Protein 6O6J (pdb70)

Solvent-accessible surface area: 22105 Å² total; per-residue (Å²): 122,81,5,1,0,0,0,6,60,8,61,21,2,17,13,0,2,27,4,0,2,17,8,1,84,42,128,62,17,23,42,0,5,0,2,5,133,77,72,64,106,71,0,73,106,52,12,67,135,49,175,51,95,52,62,60,8,57,31,62,3,73,42,11,18,9,66,89,79,74,29,1,104,102,7,32,4,21,95,1,68,2,1,0,1,0,7,83,86,34,60,6,94,130,1,4,53,41,2,40,145,0,0,84,26,1,52,46,11,191,120,32,33,131,16,18,0,0,0,1,0,16,10,63,114,45,28,106,88,2,93,134,50,3,45,134,57,12,29,12,6,10,8,24,24,15,2,1,52,0,0,4,21,2,5,42,30,81,24,0,49,44,0,2,67,20,2,0,2,12,112,78,16,1,6,31,22,92,111,27,82,117,7,54,54,47,61,0,64,35,0,0,4,3,0,76,35,0,0,0,0,0,0,39,4,45,94,128,78,21,114,24,50,9,6,10,84,39,82,58,56,5,95,142,21,5,32,1,0,0,0,0,106,27,58,93,57,14,53,30,40,127,91,36,193,17,115,166,29,83,20,26,76,74,110,141,109,130,114,79,75,26,73,2,0,0,1,5,4,4,39,26,0,16,39,7,0,64,11,2,15,49,17,7,3,86,121,1,46,0,34,1,2,3,77,16,40,98,170,78,2,104,135,70,5,102,125,33,73,17,65,57,96,196,34,153,33,12,67,40,31,29,118,109,9,50,18,40,68,91,173,50,0,76,93,3,49,0,96,47,3,69,0,0,1,4,7,4,19,63,85,30,26,69,32,24,145,102,1,5,68,86,3,45,40,2,9,113,28,0,83,38,5,37,62,178,97,129,176,96,32,9,12,0,4,1,27,25,3,165,34,38,72,140,26,65,194,41,128,48,32,123,56,21,12,5,20,18,16,0,0,12,2,0,0,8,0,2,62,39,75,51,4,26,92,4,5,112,48,0,12,18,29,122,32,3,14,1,30,34,50,82,0,27,8,0,1,155,114,13,47,99,4,4,3,5,9,0,0,16,30,0,14,97,44,107,1,0,0,0,0,34,58,51,39,148,42,169,107,2,55,17,8,2,120,81,6,88,43,143,89,126,6,29,74,148,2,29,0,0,0,0,6,101,139

Structure (mmCIF, N/CA/C/O backbone):
data_6O6J
#
_entry.id   6O6J
#
_cell.length_a   125.234
_cell.length_b   125.234
_cell.length_c   81.512
_cell.angle_alpha   90.000
_cell.angle_beta   90.000
_cell.angle_gamma   90.000
#
_symmetry.space_group_name_H-M   'I 4'
#
loop_
_entity.id
_entity.type
_entity.pdbx_description
1 polymer 'Ion channel CASTOR'
2 non-polymer 'CALCIUM ION'
3 non-polymer 'MAGNESIUM ION'
4 non-polymer 'SODIUM ION'
5 water water
#
loop_
_atom_site.group_PDB
_atom_site.id
_atom_site.type_symbol
_atom_site.label_atom_id
_atom_site.label_alt_id
_atom_site.label_comp_id
_atom_site.label_asym_id
_atom_site.label_entity_id
_atom_site.label_seq_id
_atom_site.pdbx_PDB_ins_code
_atom_site.Cartn_x
_atom_site.Cartn_y
_atom_site.Cartn_z
_atom_site.occupancy
_atom_site.B_iso_or_equiv
_atom_site.auth_seq_id
_atom_site.auth_comp_id
_atom_site.auth_asym_id
_atom_site.auth_atom_id
_atom_site.pdbx_PDB_model_num
ATOM 1 N N . GLN A 1 11 ? -35.27561 3.56847 -5.32604 1.000 39.04443 320 GLN A N 1
ATOM 2 C CA . GLN A 1 11 ? -34.18070 4.52769 -5.29005 1.000 36.98816 320 GLN A CA 1
ATOM 3 C C . GLN A 1 11 ? -34.34283 5.61058 -6.35565 1.000 28.18397 320 GLN A C 1
ATOM 4 O O . GLN A 1 11 ? -34.08618 6.77836 -6.06636 1.000 30.38337 320 GLN A O 1
ATOM 10 N N . ASN A 1 12 ? -34.80435 5.22539 -7.55660 1.000 27.20491 321 ASN A N 1
ATOM 11 C CA . ASN A 1 12 ? -35.26672 6.17183 -8.57730 1.000 26.54606 321 ASN A CA 1
ATOM 12 C C . ASN A 1 12 ? -34.17068 7.14457 -9.00142 1.000 18.72234 321 ASN A C 1
ATOM 13 O O . ASN A 1 12 ? -34.45495 8.25925 -9.44132 1.000 22.88768 321 ASN A O 1
ATOM 18 N N . HIS A 1 13 ? -32.91931 6.71224 -8.89356 1.000 18.94906 322 HIS A N 1
ATOM 19 C CA . HIS A 1 13 ? -31.74286 7.46536 -9.31549 1.000 17.54976 322 HIS A CA 1
ATOM 20 C C . HIS A 1 13 ? -31.51629 7.31657 -10.81731 1.000 16.48475 322 HIS A C 1
ATOM 21 O O . HIS A 1 13 ? -32.11848 6.46727 -11.48447 1.000 17.18367 322 HIS A O 1
ATOM 28 N N . THR A 1 14 ? -30.62615 8.15831 -11.34525 1.000 13.14663 323 THR A N 1
ATOM 29 C CA . THR A 1 14 ? -30.13099 7.99554 -12.70885 1.000 13.07387 323 THR A CA 1
ATOM 30 C C . THR A 1 14 ? -28.86795 7.15098 -12.65718 1.000 16.72059 323 THR A C 1
ATOM 31 O O . THR A 1 14 ? -27.95291 7.47534 -11.90677 1.000 16.32538 323 THR A O 1
ATOM 35 N N . LEU A 1 15 ? -28.77645 6.11560 -13.49109 1.000 12.40360 324 LEU A N 1
ATOM 36 C CA . LEU A 1 15 ? -27.56639 5.29487 -13.55812 1.000 11.42746 324 LEU A CA 1
ATOM 37 C C . LEU A 1 15 ? -26.88905 5.51453 -14.90493 1.000 12.93704 324 LEU A C 1
ATOM 38 O O . LEU A 1 15 ? -27.54104 5.38488 -15.93197 1.000 15.17967 324 LEU A O 1
ATOM 43 N N . ILE A 1 16 ? -25.61487 5.89608 -14.90068 1.000 11.67457 325 ILE A N 1
ATOM 44 C CA . ILE A 1 16 ? -24.84507 6.09724 -16.13162 1.000 10.72174 325 ILE A CA 1
ATOM 45 C C . ILE A 1 16 ? -23.83145 4.96652 -16.19949 1.000 13.57733 325 ILE A C 1
ATOM 46 O O . ILE A 1 16 ? -23.06457 4.75522 -15.25627 1.000 13.89175 325 ILE A O 1
ATOM 51 N N . LEU A 1 17 ? -23.84989 4.21476 -17.29739 1.000 14.05392 326 LEU A N 1
ATOM 52 C CA . LEU A 1 17 ? -22.89618 3.12770 -17.51208 1.000 13.27522 326 LEU A CA 1
ATOM 53 C C . LEU A 1 17 ? -21.86209 3.59160 -18.52253 1.000 15.16324 326 LEU A C 1
ATOM 54 O O . LEU A 1 17 ? -22.18078 3.78227 -19.70108 1.000 16.94511 326 LEU A O 1
ATOM 59 N N . GLY A 1 18 ? -20.62764 3.75009 -18.07887 1.000 14.20195 327 GLY A N 1
ATOM 60 C CA . GLY A 1 18 ? -19.55617 4.15686 -18.96895 1.000 17.18443 327 GLY A CA 1
ATOM 61 C C . GLY A 1 18 ? -18.86357 5.41315 -18.48835 1.000 19.57705 327 GLY A C 1
ATOM 62 O O . GLY A 1 18 ? -19.16359 5.96369 -17.43304 1.000 22.49284 327 GLY A O 1
ATOM 63 N N . TRP A 1 19 ? -17.88542 5.83143 -19.27510 1.000 18.40187 328 TRP A N 1
ATOM 64 C CA . TRP A 1 19 ? -17.12226 7.03686 -19.01944 1.000 17.48428 328 TRP A CA 1
ATOM 65 C C . TRP A 1 19 ? -16.69935 7.53287 -20.39188 1.000 20.22956 328 TRP A C 1
ATOM 66 O O . TRP A 1 19 ? -16.28214 6.73014 -21.23312 1.000 25.15477 328 TRP A O 1
ATOM 77 N N . SER A 1 20 ? -16.82894 8.82318 -20.63860 1.000 15.54897 329 SER A N 1
ATOM 78 C CA . SER A 1 20 ? -16.43234 9.36700 -21.92984 1.000 15.48671 329 SER A CA 1
ATOM 79 C C . SER A 1 20 ? -16.23954 10.86474 -21.78579 1.000 12.94820 329 SER A C 1
ATOM 80 O O . SER A 1 20 ? -16.49276 11.44070 -20.72259 1.000 15.92171 329 SER A O 1
ATOM 83 N N . ASP A 1 21 ? -15.79032 11.48504 -22.88546 1.000 16.45650 330 ASP A N 1
ATOM 84 C CA . ASP A 1 21 ? -15.62527 12.94075 -22.95625 1.000 15.69825 330 ASP A CA 1
ATOM 85 C C . ASP A 1 21 ? -16.93451 13.67876 -22.71290 1.000 17.28549 330 ASP A C 1
ATOM 86 O O . ASP A 1 21 ? -16.90295 14.87577 -22.42260 1.000 19.30517 330 ASP A O 1
ATOM 91 N N . LYS A 1 22 ? -18.07578 13.01387 -22.90927 1.000 13.97523 331 LYS A N 1
ATOM 92 C CA . LYS A 1 22 ? -19.39069 13.63207 -22.72366 1.000 14.25906 331 LYS A CA 1
ATOM 93 C C . LYS A 1 22 ? -19.89965 13.54190 -21.29084 1.000 16.37768 331 LYS A C 1
ATOM 94 O O . LYS A 1 22 ? -20.92443 14.16556 -20.98892 1.000 14.66087 331 LYS A O 1
ATOM 100 N N . LEU A 1 23 ? -19.22026 12.79487 -20.40494 1.000 13.00056 332 LEU A N 1
ATOM 101 C CA . LEU A 1 23 ? -19.78959 12.53714 -19.08086 1.000 13.11350 332 LEU A CA 1
ATOM 102 C C . LEU A 1 23 ? -20.03155 13.83191 -18.30035 1.000 15.43377 332 LEU A C 1
ATOM 103 O O . LEU A 1 23 ? -21.11512 14.01458 -17.73178 1.000 13.23557 332 LEU A O 1
ATOM 108 N N . GLY A 1 24 ? -19.04287 14.73270 -18.24569 1.000 14.50018 333 GLY A N 1
ATOM 109 C CA . GLY A 1 24 ? -19.23807 15.95149 -17.45580 1.000 14.02627 333 GLY A CA 1
ATOM 110 C C . GLY A 1 24 ? -20.43413 16.76457 -17.93377 1.000 13.27920 333 GLY A C 1
ATOM 111 O O . GLY A 1 24 ? -21.23091 17.26391 -17.12404 1.000 13.33508 333 GLY A O 1
ATOM 112 N N . SER A 1 25 ? -20.56096 16.94196 -19.25112 1.000 14.28276 334 SER A N 1
ATOM 113 C CA . SER A 1 25 ? -21.68965 17.74073 -19.73881 1.000 13.15501 334 SER A CA 1
ATOM 114 C C . SER A 1 25 ? -23.02500 17.04711 -19.48503 1.000 12.35694 334 SER A C 1
ATOM 115 O O . SER A 1 25 ? -24.03946 17.72642 -19.22871 1.000 12.83408 334 SER A O 1
ATOM 118 N N . LEU A 1 26 ? -23.04763 15.70642 -19.52639 1.000 11.27096 335 LEU A N 1
ATOM 119 C CA . LEU A 1 26 ? -24.27089 14.98211 -19.17960 1.000 11.40980 335 LEU A CA 1
ATOM 120 C C . LEU A 1 26 ? -24.61111 15.16613 -17.69575 1.000 11.13836 335 LEU A C 1
ATOM 121 O O . LEU A 1 26 ? -25.78232 15.37371 -17.33835 1.000 11.76710 335 LEU A O 1
ATOM 126 N N . LEU A 1 27 ? -23.59833 15.05577 -16.81665 1.000 11.42862 336 LEU A N 1
ATOM 127 C CA . LEU A 1 27 ? -23.83731 15.29232 -15.39567 1.000 13.30193 336 LEU A CA 1
ATOM 128 C C . LEU A 1 27 ? -24.38501 16.68456 -15.15329 1.000 12.88028 336 LEU A C 1
ATOM 129 O O . LEU A 1 27 ? -25.31735 16.84907 -14.36610 1.000 13.11514 336 LEU A O 1
ATOM 134 N N . ASN A 1 28 ? -23.81985 17.68269 -15.82994 1.000 12.23262 337 ASN A N 1
ATOM 135 C CA . ASN A 1 28 ? -24.29296 19.05750 -15.69089 1.000 12.26124 337 ASN A CA 1
ATOM 136 C C . ASN A 1 28 ? -25.77281 19.15474 -16.06329 1.000 12.55166 337 ASN A C 1
ATOM 137 O O . ASN A 1 28 ? -26.57513 19.75055 -15.33825 1.000 12.25433 337 ASN A O 1
ATOM 142 N N . GLN A 1 29 ? -26.14830 18.56085 -17.20199 1.000 11.94197 338 GLN A N 1
ATOM 143 C CA . GLN A 1 29 ? -27.55084 18.60889 -17.63152 1.000 11.55951 338 GLN A CA 1
ATOM 144 C C . GLN A 1 29 ? -28.47869 17.98148 -16.61465 1.000 13.17896 338 GLN A C 1
ATOM 145 O O . GLN A 1 29 ? -29.55607 18.52449 -16.33012 1.000 12.50244 338 GLN A O 1
ATOM 151 N N . LEU A 1 30 ? -28.07809 16.83645 -16.06230 1.000 10.74106 339 LEU A N 1
ATOM 152 C CA . LEU A 1 30 ? -28.93182 16.14799 -15.10295 1.000 11.86602 339 LEU A CA 1
ATOM 153 C C . LEU A 1 30 ? -29.01701 16.93001 -13.79556 1.000 11.86799 339 LEU A C 1
ATOM 154 O O . LEU A 1 30 ? -30.09252 16.96611 -13.17592 1.000 14.31655 339 LEU A O 1
ATOM 159 N N . ALA A 1 31 ? -27.92431 17.58696 -13.39782 1.000 11.46012 340 ALA A N 1
ATOM 160 C CA . ALA A 1 31 ? -27.96441 18.45553 -12.21380 1.000 13.09585 340 ALA A CA 1
ATOM 161 C C . ALA A 1 31 ? -28.94839 19.60037 -12.41771 1.000 14.13427 340 ALA A C 1
ATOM 162 O O . ALA A 1 31 ? -29.74527 19.91973 -11.51323 1.000 13.96054 340 ALA A O 1
ATOM 164 N N . ILE A 1 32 ? -28.95748 20.18332 -13.62692 1.000 11.91340 341 ILE A N 1
ATOM 165 C CA . ILE A 1 32 ? -29.90887 21.26790 -13.91198 1.000 13.56218 341 ILE A CA 1
ATOM 166 C C . ILE A 1 32 ? -31.34640 20.74988 -13.88200 1.000 13.84744 341 ILE A C 1
ATOM 167 O O . ILE A 1 32 ? -32.24176 21.38779 -13.30690 1.000 13.07114 341 ILE A O 1
ATOM 172 N N . ALA A 1 33 ? -31.59401 19.58728 -14.49637 1.000 11.27672 342 ALA A N 1
ATOM 173 C CA . ALA A 1 33 ? -32.92968 18.99666 -14.49128 1.000 11.35788 342 ALA A CA 1
ATOM 174 C C . ALA A 1 33 ? -33.40530 18.67613 -13.07803 1.000 12.87705 342 ALA A C 1
ATOM 175 O O . ALA A 1 33 ? -34.59606 18.83176 -12.77328 1.000 12.87506 342 ALA A O 1
ATOM 177 N N . ASN A 1 34 ? -32.49687 18.22360 -12.19925 1.000 12.13115 343 ASN A N 1
ATOM 178 C CA . ASN A 1 34 ? -32.86822 17.84479 -10.83946 1.000 12.65384 343 ASN A CA 1
ATOM 179 C C . ASN A 1 34 ? -32.99694 19.03692 -9.90157 1.000 13.15724 343 ASN A C 1
ATOM 180 O O . ASN A 1 34 ? -33.44492 18.83619 -8.77330 1.000 14.48709 343 ASN A O 1
ATOM 185 N N . GLU A 1 35 ? -32.54504 20.22463 -10.30451 1.000 12.96053 344 GLU A N 1
ATOM 186 C CA . GLU A 1 35 ? -32.47488 21.33121 -9.34475 1.000 13.03139 344 GLU A CA 1
ATOM 187 C C . GLU A 1 35 ? -33.83146 21.64407 -8.71657 1.000 14.78577 344 GLU A C 1
ATOM 188 O O . GLU A 1 35 ? -33.91125 21.94081 -7.51312 1.000 18.28282 344 GLU A O 1
ATOM 194 N N . SER A 1 36 ? -34.90665 21.59024 -9.51203 1.000 15.67810 345 SER A N 1
ATOM 195 C CA . SER A 1 36 ? -36.24545 21.91173 -9.01268 1.000 19.48588 345 SER A CA 1
ATOM 196 C C . SER A 1 36 ? -36.71788 20.96567 -7.91210 1.000 21.47608 345 SER A C 1
ATOM 197 O O . SER A 1 36 ? -37.62705 21.32847 -7.14147 1.000 20.19062 345 SER A O 1
ATOM 200 N N . LEU A 1 37 ? -36.14797 19.76008 -7.82687 1.000 17.50939 346 LEU A N 1
ATOM 201 C CA . LEU A 1 37 ? -36.42740 18.82141 -6.75088 1.000 19.70900 346 LEU A CA 1
ATOM 202 C C . LEU A 1 37 ? -35.57072 19.05302 -5.52154 1.000 16.73127 346 LEU A C 1
ATOM 203 O O . LEU A 1 37 ? -35.75537 18.34566 -4.52731 1.000 25.92662 346 LEU A O 1
ATOM 208 N N . GLY A 1 38 ? -34.61115 19.96252 -5.58125 1.000 16.85145 347 GLY A N 1
ATOM 209 C CA . GLY A 1 38 ? -33.59906 20.07420 -4.54078 1.000 20.23864 347 GLY A CA 1
ATOM 210 C C . GLY A 1 38 ? -32.41286 19.15492 -4.72034 1.000 22.09875 347 GLY A C 1
ATOM 211 O O . GLY A 1 38 ? -31.62111 18.98571 -3.77922 1.000 22.84752 347 GLY A O 1
ATOM 212 N N . GLY A 1 39 ? -32.25325 18.57214 -5.89564 1.000 16.41583 348 GLY A N 1
ATOM 213 C CA . GLY A 1 39 ? -31.20412 17.61253 -6.14829 1.000 16.62700 348 GLY A CA 1
ATOM 214 C C . GLY A 1 39 ? -31.76304 16.20485 -6.30098 1.000 21.17484 348 GLY A C 1
ATOM 215 O O . GLY A 1 39 ? -32.89137 15.90090 -5.90083 1.000 26.13120 348 GLY A O 1
ATOM 216 N N . GLY A 1 40 ? -30.94235 15.33544 -6.87692 1.000 22.10356 349 GLY A N 1
ATOM 217 C CA . GLY A 1 40 ? -31.25287 13.91941 -6.94082 1.000 17.57793 349 GLY A CA 1
ATOM 218 C C . GLY A 1 40 ? -29.96413 13.12587 -6.82483 1.000 18.59330 349 GLY A C 1
ATOM 219 O O . GLY A 1 40 ? -28.97328 13.63118 -6.29275 1.000 20.05673 349 GLY A O 1
ATOM 220 N N . THR A 1 41 ? -29.96442 11.87770 -7.28373 1.000 15.00300 350 THR A N 1
ATOM 221 C CA . THR A 1 41 ? -28.80987 10.99703 -7.18206 1.000 14.40870 350 THR A CA 1
ATOM 222 C C . THR A 1 41 ? -28.46094 10.45850 -8.56236 1.000 12.03098 350 THR A C 1
ATOM 223 O O . THR A 1 41 ? -29.34646 10.06419 -9.33691 1.000 14.72634 350 THR A O 1
ATOM 227 N N . ILE A 1 42 ? -27.17256 10.46424 -8.85566 1.000 14.69946 351 ILE A N 1
ATOM 228 C CA . ILE A 1 42 ? -26.64949 9.87082 -10.08223 1.000 13.29759 351 ILE A CA 1
ATOM 229 C C . ILE A 1 42 ? -25.57568 8.87175 -9.68149 1.000 16.33790 351 ILE A C 1
ATOM 230 O O . ILE A 1 42 ? -24.65299 9.22462 -8.94692 1.000 19.33501 351 ILE A O 1
ATOM 235 N N . ALA A 1 43 ? -25.67068 7.64595 -10.18725 1.000 14.74490 352 ALA A N 1
ATOM 236 C CA . ALA A 1 43 ? -24.61205 6.65625 -10.01342 1.000 13.59004 352 ALA A CA 1
ATOM 237 C C . ALA A 1 43 ? -23.90620 6.49296 -11.34446 1.000 12.85459 352 ALA A C 1
ATOM 238 O O . ALA A 1 43 ? -24.56478 6.47788 -12.37381 1.000 14.67127 352 ALA A O 1
ATOM 240 N N . VAL A 1 44 ? -22.57564 6.46470 -11.32019 1.000 14.71006 353 VAL A N 1
ATOM 241 C CA . VAL A 1 44 ? -21.75962 6.25586 -12.51433 1.000 11.98787 353 VAL A CA 1
ATOM 242 C C . VAL A 1 44 ? -20.96786 4.98126 -12.27431 1.000 15.12344 353 VAL A C 1
ATOM 243 O O . VAL A 1 44 ? -20.25620 4.86657 -11.27232 1.000 16.86751 353 VAL A O 1
ATOM 247 N N . MET A 1 45 ? -21.09448 4.02576 -13.16555 1.000 12.79630 354 MET A N 1
ATOM 248 C CA . MET A 1 45 ? -20.28835 2.81116 -13.06099 1.000 14.34394 354 MET A CA 1
ATOM 249 C C . MET A 1 45 ? -19.47952 2.65770 -14.32935 1.000 14.30694 354 MET A C 1
ATOM 250 O O . MET A 1 45 ? -20.03418 2.67280 -15.43503 1.000 16.25405 354 MET A O 1
ATOM 255 N N . ALA A 1 46 ? -18.16595 2.50512 -14.17986 1.000 16.28527 355 ALA A N 1
ATOM 256 C CA . ALA A 1 46 ? -17.28574 2.37154 -15.33134 1.000 16.73653 355 ALA A CA 1
ATOM 257 C C . ALA A 1 46 ? -16.17973 1.38968 -14.97880 1.000 22.28826 355 ALA A C 1
ATOM 258 O O . ALA A 1 46 ? -15.96310 1.07745 -13.80628 1.000 18.88329 355 ALA A O 1
ATOM 260 N N . GLU A 1 47 ? -15.46751 0.90519 -16.00499 1.000 19.43137 356 GLU A N 1
ATOM 261 C CA . GLU A 1 47 ? -14.33197 -0.00139 -15.77481 1.000 23.98295 356 GLU A CA 1
ATOM 262 C C . GLU A 1 47 ? -13.06195 0.81837 -15.54511 1.000 24.48234 356 GLU A C 1
ATOM 263 O O . GLU A 1 47 ? -12.14350 0.87752 -16.36742 1.000 28.13789 356 GLU A O 1
ATOM 269 N N . ARG A 1 48 ? -13.05276 1.49215 -14.39856 1.000 20.58844 357 ARG A N 1
ATOM 270 C CA . ARG A 1 48 ? -12.00184 2.40415 -13.97957 1.000 18.72719 357 ARG A CA 1
ATOM 271 C C . ARG A 1 48 ? -11.86065 2.24355 -12.48049 1.000 22.54545 357 ARG A C 1
ATOM 272 O O . ARG A 1 48 ? -12.77664 1.76943 -11.81236 1.000 21.85781 357 ARG A O 1
ATOM 280 N N . ASP A 1 49 ? -10.71634 2.66985 -11.94795 1.000 24.91049 358 ASP A N 1
ATOM 281 C CA . ASP A 1 49 ? -10.53743 2.67345 -10.50370 1.000 23.38732 358 ASP A CA 1
ATOM 282 C C . ASP A 1 49 ? -11.50501 3.66467 -9.86141 1.000 20.87422 358 ASP A C 1
ATOM 283 O O . ASP A 1 49 ? -11.60118 4.81756 -10.29519 1.000 23.36577 358 ASP A O 1
ATOM 288 N N . LYS A 1 50 ? -12.23446 3.19765 -8.84127 1.000 23.80817 359 LYS A N 1
ATOM 289 C CA . LYS A 1 50 ? -13.26036 4.02234 -8.20253 1.000 22.30566 359 LYS A CA 1
ATOM 290 C C . LYS A 1 50 ? -12.67537 5.32181 -7.65415 1.000 26.66436 359 LYS A C 1
ATOM 291 O O . LYS A 1 50 ? -13.27739 6.39537 -7.80196 1.000 23.43160 359 LYS A O 1
ATOM 297 N N . GLU A 1 51 ? -11.50339 5.24940 -7.01298 1.000 24.55626 360 GLU A N 1
ATOM 298 C CA . GLU A 1 51 ? -10.91061 6.46549 -6.46225 1.000 23.56340 360 GLU A CA 1
ATOM 299 C C . GLU A 1 51 ? -10.51913 7.45705 -7.55820 1.000 22.34974 360 GLU A C 1
ATOM 300 O O . GLU A 1 51 ? -10.65775 8.67173 -7.37014 1.000 24.25873 360 GLU A O 1
ATOM 306 N N . ASP A 1 52 ? -10.05402 6.97193 -8.71019 1.000 21.74759 361 ASP A N 1
ATOM 307 C CA . ASP A 1 52 ? -9.78219 7.87515 -9.82881 1.000 25.85802 361 ASP A CA 1
ATOM 308 C C . ASP A 1 52 ? -11.06279 8.53108 -10.35453 1.000 22.28177 361 ASP A C 1
ATOM 309 O O . ASP A 1 52 ? -11.06094 9.72410 -10.68505 1.000 21.36346 361 ASP A O 1
ATOM 314 N N . MET A 1 53 ? -12.14497 7.75597 -10.49019 1.000 20.30923 362 MET A N 1
ATOM 315 C CA . MET A 1 53 ? -13.42912 8.34424 -10.88694 1.000 17.49324 362 MET A CA 1
ATOM 316 C C . MET A 1 53 ? -13.83537 9.44749 -9.91906 1.000 18.85550 362 MET A C 1
ATOM 317 O O . MET A 1 53 ? -14.26873 10.53238 -10.33256 1.000 20.24425 362 MET A O 1
ATOM 322 N N . GLU A 1 54 ? -13.74582 9.16368 -8.61553 1.000 18.22165 363 GLU A N 1
ATOM 323 C CA . GLU A 1 54 ? -14.15442 10.15284 -7.62445 1.000 18.86278 363 GLU A CA 1
ATOM 324 C C . GLU A 1 54 ? -13.31127 11.41555 -7.71331 1.000 18.47500 363 GLU A C 1
ATOM 325 O O . GLU A 1 54 ? -13.83553 12.52865 -7.56360 1.000 20.79554 363 GLU A O 1
ATOM 331 N N . LEU A 1 55 ? -11.99913 11.25681 -7.90679 1.000 20.08710 364 LEU A N 1
ATOM 332 C CA . LEU A 1 55 ? -11.11296 12.40391 -8.08295 1.000 20.44694 364 LEU A CA 1
ATOM 333 C C . LEU A 1 55 ? -11.55466 13.25774 -9.27321 1.000 19.86163 364 LEU A C 1
ATOM 334 O O . LEU A 1 55 ? -11.67486 14.49337 -9.17465 1.000 20.47123 364 LEU A O 1
ATOM 339 N N . ASP A 1 56 ? -11.83002 12.60278 -10.41022 1.000 17.32363 365 ASP A N 1
ATOM 340 C CA . ASP A 1 56 ? -12.21718 13.35038 -11.59178 1.000 14.29456 365 ASP A CA 1
ATOM 341 C C . ASP A 1 56 ? -13.52805 14.09594 -11.38071 1.000 17.77778 365 ASP A C 1
ATOM 342 O O . ASP A 1 56 ? -13.66626 15.25861 -11.80742 1.000 17.96566 365 ASP A O 1
ATOM 347 N N . ILE A 1 57 ? -14.51597 13.42344 -10.77546 1.000 15.97186 366 ILE A N 1
ATOM 348 C CA . ILE A 1 57 ? -15.81745 14.05187 -10.54007 1.000 18.30911 366 ILE A CA 1
ATOM 349 C C . ILE A 1 57 ? -15.64874 15.24756 -9.62404 1.000 18.31664 366 ILE A C 1
ATOM 350 O O . ILE A 1 57 ? -16.25276 16.30612 -9.83239 1.000 19.33641 366 ILE A O 1
ATOM 355 N N . GLY A 1 58 ? -14.82832 15.08498 -8.58546 1.000 20.89249 367 GLY A N 1
ATOM 356 C CA . GLY A 1 58 ? -14.60462 16.16475 -7.64307 1.000 25.22986 367 GLY A CA 1
ATOM 357 C C . GLY A 1 58 ? -13.91405 17.36661 -8.23072 1.000 26.64516 367 GLY A C 1
ATOM 358 O O . GLY A 1 58 ? -13.91450 18.42415 -7.59121 1.000 31.97373 367 GLY A O 1
ATOM 359 N N . LYS A 1 59 ? -13.30334 17.23143 -9.40501 1.000 19.05347 368 LYS A N 1
ATOM 360 C CA . LYS A 1 59 ? -12.69532 18.38149 -10.06344 1.000 20.69588 368 LYS A CA 1
ATOM 361 C C . LYS A 1 59 ? -13.57195 19.02668 -11.13235 1.000 24.83564 368 LYS A C 1
ATOM 362 O O . LYS A 1 59 ? -13.14638 20.00890 -11.75078 1.000 23.59874 368 LYS A O 1
ATOM 368 N N . MET A 1 60 ? -14.77136 18.51085 -11.38016 1.000 18.83052 369 MET A N 1
ATOM 369 C CA . MET A 1 60 ? -15.60082 19.11035 -12.41363 1.000 19.58518 369 MET A CA 1
ATOM 370 C C . MET A 1 60 ? -16.10211 20.47874 -11.96170 1.000 21.52946 369 MET A C 1
ATOM 371 O O . MET A 1 60 ? -16.38015 20.69504 -10.77944 1.000 23.76215 369 MET A O 1
ATOM 376 N N . GLU A 1 61 ? -16.20780 21.40947 -12.91270 1.000 21.49212 370 GLU A N 1
ATOM 377 C CA . GLU A 1 61 ? -16.30036 22.83066 -12.59337 1.000 21.82594 370 GLU A CA 1
ATOM 378 C C . GLU A 1 61 ? -17.71225 23.39317 -12.62718 1.000 34.93328 370 GLU A C 1
ATOM 379 O O . GLU A 1 61 ? -17.88496 24.60511 -12.46530 1.000 42.17288 370 GLU A O 1
ATOM 385 N N . PHE A 1 62 ? -18.72692 22.56385 -12.78073 1.000 25.82863 371 PHE A N 1
ATOM 386 C CA . PHE A 1 62 ? -20.07186 23.10725 -12.75982 1.000 24.16305 371 PHE A CA 1
ATOM 387 C C . PHE A 1 62 ? -20.72115 22.85155 -11.40923 1.000 23.29785 371 PHE A C 1
ATOM 388 O O . PHE A 1 62 ? -20.27137 22.03685 -10.60217 1.000 21.56515 371 PHE A O 1
ATOM 396 N N . ASP A 1 63 ? -21.81312 23.57112 -11.17884 1.000 22.00729 372 ASP A N 1
ATOM 397 C CA . ASP A 1 63 ? -22.55231 23.48560 -9.93149 1.000 19.48382 372 ASP A CA 1
ATOM 398 C C . ASP A 1 63 ? -23.41334 22.22382 -9.93518 1.000 18.46049 372 ASP A C 1
ATOM 399 O O . ASP A 1 63 ? -24.26905 22.06569 -10.80958 1.000 18.84357 372 ASP A O 1
ATOM 404 N N . PHE A 1 64 ? -23.21101 21.33752 -8.95372 1.000 17.82566 373 PHE A N 1
ATOM 405 C CA . PHE A 1 64 ? -24.01820 20.12303 -8.86384 1.000 16.56392 373 PHE A CA 1
ATOM 406 C C . PHE A 1 64 ? -25.44078 20.38452 -8.36957 1.000 14.24274 373 PHE A C 1
ATOM 407 O O . PHE A 1 64 ? -26.28891 19.49303 -8.46443 1.000 15.95352 373 PHE A O 1
ATOM 415 N N . LYS A 1 65 ? -25.72617 21.58209 -7.84660 1.000 17.28874 374 LYS A N 1
ATOM 416 C CA . LYS A 1 65 ? -27.10169 22.00838 -7.53926 1.000 17.58892 374 LYS A CA 1
ATOM 417 C C . LYS A 1 65 ? -27.85025 21.00290 -6.66582 1.000 15.63602 374 LYS A C 1
ATOM 418 O O . LYS A 1 65 ? -29.05966 20.77432 -6.81228 1.000 17.57561 374 LYS A O 1
ATOM 424 N N . GLY A 1 66 ? -27.13266 20.41223 -5.70793 1.000 15.67563 375 GLY A N 1
ATOM 425 C CA . GLY A 1 66 ? -27.75469 19.50273 -4.78487 1.000 16.36023 375 GLY A CA 1
ATOM 426 C C . GLY A 1 66 ? -27.78160 18.05247 -5.22120 1.000 17.67257 375 GLY A C 1
ATOM 427 O O . GLY A 1 66 ? -28.16899 17.19049 -4.42854 1.000 18.86189 375 GLY A O 1
ATOM 428 N N . THR A 1 67 ? -27.40193 17.75061 -6.45427 1.000 16.87137 376 THR A N 1
ATOM 429 C CA . THR A 1 67 ? -27.34390 16.36276 -6.89463 1.000 14.66247 376 THR A CA 1
ATOM 430 C C . THR A 1 67 ? -26.06027 15.70000 -6.40033 1.000 17.15043 376 THR A C 1
ATOM 431 O O . THR A 1 67 ? -24.97504 16.29251 -6.43364 1.000 19.40992 376 THR A O 1
ATOM 435 N N . SER A 1 68 ? -26.20575 14.46979 -5.91739 1.000 16.97089 377 SER A N 1
ATOM 436 C CA . SER A 1 68 ? -25.09446 13.67667 -5.43049 1.000 19.95285 377 SER A CA 1
ATOM 437 C C . SER A 1 68 ? -24.66275 12.71346 -6.52475 1.000 17.92351 377 SER A C 1
ATOM 438 O O . SER A 1 68 ? -25.51669 12.10663 -7.17902 1.000 18.25879 377 SER A O 1
ATOM 441 N N . VAL A 1 69 ? -23.35072 12.58582 -6.73380 1.000 18.21039 378 VAL A N 1
ATOM 442 C CA . VAL A 1 69 ? -22.80457 11.64810 -7.72183 1.000 17.90158 378 VAL A CA 1
ATOM 443 C C . VAL A 1 69 ? -22.00960 10.57376 -6.98329 1.000 24.79977 378 VAL A C 1
ATOM 444 O O . VAL A 1 69 ? -21.07446 10.88799 -6.23806 1.000 30.30600 378 VAL A O 1
ATOM 448 N N . ILE A 1 70 ? -22.37831 9.31380 -7.19602 1.000 18.42631 379 ILE A N 1
ATOM 449 C CA . ILE A 1 70 ? -21.74094 8.14595 -6.58284 1.000 19.62085 379 ILE A CA 1
ATOM 450 C C . ILE A 1 70 ? -21.01240 7.38141 -7.68053 1.000 20.30609 379 ILE A C 1
ATOM 451 O O . ILE A 1 70 ? -21.58055 7.17346 -8.75425 1.000 22.68326 379 ILE A O 1
ATOM 456 N N . CYS A 1 71 ? -19.77998 6.94992 -7.41955 1.000 17.31480 380 CYS A N 1
ATOM 457 C CA . CYS A 1 71 ? -18.99406 6.21191 -8.40715 1.000 16.31185 380 CYS A CA 1
ATOM 458 C C . CYS A 1 71 ? -18.78292 4.77803 -7.95738 1.000 18.20744 380 CYS A C 1
ATOM 459 O O . CYS A 1 71 ? -18.52108 4.52396 -6.77589 1.000 20.39435 380 CYS A O 1
ATOM 462 N N . ARG A 1 72 ? -18.89863 3.84926 -8.89829 1.000 15.96765 381 ARG A N 1
ATOM 463 C CA . ARG A 1 72 ? -18.54853 2.44949 -8.64307 1.000 18.28017 381 ARG A CA 1
ATOM 464 C C . ARG A 1 72 ? -17.73563 1.91048 -9.81199 1.000 19.94077 381 ARG A C 1
ATOM 465 O O . ARG A 1 72 ? -17.88692 2.34261 -10.96089 1.000 17.06594 381 ARG A O 1
ATOM 473 N N . SER A 1 73 ? -16.85238 0.96652 -9.51453 1.000 16.82103 382 SER A N 1
ATOM 474 C CA . SER A 1 73 ? -16.05715 0.30760 -10.53643 1.000 16.33243 382 SER A CA 1
ATOM 475 C C . SER A 1 73 ? -16.73205 -0.99983 -10.93736 1.000 20.49575 382 SER A C 1
ATOM 476 O O . SER A 1 73 ? -17.06827 -1.81390 -10.07365 1.000 25.11718 382 SER A O 1
ATOM 479 N N . GLY A 1 74 ? -16.93117 -1.20993 -12.23553 1.000 17.02173 383 GLY A N 1
ATOM 480 C CA . GLY A 1 74 ? -17.52645 -2.47604 -12.64445 1.000 17.36373 383 GLY A CA 1
ATOM 481 C C . GLY A 1 74 ? -17.94792 -2.46195 -14.09792 1.000 21.57289 383 GLY A C 1
ATOM 482 O O . GLY A 1 74 ? -17.91681 -1.43101 -14.77806 1.000 19.44332 383 GLY A O 1
ATOM 483 N N . SER A 1 75 ? -18.33461 -3.65266 -14.57279 1.000 24.65450 384 SER A N 1
ATOM 484 C CA . SER A 1 75 ? -18.75059 -3.92405 -15.94244 1.000 21.37908 384 SER A CA 1
ATOM 485 C C . SER A 1 75 ? -20.26074 -4.03120 -16.03924 1.000 18.42073 384 SER A C 1
ATOM 486 O O . SER A 1 75 ? -20.90015 -4.71026 -15.22177 1.000 20.00410 384 SER A O 1
ATOM 489 N N . PRO A 1 76 ? -20.86470 -3.42184 -17.05630 1.000 19.15335 385 PRO A N 1
ATOM 490 C CA . PRO A 1 76 ? -22.31153 -3.56030 -17.22272 1.000 19.19373 385 PRO A CA 1
ATOM 491 C C . PRO A 1 76 ? -22.73298 -4.97087 -17.64868 1.000 19.40624 385 PRO A C 1
ATOM 492 O O . PRO A 1 76 ? -23.92786 -5.27011 -17.63665 1.000 23.35396 385 PRO A O 1
ATOM 496 N N . LEU A 1 77 ? -21.79341 -5.85114 -17.98761 1.000 18.28656 386 LEU A N 1
ATOM 497 C CA . LEU A 1 77 ? -22.13357 -7.22118 -18.36915 1.000 19.11079 386 LEU A CA 1
ATOM 498 C C . LEU A 1 77 ? -22.13718 -8.16680 -17.18732 1.000 21.80913 386 LEU A C 1
ATOM 499 O O . LEU A 1 77 ? -22.50195 -9.34687 -17.33994 1.000 25.10318 386 LEU A O 1
ATOM 504 N N . ILE A 1 78 ? -21.72544 -7.68615 -16.02341 1.000 17.77103 387 ILE A N 1
ATOM 505 C CA . ILE A 1 78 ? -21.58751 -8.50727 -14.83314 1.000 18.71929 387 ILE A CA 1
ATOM 506 C C . ILE A 1 78 ? -22.72904 -8.15090 -13.89131 1.000 21.61293 387 ILE A C 1
ATOM 507 O O . ILE A 1 78 ? -22.79768 -7.02776 -13.38586 1.000 20.70178 387 ILE A O 1
ATOM 512 N N . LEU A 1 79 ? -23.59705 -9.12919 -13.61553 1.000 21.47025 388 LEU A N 1
ATOM 513 C CA . LEU A 1 79 ? -24.75653 -8.89720 -12.76169 1.000 24.19051 388 LEU A CA 1
ATOM 514 C C . LEU A 1 79 ? -24.35801 -8.43009 -11.36108 1.000 21.97729 388 LEU A C 1
ATOM 515 O O . LEU A 1 79 ? -25.00277 -7.54005 -10.79780 1.000 20.84252 388 LEU A O 1
ATOM 520 N N . ALA A 1 80 ? -23.30760 -9.00831 -10.76806 1.000 22.37661 389 ALA A N 1
ATOM 521 C CA . ALA A 1 80 ? -22.91830 -8.53862 -9.43362 1.000 21.92977 389 ALA A CA 1
ATOM 522 C C . ALA A 1 80 ? -22.53289 -7.05675 -9.44317 1.000 23.45482 389 ALA A C 1
ATOM 523 O O . ALA A 1 80 ? -22.80779 -6.31320 -8.47277 1.000 23.72206 389 ALA A O 1
ATOM 525 N N . ASP A 1 81 ? -21.93231 -6.60017 -10.55070 1.000 22.86071 390 ASP A N 1
ATOM 526 C CA . ASP A 1 81 ? -21.58202 -5.18428 -10.67205 1.000 18.94615 390 ASP A CA 1
ATOM 527 C C . ASP A 1 81 ? -22.83225 -4.32197 -10.83730 1.000 19.15283 390 ASP A C 1
ATOM 528 O O . ASP A 1 81 ? -22.94465 -3.25844 -10.21845 1.000 18.81070 390 ASP A O 1
ATOM 533 N N . LEU A 1 82 ? -23.78816 -4.76752 -11.65747 1.000 17.78635 391 LEU A N 1
ATOM 534 C CA . LEU A 1 82 ? -25.04428 -4.02695 -11.80925 1.000 17.37686 391 LEU A CA 1
ATOM 535 C C . LEU A 1 82 ? -25.79524 -3.91898 -10.49331 1.000 24.94423 391 LEU A C 1
ATOM 536 O O . LEU A 1 82 ? -26.42760 -2.89058 -10.21267 1.000 20.56329 391 LEU A O 1
ATOM 541 N N . LYS A 1 83 ? -25.75731 -4.97620 -9.67468 1.000 20.28273 392 LYS A N 1
ATOM 542 C CA . LYS A 1 83 ? -26.42212 -4.91413 -8.37655 1.000 22.80304 392 LYS A CA 1
ATOM 543 C C . LYS A 1 83 ? -25.76778 -3.89597 -7.45684 1.000 16.15183 392 LYS A C 1
ATOM 544 O O . LYS A 1 83 ? -26.46162 -3.27275 -6.63819 1.000 22.88216 392 LYS A O 1
ATOM 550 N N . LYS A 1 84 ? -24.45388 -3.69827 -7.59122 1.000 19.64327 393 LYS A N 1
ATOM 551 C CA . LYS A 1 84 ? -23.75985 -2.67418 -6.80608 1.000 22.26761 393 LYS A CA 1
ATOM 552 C C . LYS A 1 84 ? -24.33094 -1.26327 -7.01923 1.000 22.48767 393 LYS A C 1
ATOM 553 O O . LYS A 1 84 ? -24.24914 -0.41211 -6.11436 1.000 26.12773 393 LYS A O 1
ATOM 559 N N . VAL A 1 85 ? -24.88218 -0.97428 -8.20067 1.000 19.60450 394 VAL A N 1
ATOM 560 C CA . VAL A 1 85 ? -25.46093 0.34607 -8.47885 1.000 17.81985 394 VAL A CA 1
ATOM 561 C C . VAL A 1 85 ? -26.98713 0.28845 -8.54869 1.000 18.73379 394 VAL A C 1
ATOM 562 O O . VAL A 1 85 ? -27.60534 1.18159 -9.14006 1.000 19.48465 394 VAL A O 1
ATOM 566 N N . SER A 1 86 ? -27.61162 -0.74702 -7.96223 1.000 19.77169 395 SER A N 1
ATOM 567 C CA . SER A 1 86 ? -29.07484 -0.84795 -7.83706 1.000 18.58154 395 SER A CA 1
ATOM 568 C C . SER A 1 86 ? -29.77637 -0.67551 -9.18146 1.000 17.99247 395 SER A C 1
ATOM 569 O O . SER A 1 86 ? -30.73525 0.09129 -9.32793 1.000 18.62841 395 SER A O 1
ATOM 572 N N . VAL A 1 87 ? -29.30056 -1.44751 -10.15705 1.000 17.15475 396 VAL A N 1
ATOM 573 C CA . VAL A 1 87 ? -29.77303 -1.31765 -11.53210 1.000 16.90953 396 VAL A CA 1
ATOM 574 C C . VAL A 1 87 ? -31.29024 -1.45355 -11.62344 1.000 19.28706 396 VAL A C 1
ATOM 575 O O . VAL A 1 87 ? -31.93107 -0.76897 -12.42071 1.000 16.58225 396 VAL A O 1
ATOM 579 N N A SER A 1 88 ? -31.88980 -2.33917 -10.82915 0.573 19.86266 397 SER A N 1
ATOM 580 N N B SER A 1 88 ? -31.88761 -2.33233 -10.82179 0.427 19.90482 397 SER A N 1
ATOM 581 C CA A SER A 1 88 ? -33.32138 -2.59093 -10.97873 0.573 18.10654 397 SER A CA 1
ATOM 582 C CA B SER A 1 88 ? -33.31673 -2.59507 -10.96111 0.427 18.22293 397 SER A CA 1
ATOM 583 C C A SER A 1 88 ? -34.19951 -1.50822 -10.36585 0.573 21.59707 397 SER A C 1
ATOM 584 C C B SER A 1 88 ? -34.19884 -1.51472 -10.35367 0.427 21.58999 397 SER A C 1
ATOM 585 O O A SER A 1 88 ? -35.41825 -1.52674 -10.58898 0.573 23.84156 397 SER A O 1
ATOM 586 O O B SER A 1 88 ? -35.41743 -1.53968 -10.57199 0.427 23.80914 397 SER A O 1
ATOM 591 N N . LYS A 1 89 ? -33.62470 -0.57066 -9.61494 1.000 17.68151 398 LYS A N 1
ATOM 592 C CA . LYS A 1 89 ? -34.38361 0.52503 -9.02895 1.000 20.05469 398 LYS A CA 1
ATOM 593 C C . LYS A 1 89 ? -34.12881 1.87836 -9.68423 1.000 23.37606 398 LYS A C 1
ATOM 594 O O . LYS A 1 89 ? -34.80463 2.85009 -9.33577 1.000 20.27840 398 LYS A O 1
ATOM 600 N N . ALA A 1 90 ? -33.19147 1.97354 -10.62226 1.000 18.45974 399 ALA A N 1
ATOM 601 C CA . ALA A 1 90 ? -32.92824 3.24714 -11.28863 1.000 16.75161 399 ALA A CA 1
ATOM 602 C C . ALA A 1 90 ? -34.13943 3.72046 -12.08631 1.000 18.97486 399 ALA A C 1
ATOM 603 O O . ALA A 1 90 ? -34.84755 2.91637 -12.69664 1.000 17.41251 399 ALA A O 1
ATOM 605 N N . ARG A 1 91 ? -34.38440 5.04412 -12.11883 1.000 16.61431 400 ARG A N 1
ATOM 606 C CA . ARG A 1 91 ? -35.48525 5.50574 -12.97166 1.000 18.63164 400 ARG A CA 1
ATOM 607 C C . ARG A 1 91 ? -35.09979 5.54229 -14.44743 1.000 19.10684 400 ARG A C 1
ATOM 608 O O . ARG A 1 91 ? -35.98164 5.47081 -15.31782 1.000 18.96374 400 ARG A O 1
ATOM 616 N N . THR A 1 92 ? -33.80935 5.66527 -14.74064 1.000 15.43929 401 THR A N 1
ATOM 617 C CA . THR A 1 92 ? -33.29324 5.64847 -16.11061 1.000 15.30940 401 THR A CA 1
ATOM 618 C C . THR A 1 92 ? -31.90191 5.05729 -16.05879 1.000 15.02889 401 THR A C 1
ATOM 619 O O . THR A 1 92 ? -31.16451 5.28255 -15.09342 1.000 14.29642 401 THR A O 1
ATOM 623 N N . ILE A 1 93 ? -31.53584 4.33458 -17.11170 1.000 13.11320 402 ILE A N 1
ATOM 624 C CA . ILE A 1 93 ? -30.17290 3.82522 -17.27313 1.000 12.53772 402 ILE A CA 1
ATOM 625 C C . ILE A 1 93 ? -29.65447 4.40035 -18.57293 1.000 13.29423 402 ILE A C 1
ATOM 626 O O . ILE A 1 93 ? -30.28218 4.20561 -19.61534 1.000 16.27432 402 ILE A O 1
ATOM 631 N N . ILE A 1 94 ? -28.52473 5.09910 -18.52659 1.000 11.38895 403 ILE A N 1
ATOM 632 C CA . ILE A 1 94 ? -27.93893 5.70577 -19.72056 1.000 10.85584 403 ILE A CA 1
ATOM 633 C C . ILE A 1 94 ? -26.67865 4.93116 -20.05896 1.000 14.48323 403 ILE A C 1
ATOM 634 O O . ILE A 1 94 ? -25.73263 4.90601 -19.25764 1.000 14.62844 403 ILE A O 1
ATOM 639 N N . VAL A 1 95 ? -26.63497 4.36340 -21.26658 1.000 11.96089 404 VAL A N 1
ATOM 640 C CA . VAL A 1 95 ? -25.48146 3.61304 -21.76069 1.000 12.61699 404 VAL A CA 1
ATOM 641 C C . VAL A 1 95 ? -24.65621 4.57268 -22.61643 1.000 13.55415 404 VAL A C 1
ATOM 642 O O . VAL A 1 95 ? -24.99072 4.83807 -23.77880 1.000 14.89231 404 VAL A O 1
ATOM 646 N N . LEU A 1 96 ? -23.57124 5.08447 -22.04448 1.000 12.31719 405 LEU A N 1
ATOM 647 C CA . LEU A 1 96 ? -22.76650 6.13343 -22.67610 1.000 14.57122 405 LEU A CA 1
ATOM 648 C C . LEU A 1 96 ? -21.83105 5.49283 -23.68223 1.000 20.00718 405 LEU A C 1
ATOM 649 O O . LEU A 1 96 ? -21.25743 4.43764 -23.41328 1.000 19.39961 405 LEU A O 1
ATOM 654 N N . ALA A 1 97 ? -21.69948 6.10491 -24.85339 1.000 13.93452 406 ALA A N 1
ATOM 655 C CA . ALA A 1 97 ? -20.77926 5.55855 -25.84761 1.000 14.42115 406 ALA A CA 1
ATOM 656 C C . ALA A 1 97 ? -19.33306 5.69327 -25.39259 1.000 20.06407 406 ALA A C 1
ATOM 657 O O . ALA A 1 97 ? -18.97656 6.58807 -24.63043 1.000 19.01663 406 ALA A O 1
ATOM 659 N N . GLU A 1 98 ? -18.48985 4.79912 -25.88745 1.000 17.44965 407 GLU A N 1
ATOM 660 C CA . GLU A 1 98 ? -17.06808 4.87163 -25.60726 1.000 18.55569 407 GLU A CA 1
ATOM 661 C C . GLU A 1 98 ? -16.41017 5.81660 -26.60279 1.000 23.58016 407 GLU A C 1
ATOM 662 O O . GLU A 1 98 ? -16.76093 5.82437 -27.78773 1.000 30.08483 407 GLU A O 1
ATOM 668 N N . ASP A 1 99 ? -15.44451 6.60100 -26.12707 1.000 19.64072 408 ASP A N 1
ATOM 669 C CA . ASP A 1 99 ? -14.66745 7.43500 -27.03687 1.000 21.36122 408 ASP A CA 1
ATOM 670 C C . ASP A 1 99 ? -13.94823 6.54559 -28.04803 1.000 22.75206 408 ASP A C 1
ATOM 671 O O . ASP A 1 99 ? -13.50629 5.44649 -27.72329 1.000 29.60863 408 ASP A O 1
ATOM 676 N N . GLY A 1 100 ? -13.80655 7.04408 -29.26897 1.000 27.25372 409 GLY A N 1
ATOM 677 C CA . GLY A 1 100 ? -13.02515 6.32994 -30.26175 1.000 25.00921 409 GLY A CA 1
ATOM 678 C C . GLY A 1 100 ? -13.87953 5.65437 -31.31221 1.000 24.14536 409 GLY A C 1
ATOM 679 O O . GLY A 1 100 ? -14.87083 6.22055 -31.78781 1.000 29.47220 409 GLY A O 1
ATOM 680 N N . ASN A 1 101 ? -13.51692 4.42836 -31.64804 1.000 23.22713 410 ASN A N 1
ATOM 681 C CA . ASN A 1 101 ? -14.09607 3.77358 -32.81245 1.000 21.61780 410 ASN A CA 1
ATOM 682 C C . ASN A 1 101 ? -15.59536 3.53357 -32.63778 1.000 19.89600 410 ASN A C 1
ATOM 683 O O . ASN A 1 101 ? -16.03334 2.95955 -31.63469 1.000 18.25835 410 ASN A O 1
ATOM 688 N N . ALA A 1 102 ? -16.39172 3.94465 -33.64111 1.000 16.61596 411 ALA A N 1
ATOM 689 C CA . ALA A 1 102 ? -17.84651 3.85127 -33.50910 1.000 15.32852 411 ALA A CA 1
ATOM 690 C C . ALA A 1 102 ? -18.34226 2.40911 -33.49440 1.000 17.05903 411 ALA A C 1
ATOM 691 O O . ALA A 1 102 ? -19.27151 2.07315 -32.74986 1.000 17.91354 411 ALA A O 1
ATOM 693 N N . ASP A 1 103 ? -17.79860 1.53862 -34.35096 1.000 18.98477 412 ASP A N 1
ATOM 694 C CA . ASP A 1 103 ? -18.29277 0.16201 -34.34958 1.000 17.62054 412 ASP A CA 1
ATOM 695 C C . ASP A 1 103 ? -17.99553 -0.55381 -33.03038 1.000 15.96164 412 ASP A C 1
ATOM 696 O O . ASP A 1 103 ? -18.82255 -1.32864 -32.54189 1.000 20.10073 412 ASP A O 1
ATOM 701 N N . GLN A 1 104 ? -16.82453 -0.29783 -32.44134 1.000 18.92574 413 GLN A N 1
ATOM 702 C CA . GLN A 1 104 ? -16.48771 -0.91901 -31.16132 1.000 20.38504 413 GLN A CA 1
ATOM 703 C C . GLN A 1 104 ? -17.39131 -0.40515 -30.05089 1.000 15.71656 413 GLN A C 1
ATOM 704 O O . GLN A 1 104 ? -17.88534 -1.19425 -29.22640 1.000 17.28397 413 GLN A O 1
ATOM 710 N N . SER A 1 105 ? -17.65885 0.90668 -30.05466 1.000 14.57054 414 SER A N 1
ATOM 711 C CA . SER A 1 105 ? -18.59279 1.43980 -29.06879 1.000 13.38046 414 SER A CA 1
ATOM 712 C C . SER A 1 105 ? -19.97185 0.82066 -29.21936 1.000 14.10304 414 SER A C 1
ATOM 713 O O . SER A 1 105 ? -20.62367 0.46506 -28.22122 1.000 14.96165 414 SER A O 1
ATOM 716 N N . ASP A 1 106 ? -20.45356 0.68950 -30.46549 1.000 14.99157 415 ASP A N 1
ATOM 717 C CA . ASP A 1 106 ? -21.78330 0.13384 -30.66345 1.000 13.04755 415 ASP A CA 1
ATOM 718 C C . ASP A 1 106 ? -21.84636 -1.36337 -30.32169 1.000 13.16937 415 ASP A C 1
ATOM 719 O O . ASP A 1 106 ? -22.90054 -1.86544 -29.90302 1.000 15.46951 415 ASP A O 1
ATOM 724 N N . ALA A 1 107 ? -20.72500 -2.07226 -30.46899 1.000 14.71941 416 ALA A N 1
ATOM 725 C CA . ALA A 1 107 ? -20.70893 -3.47759 -30.08345 1.000 16.32548 416 ALA A CA 1
ATOM 726 C C . ALA A 1 107 ? -20.85190 -3.61296 -28.56723 1.000 15.15503 416 ALA A C 1
ATOM 727 O O . ALA A 1 107 ? -21.62303 -4.45801 -28.06329 1.000 17.48439 416 ALA A O 1
ATOM 729 N N . ARG A 1 108 ? -20.16464 -2.72326 -27.83292 1.000 16.71969 417 ARG A N 1
ATOM 730 C CA . ARG A 1 108 ? -20.34390 -2.66532 -26.38583 1.000 16.95989 417 ARG A CA 1
ATOM 731 C C . ARG A 1 108 ? -21.78074 -2.31353 -26.02577 1.000 20.40026 417 ARG A C 1
ATOM 732 O O . ARG A 1 108 ? -22.35614 -2.89545 -25.09753 1.000 17.84611 417 ARG A O 1
ATOM 740 N N . ALA A 1 109 ? -22.37495 -1.36530 -26.74845 1.000 15.68696 418 ALA A N 1
ATOM 741 C CA . ALA A 1 109 ? -23.74946 -0.96297 -26.46436 1.000 15.61407 418 ALA A CA 1
ATOM 742 C C . ALA A 1 109 ? -24.71523 -2.13738 -26.59806 1.000 16.68767 418 ALA A C 1
ATOM 743 O O . ALA A 1 109 ? -25.59884 -2.32082 -25.75805 1.000 16.33313 418 ALA A O 1
ATOM 745 N N . LEU A 1 110 ? -24.57596 -2.92686 -27.67516 1.000 14.76018 419 LEU A N 1
ATOM 746 C CA . LEU A 1 110 ? -25.43920 -4.08071 -27.87029 1.000 16.83494 419 LEU A CA 1
ATOM 747 C C . LEU A 1 110 ? -25.29108 -5.07966 -26.72929 1.000 14.38104 419 LEU A C 1
ATOM 748 O O . LEU A 1 110 ? -26.28901 -5.54272 -26.17360 1.000 14.89387 419 LEU A O 1
ATOM 753 N N . ARG A 1 111 ? -24.04472 -5.40392 -26.35733 1.000 15.91375 420 ARG A N 1
ATOM 754 C CA . ARG A 1 111 ? -23.83385 -6.34155 -25.25630 1.000 14.94473 420 ARG A CA 1
ATOM 755 C C . ARG A 1 111 ? -24.41350 -5.80737 -23.95354 1.000 17.11855 420 ARG A C 1
ATOM 756 O O . ARG A 1 111 ? -25.00822 -6.56235 -23.16441 1.000 15.42808 420 ARG A O 1
ATOM 764 N N . THR A 1 112 ? -24.29297 -4.49437 -23.73731 1.000 13.91701 421 THR A N 1
ATOM 765 C CA . THR A 1 112 ? -24.82961 -3.90701 -22.51208 1.000 13.43529 421 THR A CA 1
ATOM 766 C C . THR A 1 112 ? -26.34718 -3.96471 -22.47960 1.000 16.15158 421 THR A C 1
ATOM 767 O O . THR A 1 112 ? -26.93049 -4.26342 -21.43424 1.000 16.23832 421 THR A O 1
ATOM 771 N N . VAL A 1 113 ? -27.00931 -3.68220 -23.61169 1.000 13.86094 422 VAL A N 1
ATOM 772 C CA . VAL A 1 113 ? -28.46610 -3.75622 -23.64329 1.000 13.01066 422 VAL A CA 1
ATOM 773 C C . VAL A 1 113 ? -28.91503 -5.18606 -23.37961 1.000 17.64743 422 VAL A C 1
ATOM 774 O O . VAL A 1 113 ? -29.83173 -5.42477 -22.58543 1.000 17.38123 422 VAL A O 1
ATOM 778 N N . LEU A 1 114 ? -28.23493 -6.16482 -23.99571 1.000 17.21074 423 LEU A N 1
ATOM 779 C CA . LEU A 1 114 ? -28.58804 -7.56366 -23.72208 1.000 16.08106 423 LEU A CA 1
ATOM 780 C C . LEU A 1 114 ? -28.42707 -7.90025 -22.24372 1.000 16.33253 423 LEU A C 1
ATOM 781 O O . LEU A 1 114 ? -29.27880 -8.58463 -21.64850 1.000 20.54394 423 LEU A O 1
ATOM 786 N N . SER A 1 115 ? -27.34367 -7.43435 -21.63374 1.000 15.52243 424 SER A N 1
ATOM 787 C CA . SER A 1 115 ? -27.13493 -7.66612 -20.20625 1.000 14.17002 424 SER A CA 1
ATOM 788 C C . SER A 1 115 ? -28.27981 -7.09462 -19.37592 1.000 19.84515 424 SER A C 1
ATOM 789 O O . SER A 1 115 ? -28.85181 -7.78452 -18.51754 1.000 20.58433 424 SER A O 1
ATOM 792 N N . LEU A 1 116 ? -28.63823 -5.83334 -19.63464 1.000 16.68371 425 LEU A N 1
ATOM 793 C CA . LEU A 1 116 ? -29.71952 -5.17528 -18.89414 1.000 14.36694 425 LEU A CA 1
ATOM 794 C C . LEU A 1 116 ? -31.05734 -5.88754 -19.08003 1.000 18.24266 425 LEU A C 1
ATOM 795 O O . LEU A 1 116 ? -31.85830 -5.98577 -18.13287 1.000 19.83610 425 LEU A O 1
ATOM 800 N N . THR A 1 117 ? -31.33772 -6.36591 -20.29720 1.000 20.78504 426 THR A N 1
ATOM 801 C CA . THR A 1 117 ? -32.57551 -7.10658 -20.52142 1.000 22.27318 426 THR A CA 1
ATOM 802 C C . THR A 1 117 ? -32.56178 -8.44010 -19.79130 1.000 25.35365 426 THR A C 1
ATOM 803 O O . THR A 1 117 ? -33.63432 -9.00260 -19.53272 1.000 30.62374 426 THR A O 1
ATOM 807 N N . GLY A 1 118 ? -31.37876 -8.96494 -19.46656 1.000 27.50020 427 GLY A N 1
ATOM 808 C CA . GLY A 1 118 ? -31.31192 -10.18848 -18.68406 1.000 37.59479 427 GLY A CA 1
ATOM 809 C C . GLY A 1 118 ? -31.49389 -10.04969 -17.17768 1.000 39.08470 427 GLY A C 1
ATOM 810 O O . GLY A 1 118 ? -31.50630 -11.07428 -16.48763 1.000 40.93205 427 GLY A O 1
ATOM 811 N N . VAL A 1 119 ? -31.62929 -8.83458 -16.64163 1.000 25.16453 428 VAL A N 1
ATOM 812 C CA . VAL A 1 119 ? -31.75335 -8.65220 -15.19526 1.000 23.21222 428 VAL A CA 1
ATOM 813 C C . VAL A 1 119 ? -33.10379 -9.20089 -14.73528 1.000 25.51784 428 VAL A C 1
ATOM 814 O O . VAL A 1 119 ? -34.16308 -8.68986 -15.10499 1.000 25.59379 428 VAL A O 1
ATOM 818 N N . LYS A 1 120 ? -33.07563 -10.25760 -13.91581 1.000 43.14395 429 LYS A N 1
ATOM 819 C CA . LYS A 1 120 ? -34.29858 -11.02214 -13.67391 1.000 44.68955 429 LYS A CA 1
ATOM 820 C C . LYS A 1 120 ? -35.27843 -10.31143 -12.74660 1.000 26.54671 429 LYS A C 1
ATOM 821 O O . LYS A 1 120 ? -36.48516 -10.56735 -12.83273 1.000 41.67391 429 LYS A O 1
ATOM 827 N N . GLU A 1 121 ? -34.80559 -9.40444 -11.89785 1.000 31.55778 430 GLU A N 1
ATOM 828 C CA . GLU A 1 121 ? -35.73673 -8.57610 -11.14287 1.000 29.15925 430 GLU A CA 1
ATOM 829 C C . GLU A 1 121 ? -36.43451 -7.53332 -12.00900 1.000 36.88281 430 GLU A C 1
ATOM 830 O O . GLU A 1 121 ? -37.31905 -6.83148 -11.50690 1.000 42.53273 430 GLU A O 1
ATOM 836 N N . GLY A 1 122 ? -36.07572 -7.42141 -13.29026 1.000 31.06244 431 GLY A N 1
ATOM 837 C CA . GLY A 1 122 ? -36.65447 -6.40994 -14.14861 1.000 26.85632 431 GLY A CA 1
ATOM 838 C C . GLY A 1 122 ? -36.06151 -5.03861 -13.87953 1.000 25.44484 431 GLY A C 1
ATOM 839 O O . GLY A 1 122 ? -35.22196 -4.83774 -13.00428 1.000 27.61900 431 GLY A O 1
ATOM 840 N N . LEU A 1 123 ? -36.52442 -4.07181 -14.66144 1.000 22.01958 432 LEU A N 1
ATOM 841 C CA . LEU A 1 123 ? -36.07555 -2.68519 -14.56564 1.000 20.25100 432 LEU A CA 1
ATOM 842 C C . LEU A 1 123 ? -37.27212 -1.78711 -14.29514 1.000 19.16969 432 LEU A C 1
ATOM 843 O O . LEU A 1 123 ? -38.34627 -1.96546 -14.88519 1.000 24.25694 432 LEU A O 1
ATOM 848 N N . ARG A 1 124 ? -37.06404 -0.82147 -13.40876 1.000 23.49101 433 ARG A N 1
ATOM 849 C CA . ARG A 1 124 ? -38.07724 0.17517 -13.07339 1.000 21.98714 433 ARG A CA 1
ATOM 850 C C . ARG A 1 124 ? -38.20408 1.23204 -14.15858 1.000 28.44788 433 ARG A C 1
ATOM 851 O O . ARG A 1 124 ? -39.28054 1.80217 -14.35309 1.000 28.22177 433 ARG A O 1
ATOM 859 N N . GLY A 1 125 ? -37.12120 1.50115 -14.87299 1.000 19.51648 434 GLY A N 1
ATOM 860 C CA . GLY A 1 125 ? -37.10036 2.61428 -15.80407 1.000 25.35949 434 GLY A CA 1
ATOM 861 C C . GLY A 1 125 ? -36.79201 2.18311 -17.22349 1.000 28.30264 434 GLY A C 1
ATOM 862 O O . GLY A 1 125 ? -36.95591 1.01183 -17.57459 1.000 30.63268 434 GLY A O 1
ATOM 863 N N . HIS A 1 126 ? -36.37885 3.12027 -18.05902 1.000 16.17254 435 HIS A N 1
ATOM 864 C CA . HIS A 1 126 ? -36.04000 2.82477 -19.44196 1.000 15.29284 435 HIS A CA 1
ATOM 865 C C . HIS A 1 126 ? -34.53776 2.97086 -19.59274 1.000 12.47024 435 HIS A C 1
ATOM 866 O O . HIS A 1 126 ? -33.84918 3.47329 -18.70608 1.000 16.38686 435 HIS A O 1
ATOM 873 N N . ILE A 1 127 ? -34.03963 2.46975 -20.71531 1.000 12.98873 436 ILE A N 1
ATOM 874 C CA . ILE A 1 127 ? -32.62609 2.47737 -21.06188 1.000 13.90489 436 ILE A CA 1
ATOM 875 C C . ILE A 1 127 ? -32.44894 3.46835 -22.21298 1.000 14.78726 436 ILE A C 1
ATOM 876 O O . ILE A 1 127 ? -33.08186 3.32356 -23.25753 1.000 17.13337 436 ILE A O 1
ATOM 881 N N . VAL A 1 128 ? -31.59011 4.46780 -22.04185 1.000 11.72154 437 VAL A N 1
ATOM 882 C CA . VAL A 1 128 ? -31.21397 5.36980 -23.13104 1.000 13.02981 437 VAL A CA 1
ATOM 883 C C . VAL A 1 128 ? -29.85391 4.92628 -23.63242 1.000 14.38857 437 VAL A C 1
ATOM 884 O O . VAL A 1 128 ? -28.89739 4.91207 -22.85905 1.000 14.21003 437 VAL A O 1
ATOM 888 N N . VAL A 1 129 ? -29.74860 4.57455 -24.91930 1.000 11.86163 438 VAL A N 1
ATOM 889 C CA . VAL A 1 129 ? -28.49280 4.06160 -25.49098 1.000 12.10863 438 VAL A CA 1
ATOM 890 C C . VAL A 1 129 ? -27.92065 5.10682 -26.43356 1.000 10.57879 438 VAL A C 1
ATOM 891 O O . VAL A 1 129 ? -28.55872 5.46097 -27.43388 1.000 13.28666 438 VAL A O 1
ATOM 895 N N . GLU A 1 130 ? -26.69970 5.56272 -26.15979 1.000 12.32851 439 GLU A N 1
ATOM 896 C CA . GLU A 1 130 ? -26.01456 6.43222 -27.11968 1.000 10.46239 439 GLU A CA 1
ATOM 897 C C . GLU A 1 130 ? -25.38202 5.57340 -28.22132 1.000 14.17008 439 GLU A C 1
ATOM 898 O O . GLU A 1 130 ? -24.40647 4.84846 -27.98490 1.000 16.34315 439 GLU A O 1
ATOM 904 N N . MET A 1 131 ? -25.93656 5.64409 -29.41286 1.000 12.87122 440 MET A N 1
ATOM 905 C CA . MET A 1 131 ? -25.44203 4.87747 -30.55026 1.000 13.36426 440 MET A CA 1
ATOM 906 C C . MET A 1 131 ? -24.49729 5.75303 -31.36531 1.000 15.39741 440 MET A C 1
ATOM 907 O O . MET A 1 131 ? -24.71000 6.95868 -31.50569 1.000 15.80849 440 MET A O 1
ATOM 912 N N . SER A 1 132 ? -23.42258 5.15743 -31.89067 1.000 13.58609 441 SER A N 1
ATOM 913 C CA . SER A 1 132 ? -22.45406 5.94759 -32.63390 1.000 13.68693 441 SER A CA 1
ATOM 914 C C . SER A 1 132 ? -22.60842 5.85482 -34.14102 1.000 16.20815 441 SER A C 1
ATOM 915 O O . SER A 1 132 ? -22.05274 6.70478 -34.84979 1.000 17.36975 441 SER A O 1
ATOM 918 N N . ASP A 1 133 ? -23.33719 4.85606 -34.64734 1.000 16.10534 442 ASP A N 1
ATOM 919 C CA . ASP A 1 133 ? -23.46932 4.63263 -36.08409 1.000 14.42386 442 ASP A CA 1
ATOM 920 C C . ASP A 1 133 ? -24.88506 4.16443 -36.37257 1.000 13.65396 442 ASP A C 1
ATOM 921 O O . ASP A 1 133 ? -25.37419 3.20697 -35.76840 1.000 14.91826 442 ASP A O 1
ATOM 926 N N . LEU A 1 134 ? -25.54689 4.85393 -37.30219 1.000 14.69786 443 LEU A N 1
ATOM 927 C CA . LEU A 1 134 ? -26.92792 4.54519 -37.63081 1.000 13.58107 443 LEU A CA 1
ATOM 928 C C . LEU A 1 134 ? -27.10480 3.09124 -38.08621 1.000 14.42884 4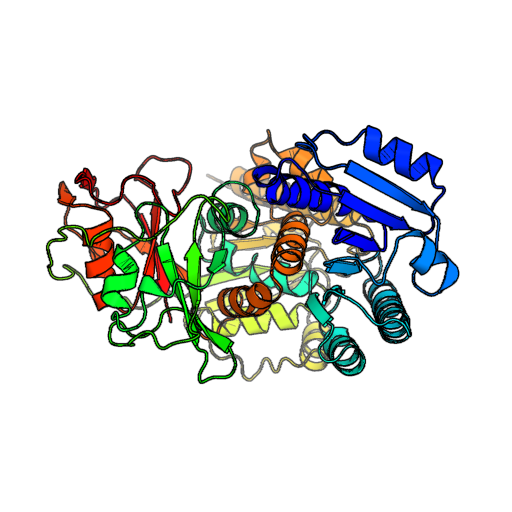43 LEU A C 1
ATOM 929 O O . LEU A 1 134 ? -28.15129 2.48038 -37.83401 1.000 19.35852 443 LEU A O 1
ATOM 934 N N . ASP A 1 135 ? -26.10090 2.54467 -38.75254 1.000 15.91883 444 ASP A N 1
ATOM 935 C CA . ASP A 1 135 ? -26.23374 1.18198 -39.28401 1.000 17.68118 444 ASP A CA 1
ATOM 936 C C . ASP A 1 135 ? -26.31888 0.12147 -38.18645 1.000 22.03840 444 ASP A C 1
ATOM 937 O O . ASP A 1 135 ? -26.64573 -1.03755 -38.47944 1.000 21.88888 444 ASP A O 1
ATOM 942 N N . ASN A 1 136 ? -26.04513 0.48179 -36.94086 1.000 15.86598 445 ASN A N 1
ATOM 943 C CA . ASN A 1 136 ? -26.10369 -0.45687 -35.82532 1.000 14.56540 445 ASN A CA 1
ATOM 944 C C . ASN A 1 136 ? -27.36307 -0.26467 -34.98092 1.000 18.96440 445 ASN A C 1
ATOM 945 O O . ASN A 1 136 ? -27.61195 -1.04741 -34.05201 1.000 18.88185 445 ASN A O 1
ATOM 950 N N . GLU A 1 137 ? -28.18716 0.74354 -35.29898 1.000 16.56357 446 GLU A N 1
ATOM 951 C CA . GLU A 1 137 ? -29.32165 1.05973 -34.42202 1.000 14.82718 446 GLU A CA 1
ATOM 952 C C . GLU A 1 137 ? -30.41031 -0.02070 -34.44867 1.000 19.23821 446 GLU A C 1
ATOM 953 O O . GLU A 1 137 ? -30.95427 -0.37780 -33.40064 1.000 18.06795 446 GLU A O 1
ATOM 959 N N . VAL A 1 138 ? -30.74139 -0.56244 -35.63031 1.000 18.64713 447 VAL A N 1
ATOM 960 C CA . VAL A 1 138 ? -31.88083 -1.47553 -35.73961 1.000 18.06188 447 VAL A CA 1
ATOM 961 C C . VAL A 1 138 ? -31.71098 -2.69842 -34.83293 1.000 16.02366 447 VAL A C 1
ATOM 962 O O . VAL A 1 138 ? -32.64747 -3.09812 -34.12805 1.000 21.24673 447 VAL A O 1
ATOM 966 N N . LEU A 1 139 ? -30.50652 -3.27400 -34.78903 1.000 17.61157 448 LEU A N 1
ATOM 967 C CA . LEU A 1 139 ? -30.29917 -4.46987 -33.97228 1.000 19.23557 448 LEU A CA 1
ATOM 968 C C . LEU A 1 139 ? -30.45919 -4.15521 -32.49491 1.000 18.78197 448 LEU A C 1
ATOM 969 O O . LEU A 1 139 ? -31.08686 -4.92545 -31.74653 1.000 17.32544 448 LEU A O 1
ATOM 974 N N . VAL A 1 140 ? -29.96454 -2.98894 -32.06950 1.000 17.90584 449 VAL A N 1
ATOM 975 C CA . VAL A 1 140 ? -30.11588 -2.62418 -30.66639 1.000 17.17548 449 VAL A CA 1
ATOM 976 C C . VAL A 1 140 ? -31.58450 -2.44266 -30.32883 1.000 16.81575 449 VAL A C 1
ATOM 977 O O . VAL A 1 140 ? -32.04393 -2.88077 -29.26632 1.000 17.63528 449 VAL A O 1
ATOM 981 N N . LYS A 1 141 ? -32.34387 -1.81186 -31.23411 1.000 19.28171 450 LYS A N 1
ATOM 982 C CA . LYS A 1 141 ? -33.77093 -1.64879 -30.99526 1.000 17.57487 450 LYS A CA 1
ATOM 983 C C . LYS A 1 141 ? -34.49004 -2.98840 -30.98957 1.000 22.00660 450 LYS A C 1
ATOM 984 O O . LYS A 1 141 ? -35.45167 -3.16561 -30.22864 1.000 24.40460 450 LYS A O 1
ATOM 990 N N . LEU A 1 142 ? -34.02734 -3.94441 -31.80324 1.000 19.89379 451 LEU A N 1
ATOM 991 C CA . LEU A 1 142 ? -34.71831 -5.22939 -31.87542 1.000 22.14979 451 LEU A CA 1
ATOM 992 C C . LEU A 1 142 ? -34.60095 -5.98468 -30.55791 1.000 23.11271 451 LEU A C 1
ATOM 993 O O . LEU A 1 142 ? -35.60289 -6.44670 -29.99267 1.000 24.94607 451 LEU A O 1
ATOM 998 N N . VAL A 1 143 ? -33.38707 -6.07184 -30.02124 1.000 20.21727 452 VAL A N 1
ATOM 999 C CA . VAL A 1 143 ? -33.19044 -6.84539 -28.80213 1.000 18.62131 452 VAL A CA 1
ATOM 1000 C C . VAL A 1 143 ? -33.60910 -6.07641 -27.56350 1.000 22.51712 452 VAL A C 1
ATOM 1001 O O . VAL A 1 143 ? -33.94480 -6.70194 -26.55561 1.000 24.97058 452 VAL A O 1
ATOM 1005 N N . GLY A 1 144 ? -33.63352 -4.74072 -27.61018 1.000 20.14101 453 GLY A N 1
ATOM 1006 C CA . GLY A 1 144 ? -34.04989 -3.99317 -26.43191 1.000 20.96376 453 GLY A CA 1
ATOM 1007 C C . GLY A 1 144 ? -35.55272 -3.85807 -26.26439 1.000 26.42192 453 GLY A C 1
ATOM 1008 O O . GLY A 1 144 ? -36.02641 -3.56330 -25.15492 1.000 23.74845 453 GLY A O 1
ATOM 1009 N N . GLY A 1 145 ? -36.30811 -4.02663 -27.34506 1.000 25.20850 454 GLY A N 1
ATOM 1010 C CA . GLY A 1 145 ? -37.75622 -4.02477 -27.23365 1.000 26.35620 454 GLY A CA 1
ATOM 1011 C C . GLY A 1 145 ? -38.28860 -2.73332 -26.65201 1.000 26.51219 454 GLY A C 1
ATOM 1012 O O . GLY A 1 145 ? -37.80880 -1.63254 -26.95536 1.000 26.11411 454 GLY A O 1
ATOM 1013 N N . ASP A 1 146 ? -39.27693 -2.87843 -25.77019 1.000 23.18468 455 ASP A N 1
ATOM 1014 C CA . ASP A 1 146 ? -39.94884 -1.75613 -25.13962 1.000 24.80807 455 ASP A CA 1
ATOM 1015 C C . ASP A 1 146 ? -39.07677 -1.03192 -24.13432 1.000 19.36989 455 ASP A C 1
ATOM 1016 O O . ASP A 1 146 ? -39.48116 0.04310 -23.69384 1.000 21.75082 455 ASP A O 1
ATOM 1021 N N . LEU A 1 147 ? -37.92600 -1.60667 -23.74220 1.000 18.16000 456 LEU A N 1
ATOM 1022 C CA . LEU A 1 147 ? -37.12742 -0.98810 -22.68360 1.000 18.79805 456 LEU A CA 1
ATOM 1023 C C . LEU A 1 147 ? -36.23616 0.14302 -23.19873 1.000 18.02217 456 LEU A C 1
ATOM 1024 O O . LEU A 1 147 ? -35.79536 0.98852 -22.39873 1.000 19.44466 456 LEU A O 1
ATOM 1029 N N . VAL A 1 148 ? -35.92655 0.16272 -24.48963 1.000 15.84149 457 VAL A N 1
ATOM 1030 C CA . VAL A 1 148 ? -34.81438 0.96054 -24.99938 1.000 15.44610 457 VAL A CA 1
ATOM 1031 C C . VAL A 1 148 ? -35.28344 2.16658 -25.80714 1.000 16.50212 457 VAL A C 1
ATOM 1032 O O . VAL A 1 148 ? -36.24627 2.09291 -26.58237 1.000 17.41410 457 VAL A O 1
ATOM 1036 N N . GLU A 1 149 ? -34.58454 3.29524 -25.60703 1.000 13.54362 458 GLU A N 1
ATOM 1037 C CA . GLU A 1 149 ? -34.58963 4.43931 -26.50728 1.000 13.93464 458 GLU A CA 1
ATOM 1038 C C . GLU A 1 149 ? -33.18367 4.61929 -27.04459 1.000 16.25534 458 GLU A C 1
ATOM 1039 O O . GLU A 1 149 ? -32.22400 4.65938 -26.26143 1.000 18.71312 458 GLU A O 1
ATOM 1045 N N . THR A 1 150 ? -33.04647 4.72620 -28.36103 1.000 14.74768 459 THR A N 1
ATOM 1046 C CA . THR A 1 150 ? -31.74061 5.00577 -28.93169 1.000 12.38266 459 THR A CA 1
ATOM 1047 C C . THR A 1 150 ? -31.62651 6.46814 -29.33546 1.000 15.66981 459 THR A C 1
ATOM 1048 O O . THR A 1 150 ? -32.58062 7.07689 -29.84257 1.000 17.85201 459 THR A O 1
ATOM 1052 N N . VAL A 1 151 ? -30.45180 7.01986 -29.10927 1.000 13.03770 460 VAL A N 1
ATOM 1053 C CA . VAL A 1 151 ? -30.08869 8.33904 -29.61081 1.000 13.95689 460 VAL A CA 1
ATOM 1054 C C . VAL A 1 151 ? -28.83178 8.11323 -30.42704 1.000 12.40721 460 VAL A C 1
ATOM 1055 O O . VAL A 1 151 ? -27.80056 7.72255 -29.86736 1.000 14.55072 460 VAL A O 1
ATOM 1059 N N . VAL A 1 152 ? -28.91314 8.30969 -31.74544 1.000 15.79648 461 VAL A N 1
ATOM 1060 C CA . VAL A 1 152 ? -27.76239 8.06843 -32.60972 1.000 12.75481 461 VAL A CA 1
ATOM 1061 C C . VAL A 1 152 ? -26.99396 9.37682 -32.68923 1.000 14.48760 461 VAL A C 1
ATOM 1062 O O . VAL A 1 152 ? -27.30801 10.23657 -33.51620 1.000 15.92738 461 VAL A O 1
ATOM 1066 N N . ALA A 1 153 ? -25.96068 9.48923 -31.85459 1.000 13.18732 462 ALA A N 1
ATOM 1067 C CA . ALA A 1 153 ? -25.24229 10.75185 -31.67189 1.000 14.64688 462 ALA A CA 1
ATOM 1068 C C . ALA A 1 153 ? -24.74874 11.33163 -32.99475 1.000 14.78133 462 ALA A C 1
ATOM 1069 O O . ALA A 1 153 ? -24.97197 12.51262 -33.30289 1.000 15.38620 462 ALA A O 1
ATOM 1071 N N . HIS A 1 154 ? -24.07946 10.50811 -33.79396 1.000 14.55862 463 HIS A N 1
ATOM 1072 C CA . HIS A 1 154 ? -23.47591 10.97157 -35.03451 1.000 14.29642 463 HIS A CA 1
ATOM 1073 C C . HIS A 1 154 ? -24.52805 11.51873 -36.00452 1.000 14.79865 463 HIS A C 1
ATOM 1074 O O . HIS A 1 154 ? -24.32304 12.54946 -36.67270 1.000 15.10334 463 HIS A O 1
ATOM 1081 N N . ASP A 1 155 ? -25.67021 10.83697 -36.07851 1.000 13.15520 464 ASP A N 1
ATOM 1082 C CA . ASP A 1 155 ? -26.71474 11.22033 -37.00969 1.000 13.71812 464 ASP A CA 1
ATOM 1083 C C . ASP A 1 155 ? -27.41800 12.49466 -36.55804 1.000 14.59053 464 ASP A C 1
ATOM 1084 O O . ASP A 1 155 ? -27.70181 13.37908 -37.38735 1.000 15.03422 464 ASP A O 1
ATOM 1089 N N . VAL A 1 156 ? -27.68395 12.61550 -35.24776 1.000 14.92221 465 VAL A N 1
ATOM 1090 C CA . VAL A 1 156 ? -28.31649 13.82353 -34.70401 1.000 15.19921 465 VAL A CA 1
ATOM 1091 C C . VAL A 1 156 ? -27.44470 15.04462 -34.96021 1.000 14.18050 465 VAL A C 1
ATOM 1092 O O . VAL A 1 156 ? -27.93194 16.10279 -35.39167 1.000 15.48398 465 VAL A O 1
ATOM 1096 N N . ILE A 1 157 ? -26.14141 14.91637 -34.71104 1.000 13.36254 466 ILE A N 1
ATOM 1097 C CA . ILE A 1 157 ? -25.25648 16.05332 -34.93790 1.000 12.81398 466 ILE A CA 1
ATOM 1098 C C . ILE A 1 157 ? -25.26146 16.45183 -36.41009 1.000 12.19735 466 ILE A C 1
ATOM 1099 O O . ILE A 1 157 ? -25.27369 17.64415 -36.72500 1.000 13.07738 466 ILE A O 1
ATOM 1104 N N . GLY A 1 158 ? -25.23313 15.47160 -37.33390 1.000 12.54944 467 GLY A N 1
ATOM 1105 C CA . GLY A 1 158 ? -25.32050 15.82616 -38.75606 1.000 13.79644 467 GLY A CA 1
ATOM 1106 C C . GLY A 1 158 ? -26.58966 16.59649 -39.09205 1.000 13.76211 467 GLY A C 1
ATOM 1107 O O . GLY A 1 158 ? -26.56284 17.58482 -39.85717 1.000 15.71911 467 GLY A O 1
ATOM 1108 N N . ARG A 1 159 ? -27.71948 16.14029 -38.55186 1.000 12.44850 468 ARG A N 1
ATOM 1109 C CA . ARG A 1 159 ? -28.98990 16.81895 -38.81789 1.000 12.73609 468 ARG A CA 1
ATOM 1110 C C . ARG A 1 159 ? -28.99825 18.22994 -38.23849 1.000 13.32101 468 ARG A C 1
ATOM 1111 O O . ARG A 1 159 ? -29.49721 19.17155 -38.87003 1.000 15.21933 468 ARG A O 1
ATOM 1119 N N . LEU A 1 160 ? -28.47848 18.39901 -37.02624 1.000 12.91248 469 LEU A N 1
ATOM 1120 C CA . LEU A 1 160 ? -28.45367 19.73239 -36.44060 1.000 13.28213 469 LEU A CA 1
ATOM 1121 C C . LEU A 1 160 ? -27.51463 20.64518 -37.21106 1.000 15.71738 469 LEU A C 1
ATOM 1122 O O . LEU A 1 160 ? -27.80383 21.82985 -37.38879 1.000 15.47691 469 LEU A O 1
ATOM 1127 N N . MET A 1 161 ? -26.37279 20.13125 -37.67372 1.000 13.77041 470 MET A N 1
ATOM 1128 C CA A MET A 1 161 ? -25.47597 20.98968 -38.44367 0.673 12.58552 470 MET A CA 1
ATOM 1129 C CA B MET A 1 161 ? -25.47257 20.98095 -38.44854 0.327 12.70263 470 MET A CA 1
ATOM 1130 C C . MET A 1 161 ? -26.15582 21.47925 -39.71539 1.000 14.62292 470 MET A C 1
ATOM 1131 O O . MET A 1 161 ? -25.97589 22.63861 -40.11426 1.000 16.04545 470 MET A O 1
ATOM 1140 N N . ILE A 1 162 ? -26.92468 20.60851 -40.37433 1.000 13.31883 471 ILE A N 1
ATOM 1141 C CA . ILE A 1 162 ? -27.60433 21.05974 -41.58874 1.000 14.74200 471 ILE A CA 1
ATOM 1142 C C . ILE A 1 162 ? -28.65096 22.12434 -41.25634 1.000 17.33879 471 ILE A C 1
ATOM 1143 O O . ILE A 1 162 ? -28.72961 23.16662 -41.92562 1.000 17.35269 471 ILE A O 1
ATOM 1148 N N . GLN A 1 163 ? -29.45933 21.88630 -40.21780 1.000 14.01343 472 GLN A N 1
ATOM 1149 C CA . GLN A 1 163 ? -30.47041 22.89652 -39.86274 1.000 12.73482 472 GLN A CA 1
ATOM 1150 C C . GLN A 1 163 ? -29.84046 24.23548 -39.52514 1.000 14.75489 472 GLN A C 1
ATOM 1151 O O . GLN A 1 163 ? -30.38127 25.29214 -39.89484 1.000 17.32566 472 GLN A O 1
ATOM 1157 N N . CYS A 1 164 ? -28.71877 24.22282 -38.80774 1.000 14.75483 473 CYS A N 1
ATOM 1158 C CA . CYS A 1 164 ? -28.10449 25.47488 -38.37821 1.000 18.33990 473 CYS A CA 1
ATOM 1159 C C . CYS A 1 164 ? -27.36569 26.15100 -39.52638 1.000 18.25375 473 CYS A C 1
ATOM 1160 O O . CYS A 1 164 ? -27.31602 27.38313 -39.57562 1.000 23.12111 473 CYS A O 1
ATOM 1163 N N . ALA A 1 165 ? -26.83578 25.37435 -40.47286 1.000 16.70139 474 ALA A N 1
ATOM 1164 C CA . ALA A 1 165 ? -26.24222 25.95969 -41.67743 1.000 23.23748 474 ALA A CA 1
ATOM 1165 C C . ALA A 1 165 ? -27.28826 26.64616 -42.54697 1.000 27.21782 474 ALA A C 1
ATOM 1166 O O . ALA A 1 165 ? -27.00235 27.65461 -43.20012 1.000 34.37181 474 ALA A O 1
ATOM 1168 N N . ARG A 1 166 ? -28.49138 26.10556 -42.59184 1.000 19.19280 475 ARG A N 1
ATOM 1169 C CA . ARG A 1 166 ? -29.52624 26.69908 -43.42062 1.000 17.75788 475 ARG A CA 1
ATOM 1170 C C . ARG A 1 166 ? -30.17562 27.91609 -42.77500 1.000 32.19113 475 ARG A C 1
ATOM 1171 O O . ARG A 1 166 ? -30.63419 28.82018 -43.48041 1.000 24.25792 475 ARG A O 1
ATOM 1179 N N . GLN A 1 167 ? -30.23159 27.96749 -41.45425 1.000 22.58556 476 GLN A N 1
ATOM 1180 C CA . GLN A 1 167 ? -30.85492 29.09147 -40.75458 1.000 21.63385 476 GLN A CA 1
ATOM 1181 C C . GLN A 1 167 ? -29.92798 29.50211 -39.62869 1.000 29.06792 476 GLN A C 1
ATOM 1182 O O . GLN A 1 167 ? -29.98166 28.93879 -38.51865 1.000 27.83070 476 GLN A O 1
ATOM 1188 N N . PRO A 1 168 ? -29.04968 30.46161 -39.89209 1.000 33.41662 477 PRO A N 1
ATOM 1189 C CA . PRO A 1 168 ? -28.22066 31.03021 -38.83091 1.000 52.68153 477 PRO A CA 1
ATOM 1190 C C . PRO A 1 168 ? -29.09651 31.67473 -37.77242 1.000 37.65303 477 PRO A C 1
ATOM 1191 O O . PRO A 1 168 ? -30.03945 32.41861 -38.07001 1.000 37.29160 477 PRO A O 1
ATOM 1195 N N . GLY A 1 169 ? -28.78529 31.37575 -36.53860 1.000 40.87229 478 GLY A N 1
ATOM 1196 C CA . GLY A 1 169 ? -29.64500 31.71958 -35.44013 1.000 40.08913 478 GLY A CA 1
ATOM 1197 C C . GLY A 1 169 ? -30.36977 30.53217 -34.86798 1.000 29.60786 478 GLY A C 1
ATOM 1198 O O . GLY A 1 169 ? -30.71473 30.55841 -33.68548 1.000 29.00857 478 GLY A O 1
ATOM 1199 N N . LEU A 1 170 ? -30.58932 29.47523 -35.65648 1.000 23.00248 479 LEU A N 1
ATOM 1200 C CA . LEU A 1 170 ? -31.10654 28.26126 -35.03853 1.000 20.78603 479 LEU A CA 1
ATOM 1201 C C . LEU A 1 170 ? -30.08805 27.59775 -34.12086 1.000 18.73704 479 LEU A C 1
ATOM 1202 O O . LEU A 1 170 ? -30.48248 26.79287 -33.27761 1.000 19.45616 479 LEU A O 1
ATOM 1207 N N . ALA A 1 171 ? -28.78648 27.87194 -34.26714 1.000 17.76240 480 ALA A N 1
ATOM 1208 C CA . ALA A 1 171 ? -27.82697 27.19443 -33.39623 1.000 17.56077 480 ALA A CA 1
ATOM 1209 C C . ALA A 1 171 ? -28.09546 27.54282 -31.93443 1.000 17.67147 480 ALA A C 1
ATOM 1210 O O . ALA A 1 171 ? -28.18191 26.65410 -31.07142 1.000 16.86969 480 ALA A O 1
ATOM 1212 N N . GLN A 1 172 ? -28.25528 28.83941 -31.64976 1.000 18.62675 481 GLN A N 1
ATOM 1213 C CA . GLN A 1 172 ? -28.53257 29.27546 -30.28225 1.000 20.86246 481 GLN A CA 1
ATOM 1214 C C . GLN A 1 172 ? -29.87883 28.75184 -29.80799 1.000 18.72482 481 GLN A C 1
ATOM 1215 O O . GLN A 1 172 ? -30.02606 28.33931 -28.64859 1.000 18.41517 481 GLN A O 1
ATOM 1221 N N . ILE A 1 173 ? -30.87391 28.73975 -30.69876 1.000 16.08569 482 ILE A N 1
ATOM 1222 C CA . ILE A 1 173 ? -32.19887 28.26863 -30.31684 1.000 14.79788 482 ILE A CA 1
ATOM 1223 C C . ILE A 1 173 ? -32.15573 26.79115 -29.96198 1.000 14.67180 482 ILE A C 1
ATOM 1224 O O . ILE A 1 173 ? -32.74627 26.35914 -28.96267 1.000 15.89032 482 ILE A O 1
ATOM 1229 N N . TRP A 1 174 ? -31.44752 25.98625 -30.76984 1.000 14.67903 483 TRP A N 1
ATOM 1230 C CA . TRP A 1 174 ? -31.40707 24.55326 -30.49890 1.000 15.87622 483 TRP A CA 1
ATOM 1231 C C . TRP A 1 174 ? -30.64420 24.26418 -29.22392 1.000 15.34953 483 TRP A C 1
ATOM 1232 O O . TRP A 1 174 ? -31.03658 23.38853 -28.45105 1.000 17.01406 483 TRP A O 1
ATOM 1243 N N . GLU A 1 175 ? -29.52542 24.96310 -28.99964 1.000 14.55489 484 GLU A N 1
ATOM 1244 C CA . GLU A 1 175 ? -28.81649 24.80531 -27.73418 1.000 16.52840 484 GLU A CA 1
ATOM 1245 C C . GLU A 1 175 ? -29.71585 25.13844 -26.54705 1.000 16.49577 484 GLU A C 1
ATOM 1246 O O . GLU A 1 175 ? -29.69431 24.44077 -25.52082 1.000 17.46396 484 GLU A O 1
ATOM 1252 N N . ASP A 1 176 ? -30.50297 26.21179 -26.66107 1.000 16.45726 485 ASP A N 1
ATOM 1253 C CA . ASP A 1 176 ? -31.39366 26.59531 -25.56890 1.000 14.41505 485 ASP A CA 1
ATOM 1254 C C . ASP A 1 176 ? -32.45015 25.52255 -25.31028 1.000 16.12426 485 ASP A C 1
ATOM 1255 O O . ASP A 1 176 ? -32.71619 25.16138 -24.16013 1.000 15.68955 485 ASP A O 1
ATOM 1260 N N . ILE A 1 177 ? -33.06173 24.99713 -26.37177 1.000 13.04658 486 ILE A N 1
ATOM 1261 C CA . ILE A 1 177 ? -34.20629 24.09401 -26.19773 1.000 11.66231 486 ILE A CA 1
ATOM 1262 C C . ILE A 1 177 ? -33.78249 22.66033 -25.87108 1.000 15.19343 486 ILE A C 1
ATOM 1263 O O . ILE A 1 177 ? -34.47613 21.94746 -25.13300 1.000 16.51430 486 ILE A O 1
ATOM 1268 N N . LEU A 1 178 ? -32.66396 22.19605 -26.41384 1.000 12.70459 487 LEU A N 1
ATOM 1269 C CA . LEU A 1 178 ? -32.25069 20.81864 -26.18572 1.000 13.32346 487 LEU A CA 1
ATOM 1270 C C . LEU A 1 178 ? -31.63221 20.60259 -24.80906 1.000 18.27548 487 LEU A C 1
ATOM 1271 O O . LEU A 1 178 ? -31.62024 19.46734 -24.32143 1.000 19.85684 487 LEU A O 1
ATOM 1276 N N . GLY A 1 179 ? -31.09627 21.65037 -24.18440 1.000 15.50143 488 GLY A N 1
ATOM 1277 C CA . GLY A 1 179 ? -30.51140 21.54983 -22.85965 1.000 14.93273 488 GLY A CA 1
ATOM 1278 C C . GLY A 1 179 ? -31.48896 22.07034 -21.81027 1.000 14.15961 488 GLY A C 1
ATOM 1279 O O . GLY A 1 179 ? -32.53065 22.63894 -22.14126 1.000 13.98369 488 GLY A O 1
ATOM 1280 N N . PHE A 1 180 ? -31.14703 21.82739 -20.53880 1.000 11.82239 489 PHE A N 1
ATOM 1281 C CA . PHE A 1 180 ? -32.07449 22.19208 -19.46533 1.000 9.55464 489 PHE A CA 1
ATOM 1282 C C . PHE A 1 180 ? -31.92581 23.61939 -18.98622 1.000 11.24205 489 PHE A C 1
ATOM 1283 O O . PHE A 1 180 ? -32.82327 24.08924 -18.26510 1.000 11.15400 489 PHE A O 1
ATOM 1291 N N . GLU A 1 181 ? -30.88010 24.33325 -19.37048 1.000 11.41773 490 GLU A N 1
ATOM 1292 C CA . GLU A 1 181 ? -30.90760 25.77577 -19.14722 1.000 13.97451 490 GLU A CA 1
ATOM 1293 C C . GLU A 1 181 ? -32.01492 26.38684 -19.98906 1.000 13.79946 490 GLU A C 1
ATOM 1294 O O . GLU A 1 181 ? -32.40275 25.83233 -21.02023 1.000 15.75481 490 GLU A O 1
ATOM 1300 N N . ASN A 1 182 ? -32.54804 27.51302 -19.51774 1.000 15.01711 491 ASN A N 1
ATOM 1301 C CA . ASN A 1 182 ? -33.62955 28.22963 -20.23784 1.000 13.77343 491 ASN A CA 1
ATOM 1302 C C . ASN A 1 182 ? -34.85213 27.30398 -20.30985 1.000 13.87472 491 ASN A C 1
ATOM 1303 O O . ASN A 1 182 ? -35.18346 26.65363 -19.31225 1.000 13.22561 491 ASN A O 1
ATOM 1308 N N A CYS A 1 183 ? -35.55051 27.25017 -21.44776 0.682 13.46466 492 CYS A N 1
ATOM 1309 N N B CYS A 1 183 ? -35.57397 27.25117 -21.42346 0.318 13.70944 492 CYS A N 1
ATOM 1310 C CA A CYS A 1 183 ? -36.80424 26.50673 -21.57634 0.682 13.25365 492 CYS A CA 1
ATOM 1311 C CA B CYS A 1 183 ? -36.79737 26.46045 -21.48047 0.318 13.18656 492 CYS A CA 1
ATOM 1312 C C A CYS A 1 183 ? -36.61806 25.26961 -22.44483 0.682 11.95795 492 CYS A C 1
ATOM 1313 C C B CYS A 1 183 ? -36.62453 25.27318 -22.41740 0.318 12.06006 492 CYS A C 1
ATOM 1314 O O A CYS A 1 183 ? -35.67498 25.17388 -23.23938 0.682 12.95113 492 CYS A O 1
ATOM 1315 O O B CYS A 1 183 ? -35.70066 25.22087 -23.23563 0.318 12.98032 492 CYS A O 1
ATOM 1320 N N . GLU A 1 184 ? -37.53448 24.31184 -22.28203 1.000 11.93678 493 GLU A N 1
ATOM 1321 C CA . GLU A 1 184 ? -37.41666 23.02980 -22.98784 1.000 11.66905 493 GLU A CA 1
ATOM 1322 C C . GLU A 1 184 ? -38.78671 22.34462 -22.99168 1.000 10.59965 493 GLU A C 1
ATOM 1323 O O . GLU A 1 184 ? -39.75017 22.84185 -22.39871 1.000 11.81196 493 GLU A O 1
ATOM 1329 N N . PHE A 1 185 ? -38.86856 21.19112 -23.66590 1.000 10.75255 494 PHE A N 1
ATOM 1330 C CA . PHE A 1 185 ? -40.13912 20.47011 -23.80661 1.000 12.72752 494 PHE A CA 1
ATOM 1331 C C . PHE A 1 185 ? -40.49365 19.67206 -22.55408 1.000 11.52769 494 PHE A C 1
ATOM 1332 O O . PHE A 1 185 ? -39.65879 18.94814 -21.97800 1.000 13.22231 494 PHE A O 1
ATOM 1340 N N . TYR A 1 186 ? -41.76485 19.78249 -22.14682 1.000 10.66302 495 TYR A N 1
ATOM 1341 C CA . TYR A 1 186 ? -42.34268 18.98832 -21.07114 1.000 10.85383 495 TYR A CA 1
ATOM 1342 C C . TYR A 1 186 ? -43.70388 18.44628 -21.48675 1.000 15.24388 495 TYR A C 1
ATOM 1343 O O . TYR A 1 186 ? -44.45746 19.11348 -22.19957 1.000 14.19390 495 TYR A O 1
ATOM 1352 N N . ILE A 1 187 ? -44.03217 17.25002 -20.99121 1.000 14.81637 496 ILE A N 1
ATOM 1353 C CA . ILE A 1 187 ? -45.31849 16.60522 -21.24456 1.000 13.46688 496 ILE A CA 1
ATOM 1354 C C . ILE A 1 187 ? -46.00998 16.36820 -19.90678 1.000 16.52672 496 ILE A C 1
ATOM 1355 O O . ILE A 1 187 ? -45.42490 15.75005 -19.00267 1.000 17.39007 496 ILE A O 1
ATOM 1360 N N . LYS A 1 188 ? -47.25724 16.83473 -19.78701 1.000 13.84365 497 LYS A N 1
ATOM 1361 C CA . LYS A 1 188 ? -47.94964 16.64343 -18.51045 1.000 14.05652 497 LYS A CA 1
ATOM 1362 C C . LYS A 1 188 ? -49.44466 16.58719 -18.75209 1.000 17.49777 497 LYS A C 1
ATOM 1363 O O . LYS A 1 188 ? -49.95261 17.21296 -19.68201 1.000 15.29424 497 LYS A O 1
ATOM 1369 N N . ARG A 1 189 ? -50.14968 15.84285 -17.89124 1.000 18.90912 498 ARG A N 1
ATOM 1370 C CA . ARG A 1 189 ? -51.60463 15.71844 -18.00483 1.000 18.40204 498 ARG A CA 1
ATOM 1371 C C . ARG A 1 189 ? -52.29935 16.79912 -17.17897 1.000 18.33897 498 ARG A C 1
ATOM 1372 O O . ARG A 1 189 ? -51.96047 16.99927 -16.01044 1.000 22.21684 498 ARG A O 1
ATOM 1380 N N . TRP A 1 190 ? -53.29500 17.46364 -17.78689 1.000 18.81666 499 TRP A N 1
ATOM 1381 C CA . TRP A 1 190 ? -54.04869 18.55898 -17.16847 1.000 17.90654 499 TRP A CA 1
ATOM 1382 C C . TRP A 1 190 ? -55.53933 18.25241 -17.27724 1.000 19.11314 499 TRP A C 1
ATOM 1383 O O . TRP A 1 190 ? -56.21236 18.73762 -18.19309 1.000 18.87114 499 TRP A O 1
ATOM 1394 N N . PRO A 1 191 ? -56.08266 17.45910 -16.35020 1.000 23.44884 500 PRO A N 1
ATOM 1395 C CA . PRO A 1 191 ? -57.50272 17.05635 -16.45506 1.000 27.26293 500 PRO A CA 1
ATOM 1396 C C . PRO A 1 191 ? -58.46432 18.22230 -16.55999 1.000 26.13083 500 PRO A C 1
ATOM 1397 O O . PRO A 1 191 ? -59.51388 18.09272 -17.20603 1.000 26.87776 500 PRO A O 1
ATOM 1401 N N . GLN A 1 192 ? -58.13243 19.37272 -15.97402 1.000 26.19473 501 GLN A N 1
ATOM 1402 C CA . GLN A 1 192 ? -59.01044 20.52263 -16.06969 1.000 23.71143 501 GLN A CA 1
ATOM 1403 C C . GLN A 1 192 ? -59.10755 21.07551 -17.48949 1.000 32.10131 501 GLN A C 1
ATOM 1404 O O . GLN A 1 192 ? -59.96210 21.93116 -17.74652 1.000 26.32878 501 GLN A O 1
ATOM 1410 N N . LEU A 1 193 ? -58.28167 20.60818 -18.43216 1.000 20.56391 502 LEU A N 1
ATOM 1411 C CA . LEU A 1 193 ? -58.41653 21.06746 -19.80996 1.000 18.91131 502 LEU A CA 1
ATOM 1412 C C . LEU A 1 193 ? -59.21299 20.11313 -20.68672 1.000 24.45640 502 LEU A C 1
ATOM 1413 O O . LEU A 1 193 ? -59.40383 20.41002 -21.87432 1.000 22.38730 502 LEU A O 1
ATOM 1418 N N . ASP A 1 194 ? -59.65514 18.97745 -20.14870 1.000 22.07839 503 ASP A N 1
ATOM 1419 C CA . ASP A 1 194 ? -60.48406 18.06088 -20.93063 1.000 26.06553 503 ASP A CA 1
ATOM 1420 C C . ASP A 1 194 ? -61.69085 18.80534 -21.49080 1.000 27.53794 503 ASP A C 1
ATOM 1421 O O . ASP A 1 194 ? -62.32842 19.60270 -20.79358 1.000 27.21497 503 ASP A O 1
ATOM 1426 N N . GLY A 1 195 ? -61.97555 18.57767 -22.76830 1.000 28.00601 504 GLY A N 1
ATOM 1427 C CA . GLY A 1 195 ? -63.07832 19.23525 -23.44030 1.000 26.87525 504 GLY A CA 1
ATOM 1428 C C . GLY A 1 195 ? -62.74782 20.56500 -24.08019 1.000 26.90946 504 GLY A C 1
ATOM 1429 O O . GLY A 1 195 ? -63.58712 21.11613 -24.80826 1.000 27.01964 504 GLY A O 1
ATOM 1430 N N . MET A 1 196 ? -61.56103 21.11538 -23.83347 1.000 22.70923 505 MET A N 1
ATOM 1431 C CA . MET A 1 196 ? -61.18193 22.36955 -24.45771 1.000 18.98341 505 MET A CA 1
ATOM 1432 C C . MET A 1 196 ? -60.60597 22.13462 -25.85379 1.000 18.41722 505 MET A C 1
ATOM 1433 O O . MET A 1 196 ? -59.97621 21.10462 -26.11766 1.000 23.61291 505 MET A O 1
ATOM 1438 N N . LEU A 1 197 ? -60.83268 23.10310 -26.74056 1.000 18.07541 506 LEU A N 1
ATOM 1439 C CA . LEU A 1 197 ? -60.20823 23.10672 -28.05859 1.000 21.30763 506 LEU A CA 1
ATOM 1440 C C . LEU A 1 197 ? -58.71811 23.44044 -27.95094 1.000 21.59141 506 LEU A C 1
ATOM 1441 O O . LEU A 1 197 ? -58.30923 24.25665 -27.12593 1.000 19.05978 506 LEU A O 1
ATOM 1446 N N . PHE A 1 198 ? -57.90984 22.84824 -28.83733 1.000 19.76690 507 PHE A N 1
ATOM 1447 C CA . PHE A 1 198 ? -56.47748 23.15533 -28.79730 1.000 19.31403 507 PHE A CA 1
ATOM 1448 C C . PHE A 1 198 ? -56.19554 24.63788 -28.97766 1.000 20.09984 507 PHE A C 1
ATOM 1449 O O . PHE A 1 198 ? -55.27496 25.16630 -28.33945 1.000 19.05787 507 PHE A O 1
ATOM 1457 N N . GLU A 1 199 ? -56.97829 25.34655 -29.80944 1.000 18.04699 508 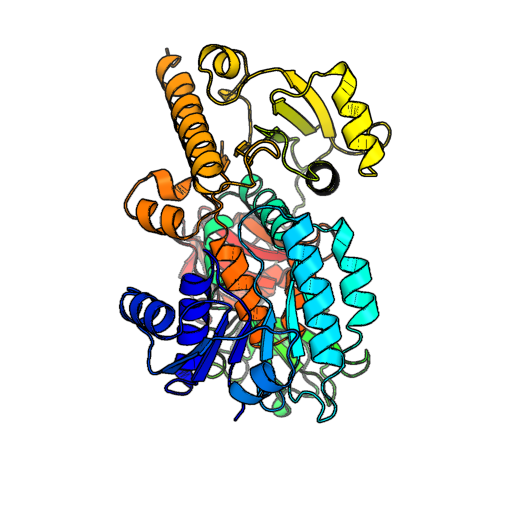GLU A N 1
ATOM 1458 C CA . GLU A 1 199 ? -56.73347 26.77019 -29.99754 1.000 19.84617 508 GLU A CA 1
ATOM 1459 C C . GLU A 1 199 ? -56.85262 27.54689 -28.68299 1.000 17.07254 508 GLU A C 1
ATOM 1460 O O . GLU A 1 199 ? -56.19026 28.57805 -28.50699 1.000 21.86019 508 GLU A O 1
ATOM 1466 N N . ASP A 1 200 ? -57.67581 27.06303 -27.74251 1.000 20.11409 509 ASP A N 1
ATOM 1467 C CA . ASP A 1 200 ? -57.76541 27.71432 -26.44397 1.000 20.41815 509 ASP A CA 1
ATOM 1468 C C . ASP A 1 200 ? -56.70394 27.22509 -25.47080 1.000 18.73231 509 ASP A C 1
ATOM 1469 O O . ASP A 1 200 ? -56.23671 28.00917 -24.62889 1.000 19.81535 509 ASP A O 1
ATOM 1474 N N . VAL A 1 201 ? -56.33898 25.94296 -25.54788 1.000 17.06898 510 VAL A N 1
ATOM 1475 C CA . VAL A 1 201 ? -55.20561 25.41961 -24.76812 1.000 14.02534 510 VAL A CA 1
ATOM 1476 C C . VAL A 1 201 ? -53.94874 26.24228 -25.04448 1.000 15.89695 510 VAL A C 1
ATOM 1477 O O . VAL A 1 201 ? -53.17821 26.57101 -24.12328 1.000 15.26204 510 VAL A O 1
ATOM 1481 N N . LEU A 1 202 ? -53.74815 26.61054 -26.31147 1.000 17.48044 511 LEU A N 1
ATOM 1482 C CA . LEU A 1 202 ? -52.57662 27.35999 -26.75485 1.000 15.59274 511 LEU A CA 1
ATOM 1483 C C . LEU A 1 202 ? -52.34428 28.63454 -25.95282 1.000 18.60966 511 LEU A C 1
ATOM 1484 O O . LEU A 1 202 ? -51.19970 29.01873 -25.71768 1.000 15.11759 511 LEU A O 1
ATOM 1489 N N . ILE A 1 203 ? -53.41457 29.32448 -25.56196 1.000 15.40717 512 ILE A N 1
ATOM 1490 C CA . ILE A 1 203 ? -53.30536 30.58919 -24.85218 1.000 17.34468 512 ILE A CA 1
ATOM 1491 C C . ILE A 1 203 ? -53.65659 30.43964 -23.37233 1.000 14.86779 512 ILE A C 1
ATOM 1492 O O . ILE A 1 203 ? -53.89897 31.44014 -22.70670 1.000 19.33691 512 ILE A O 1
ATOM 1497 N N . SER A 1 204 ? -53.65952 29.20997 -22.84392 1.000 14.41441 513 SER A N 1
ATOM 1498 C CA . SER A 1 204 ? -54.06911 28.95802 -21.45991 1.000 15.59529 513 SER A CA 1
ATOM 1499 C C . SER A 1 204 ? -52.93174 28.99482 -20.43588 1.000 16.66748 513 SER A C 1
ATOM 1500 O O . SER A 1 204 ? -53.21034 28.87651 -19.24111 1.000 17.76069 513 SER A O 1
ATOM 1503 N N . PHE A 1 205 ? -51.66112 29.08916 -20.83917 1.000 13.01899 514 PHE A N 1
ATOM 1504 C CA . PHE A 1 205 ? -50.54890 28.94883 -19.88884 1.000 13.82020 514 PHE A CA 1
ATOM 1505 C C . PHE A 1 205 ? -49.69338 30.21053 -19.85509 1.000 16.06482 514 PHE A C 1
ATOM 1506 O O . PHE A 1 205 ? -48.87612 30.43775 -20.77040 1.000 16.31194 514 PHE A O 1
ATOM 1514 N N . PRO A 1 206 ? -49.80864 31.04154 -18.82383 1.000 12.96751 515 PRO A N 1
ATOM 1515 C CA . PRO A 1 206 ? -48.99283 32.26567 -18.78397 1.000 13.05918 515 PRO A CA 1
ATOM 1516 C C . PRO A 1 206 ? -47.51370 31.97176 -18.96959 1.000 16.41991 515 PRO A C 1
ATOM 1517 O O . PRO A 1 206 ? -46.80761 32.76562 -19.59179 1.000 15.89382 515 PRO A O 1
ATOM 1521 N N . ALA A 1 207 ? -47.03642 30.83020 -18.46137 1.000 14.08990 516 ALA A N 1
ATOM 1522 C CA . ALA A 1 207 ? -45.61015 30.53016 -18.45680 1.000 12.39026 516 ALA A CA 1
ATOM 1523 C C . ALA A 1 207 ? -45.22982 29.38375 -19.39943 1.000 13.74710 516 ALA A C 1
ATOM 1524 O O . ALA A 1 207 ? -44.17430 28.77288 -19.21394 1.000 12.58027 516 ALA A O 1
ATOM 1526 N N . ALA A 1 208 ? -46.04481 29.06538 -20.40733 1.000 12.81987 517 ALA A N 1
ATOM 1527 C CA . ALA A 1 208 ? -45.63690 27.97482 -21.31029 1.000 10.95134 517 ALA A CA 1
ATOM 1528 C C . ALA A 1 208 ? -46.28623 28.16198 -22.66956 1.000 13.92540 517 ALA A C 1
ATOM 1529 O O . ALA A 1 208 ? -47.27040 28.88866 -22.80339 1.000 14.64734 517 ALA A O 1
ATOM 1531 N N . ILE A 1 209 ? -45.69841 27.51582 -23.68537 1.000 12.20954 518 ILE A N 1
ATOM 1532 C CA . ILE A 1 209 ? -46.29756 27.48916 -25.01774 1.000 11.96736 518 ILE A CA 1
ATOM 1533 C C . ILE A 1 209 ? -46.64214 26.05402 -25.39346 1.000 12.11229 518 ILE A C 1
ATOM 1534 O O . ILE A 1 209 ? -45.74252 25.24246 -25.63550 1.000 13.21742 518 ILE A O 1
ATOM 1539 N N . PRO A 1 210 ? -47.92645 25.70009 -25.46088 1.000 13.24271 519 PRO A N 1
ATOM 1540 C CA . PRO A 1 210 ? -48.30857 24.36851 -25.93452 1.000 13.81954 519 PRO A CA 1
ATOM 1541 C C . PRO A 1 210 ? -47.90335 24.16409 -27.38765 1.000 14.14510 519 PRO A C 1
ATOM 1542 O O . PRO A 1 210 ? -48.11770 25.02252 -28.24893 1.000 15.43506 519 PRO A O 1
ATOM 1546 N N . CYS A 1 211 ? -47.29217 23.01391 -27.63869 1.000 13.14050 520 CYS A N 1
ATOM 1547 C CA . CYS A 1 211 ? -46.77806 22.67673 -28.95249 1.000 13.76999 520 CYS A CA 1
ATOM 1548 C C . CYS A 1 211 ? -47.39723 21.41627 -29.50094 1.000 18.32505 520 CYS A C 1
ATOM 1549 O O . CYS A 1 211 ? -47.23488 21.15087 -30.69750 1.000 18.28169 520 CYS A O 1
ATOM 1552 N N . GLY A 1 212 ? -48.05908 20.61917 -28.66691 1.000 14.73950 521 GLY A N 1
ATOM 1553 C CA . GLY A 1 212 ? -48.62924 19.38661 -29.19222 1.000 16.76292 521 GLY A CA 1
ATOM 1554 C C . GLY A 1 212 ? -49.47963 18.71487 -28.13980 1.000 16.99605 521 GLY A C 1
ATOM 1555 O O . GLY A 1 212 ? -49.62330 19.20500 -27.01923 1.000 15.58110 521 GLY A O 1
ATOM 1556 N N . ILE A 1 213 ? -50.03214 17.55948 -28.51336 1.000 16.84622 522 ILE A N 1
ATOM 1557 C CA . ILE A 1 213 ? -50.91194 16.79948 -27.62920 1.000 15.68757 522 ILE A CA 1
ATOM 1558 C C . ILE A 1 213 ? -50.50857 15.33952 -27.70065 1.000 18.82499 522 ILE A C 1
ATOM 1559 O O . ILE A 1 213 ? -50.31643 14.80195 -28.79497 1.000 18.80904 522 ILE A O 1
ATOM 1564 N N . LYS A 1 214 ? -50.37145 14.70361 -26.54833 1.000 16.41345 523 LYS A N 1
ATOM 1565 C CA . LYS A 1 214 ? -50.19796 13.26341 -26.45305 1.000 19.34769 523 LYS A CA 1
ATOM 1566 C C . LYS A 1 214 ? -51.59912 12.68218 -26.47183 1.000 21.11151 523 LYS A C 1
ATOM 1567 O O . LYS A 1 214 ? -52.37083 12.91777 -25.53837 1.000 19.62445 523 LYS A O 1
ATOM 1573 N N . VAL A 1 215 ? -51.94514 11.96529 -27.54172 1.000 21.68030 524 VAL A N 1
ATOM 1574 C CA . VAL A 1 215 ? -53.34177 11.62229 -27.82414 1.000 24.28271 524 VAL A CA 1
ATOM 1575 C C . VAL A 1 215 ? -53.59926 10.22014 -27.28883 1.000 25.54034 524 VAL A C 1
ATOM 1576 O O . VAL A 1 215 ? -53.00337 9.24396 -27.75290 1.000 24.51154 524 VAL A O 1
ATOM 1580 N N . ALA A 1 216 ? -54.45822 10.11215 -26.27638 1.000 24.48625 525 ALA A N 1
ATOM 1581 C CA . ALA A 1 216 ? -54.63465 8.82371 -25.61045 1.000 25.83424 525 ALA A CA 1
ATOM 1582 C C . ALA A 1 216 ? -55.26607 7.79767 -26.54586 1.000 29.82774 525 ALA A C 1
ATOM 1583 O O . ALA A 1 216 ? -54.91896 6.61105 -26.48991 1.000 29.92543 525 ALA A O 1
ATOM 1585 N N . SER A 1 217 ? -56.13628 8.24346 -27.45005 1.000 30.54905 526 SER A N 1
ATOM 1586 C CA . SER A 1 217 ? -56.80954 7.33753 -28.37916 1.000 35.30571 526 SER A CA 1
ATOM 1587 C C . SER A 1 217 ? -55.89769 6.83360 -29.49295 1.000 38.36862 526 SER A C 1
ATOM 1588 O O . SER A 1 217 ? -56.28800 5.91438 -30.22376 1.000 35.18703 526 SER A O 1
ATOM 1591 N N . TYR A 1 218 ? -54.70389 7.40387 -29.65105 1.000 30.56641 527 TYR A N 1
ATOM 1592 C CA . TYR A 1 218 ? -53.69997 6.86338 -30.55610 1.000 26.87630 527 TYR A CA 1
ATOM 1593 C C . TYR A 1 218 ? -52.63299 6.07062 -29.81858 1.000 26.99303 527 TYR A C 1
ATOM 1594 O O . TYR A 1 218 ? -51.51573 5.92602 -30.32679 1.000 42.04435 527 TYR A O 1
ATOM 1603 N N . GLY A 1 219 ? -52.92918 5.58900 -28.62165 1.000 28.94681 528 GLY A N 1
ATOM 1604 C CA . GLY A 1 219 ? -51.93246 4.88094 -27.84417 1.000 31.60547 528 GLY A CA 1
ATOM 1605 C C . GLY A 1 219 ? -50.87649 5.76625 -27.22622 1.000 30.78938 528 GLY A C 1
ATOM 1606 O O . GLY A 1 219 ? -49.81114 5.27566 -26.85865 1.000 31.57422 528 GLY A O 1
ATOM 1607 N N . GLY A 1 220 ? -51.13565 7.06167 -27.09968 1.000 27.10874 529 GLY A N 1
ATOM 1608 C CA . GLY A 1 220 ? -50.14584 7.95652 -26.53349 1.000 29.48262 529 GLY A CA 1
ATOM 1609 C C . GLY A 1 220 ? -49.17484 8.54211 -27.53134 1.000 27.33592 529 GLY A C 1
ATOM 1610 O O . GLY A 1 220 ? -48.11345 9.03698 -27.12391 1.000 29.18131 529 GLY A O 1
ATOM 1611 N N . LYS A 1 221 ? -49.50259 8.52064 -28.81724 1.000 23.46548 530 LYS A N 1
ATOM 1612 C CA . LYS A 1 221 ? -48.66962 9.18334 -29.81323 1.000 20.45190 530 LYS A CA 1
ATOM 1613 C C . LYS A 1 221 ? -48.75439 10.69273 -29.65185 1.000 25.19311 530 LYS A C 1
ATOM 1614 O O . LYS A 1 221 ? -49.83229 11.25551 -29.45213 1.000 20.75761 530 LYS A O 1
ATOM 1620 N N . ILE A 1 222 ? -47.61205 11.36041 -29.74532 1.000 21.18142 531 ILE A N 1
ATOM 1621 C CA . ILE A 1 222 ? -47.58607 12.81092 -29.63642 1.000 18.47247 531 ILE A CA 1
ATOM 1622 C C . ILE A 1 222 ? -47.77371 13.42769 -31.01324 1.000 19.92562 531 ILE A C 1
ATOM 1623 O O . ILE A 1 222 ? -47.01721 13.14388 -31.95421 1.000 23.31130 531 ILE A O 1
ATOM 1628 N N . ILE A 1 223 ? -48.78631 14.27596 -31.13097 1.000 17.05620 532 ILE A N 1
ATOM 1629 C CA . ILE A 1 223 ? -49.06514 15.02442 -32.33951 1.000 18.13151 532 ILE A CA 1
ATOM 1630 C C . ILE A 1 223 ? -48.51752 16.42754 -32.12430 1.000 17.96671 532 ILE A C 1
ATOM 1631 O O . ILE A 1 223 ? -49.03250 17.18103 -31.29115 1.000 19.28819 532 ILE A O 1
ATOM 1636 N N . LEU A 1 224 ? -47.45381 16.76480 -32.84205 1.000 15.88293 533 LEU A N 1
ATOM 1637 C CA . LEU A 1 224 ? -46.94706 18.12883 -32.85429 1.000 16.48391 533 LEU A CA 1
ATOM 1638 C C . LEU A 1 224 ? -47.83257 18.99197 -33.73538 1.000 21.90292 533 LEU A C 1
ATOM 1639 O O . LEU A 1 224 ? -48.28809 18.55961 -34.80010 1.000 21.26391 533 LEU A O 1
ATOM 1644 N N . ASN A 1 225 ? -48.08247 20.21170 -33.28570 1.000 18.91188 534 ASN A N 1
ATOM 1645 C CA . ASN A 1 225 ? -48.80180 21.19885 -34.07713 1.000 18.54867 534 ASN A CA 1
ATOM 1646 C C . ASN A 1 225 ? -50.16397 20.65767 -34.52643 1.000 20.29555 534 ASN A C 1
ATOM 1647 O O . ASN A 1 225 ? -50.44250 20.55769 -35.73163 1.000 20.56573 534 ASN A O 1
ATOM 1652 N N . PRO A 1 226 ? -51.02754 20.27525 -33.59615 1.000 20.21583 535 PRO A N 1
ATOM 1653 C CA . PRO A 1 226 ? -52.32333 19.70269 -33.98408 1.000 20.54947 535 PRO A CA 1
ATOM 1654 C C . PRO A 1 226 ? -53.26296 20.76906 -34.52529 1.000 20.94644 535 PRO A C 1
ATOM 1655 O O . PRO A 1 226 ? -52.98985 21.97106 -34.50868 1.000 20.63559 535 PRO A O 1
ATOM 1659 N N . ASP A 1 227 ? -54.40576 20.29558 -35.01512 1.000 22.36792 536 ASP A N 1
ATOM 1660 C CA . ASP A 1 227 ? -55.45678 21.18794 -35.48749 1.000 26.65022 536 ASP A CA 1
ATOM 1661 C C . ASP A 1 227 ? -56.04602 22.00134 -34.34143 1.000 20.45851 536 ASP A C 1
ATOM 1662 O O . ASP A 1 227 ? -56.28666 21.47414 -33.24862 1.000 22.70123 536 ASP A O 1
ATOM 1667 N N . ASP A 1 228 ? -56.26287 23.29384 -34.60339 1.000 21.39734 537 ASP A N 1
ATOM 1668 C CA . ASP A 1 228 ? -56.90351 24.17663 -33.62536 1.000 23.63845 537 ASP A CA 1
ATOM 1669 C C . ASP A 1 228 ? -58.23563 23.62378 -33.13084 1.000 27.11748 537 ASP A C 1
ATOM 1670 O O . ASP A 1 228 ? -58.62279 23.87524 -31.98309 1.000 22.31786 537 ASP A O 1
ATOM 1675 N N . SER A 1 229 ? -58.95178 22.87740 -33.97775 1.000 26.73208 538 SER A N 1
ATOM 1676 C CA . SER A 1 229 ? -60.25264 22.31862 -33.62252 1.000 26.39266 538 SER A CA 1
ATOM 1677 C C . SER A 1 229 ? -60.17852 21.01746 -32.83378 1.000 26.21259 538 SER A C 1
ATOM 1678 O O . SER A 1 229 ? -61.23626 20.48166 -32.46789 1.000 26.17285 538 SER A O 1
ATOM 1681 N N . TYR A 1 230 ? -58.98212 20.49373 -32.53626 1.000 24.86446 539 TYR A N 1
ATOM 1682 C CA . TYR A 1 230 ? -58.89599 19.24952 -31.77949 1.000 21.97186 539 TYR A CA 1
ATOM 1683 C C . TYR A 1 230 ? -59.40587 19.46166 -30.35938 1.000 23.75176 539 TYR A C 1
ATOM 1684 O O . TYR A 1 230 ? -58.99434 20.40278 -29.67828 1.000 23.54322 539 TYR A O 1
ATOM 1693 N N . VAL A 1 231 ? -60.30165 18.58825 -29.91252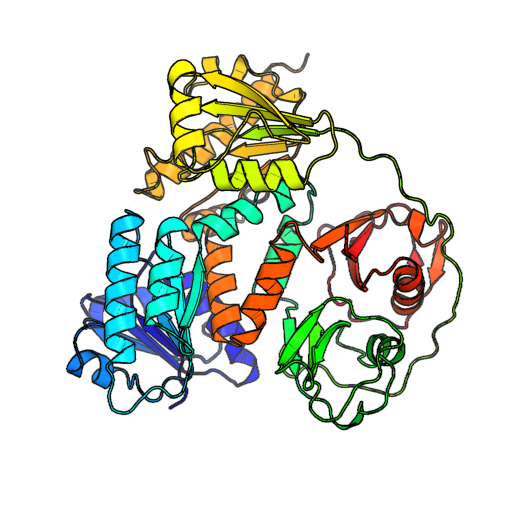 1.000 23.19755 540 VAL A N 1
ATOM 1694 C CA . VAL A 1 231 ? -60.88755 18.66500 -28.57602 1.000 25.63097 540 VAL A CA 1
ATOM 1695 C C . VAL A 1 231 ? -60.15900 17.68883 -27.65687 1.000 21.15452 540 VAL A C 1
ATOM 1696 O O . VAL A 1 231 ? -60.15346 16.47575 -27.90374 1.000 24.13452 540 VAL A O 1
ATOM 1700 N N . LEU A 1 232 ? -59.54696 18.20715 -26.58008 1.000 21.58355 541 LEU A N 1
ATOM 1701 C CA . LEU A 1 232 ? -58.82208 17.34405 -25.65261 1.000 22.60884 541 LEU A CA 1
ATOM 1702 C C . LEU A 1 232 ? -59.76397 16.33683 -25.00208 1.000 26.06247 541 LEU A C 1
ATOM 1703 O O . LEU A 1 232 ? -60.85075 16.69095 -24.52339 1.000 27.16434 541 LEU A O 1
ATOM 1708 N N . GLN A 1 233 ? -59.33877 15.07967 -24.99459 1.000 23.06563 542 GLN A N 1
ATOM 1709 C CA . GLN A 1 233 ? -60.09621 13.96708 -24.44158 1.000 32.17289 542 GLN A CA 1
ATOM 1710 C C . GLN A 1 233 ? -59.44650 13.48355 -23.15525 1.000 37.03445 542 GLN A C 1
ATOM 1711 O O . GLN A 1 233 ? -58.26022 13.70274 -22.91498 1.000 24.70948 542 GLN A O 1
ATOM 1717 N N . GLU A 1 234 ? -60.23384 12.78903 -22.33987 1.000 30.14136 543 GLU A N 1
ATOM 1718 C CA . GLU A 1 234 ? -59.71694 12.17160 -21.12444 1.000 32.07919 543 GLU A CA 1
ATOM 1719 C C . GLU A 1 234 ? -58.51468 11.27763 -21.41066 1.000 33.06423 543 GLU A C 1
ATOM 1720 O O . GLU A 1 234 ? -58.56839 10.37657 -22.25596 1.000 31.12179 543 GLU A O 1
ATOM 1726 N N . GLY A 1 235 ? -57.42414 11.52596 -20.68147 1.000 27.48403 544 GLY A N 1
ATOM 1727 C CA . GLY A 1 235 ? -56.18129 10.82100 -20.86637 1.000 25.66044 544 GLY A CA 1
ATOM 1728 C C . GLY A 1 235 ? -55.16727 11.55618 -21.72415 1.000 21.19475 544 GLY A C 1
ATOM 1729 O O . GLY A 1 235 ? -53.97850 11.19768 -21.69671 1.000 25.34122 544 GLY A O 1
ATOM 1730 N N . ASP A 1 236 ? -55.60579 12.54146 -22.50422 1.000 20.62257 545 ASP A N 1
ATOM 1731 C CA . ASP A 1 236 ? -54.66840 13.31966 -23.30539 1.000 21.63300 545 ASP A CA 1
ATOM 1732 C C . ASP A 1 236 ? -53.74442 14.12133 -22.39043 1.000 19.07248 545 ASP A C 1
ATOM 1733 O O . ASP A 1 236 ? -54.11064 14.50684 -21.27273 1.000 20.48352 545 ASP A O 1
ATOM 1738 N N . GLU A 1 237 ? -52.53550 14.38134 -22.89036 1.000 16.99451 546 GLU A N 1
ATOM 1739 C CA . GLU A 1 237 ? -51.56901 15.20091 -22.16601 1.000 14.32226 546 GLU A CA 1
ATOM 1740 C C . GLU A 1 237 ? -51.11203 16.32263 -23.08486 1.000 16.77112 546 GLU A C 1
ATOM 1741 O O . GLU A 1 237 ? -51.23656 16.23476 -24.30311 1.000 18.50740 546 GLU A O 1
ATOM 1747 N N . VAL A 1 238 ? -50.57886 17.39546 -22.50460 1.000 14.24309 547 VAL A N 1
ATOM 1748 C CA . VAL A 1 238 ? -50.14869 18.54918 -23.28237 1.000 15.14533 547 VAL A CA 1
ATOM 1749 C C . VAL A 1 238 ? -48.62498 18.56176 -23.34570 1.000 13.40183 547 VAL A C 1
ATOM 1750 O O . VAL A 1 238 ? -47.95325 18.43080 -22.31604 1.000 13.71778 547 VAL A O 1
ATOM 1754 N N . LEU A 1 239 ? -48.09077 18.75975 -24.55430 1.000 12.85835 548 LEU A N 1
ATOM 1755 C CA . LEU A 1 239 ? -46.67483 19.06113 -24.75117 1.000 11.92764 548 LEU A CA 1
ATOM 1756 C C . LEU A 1 239 ? -46.51546 20.56735 -24.79149 1.000 12.41176 548 LEU A C 1
ATOM 1757 O O . LEU A 1 239 ? -47.13740 21.22484 -25.63609 1.000 14.21468 548 LEU A O 1
ATOM 1762 N N . VAL A 1 240 ? -45.64741 21.10385 -23.92430 1.000 11.48241 549 VAL A N 1
ATOM 1763 C CA . VAL A 1 240 ? -45.34785 22.53892 -23.88884 1.000 9.67854 549 VAL A CA 1
ATOM 1764 C C . VAL A 1 240 ? -43.84502 22.76327 -23.98772 1.000 11.49577 549 VAL A C 1
ATOM 1765 O O . VAL A 1 240 ? -43.04591 21.86171 -23.74656 1.000 11.98051 549 VAL A O 1
ATOM 1769 N N . ILE A 1 241 ? -43.46656 24.00080 -24.30931 1.000 11.39415 550 ILE A N 1
ATOM 1770 C CA . ILE A 1 241 ? -42.14205 24.53300 -23.95174 1.000 10.42922 550 ILE A CA 1
ATOM 1771 C C . ILE A 1 241 ? -42.29777 25.38010 -22.68733 1.000 13.62024 550 ILE A C 1
ATOM 1772 O O . ILE A 1 241 ? -43.14690 26.27622 -22.64085 1.000 12.73330 550 ILE A O 1
ATOM 1777 N N . ALA A 1 242 ? -41.51364 25.06751 -21.64599 1.000 12.26304 551 ALA A N 1
ATOM 1778 C CA . ALA A 1 242 ? -41.56958 25.81271 -20.38521 1.000 10.25391 551 ALA A CA 1
ATOM 1779 C C . ALA A 1 242 ? -40.19660 25.84156 -19.72575 1.000 11.79187 551 ALA A C 1
ATOM 1780 O O . ALA A 1 242 ? -39.27449 25.10456 -20.11687 1.000 12.53575 551 ALA A O 1
ATOM 1782 N N . GLU A 1 243 ? -40.06626 26.70285 -18.70375 1.000 10.60318 552 GLU A N 1
ATOM 1783 C CA . GLU A 1 243 ? -38.77047 26.87970 -18.04745 1.000 10.76342 552 GLU A CA 1
ATOM 1784 C C . GLU A 1 243 ? -38.32771 25.66060 -17.23817 1.000 11.84521 552 GLU A C 1
ATOM 1785 O O . GLU A 1 243 ? -37.11747 25.34865 -17.18441 1.000 11.61051 552 GLU A O 1
ATOM 1791 N N . ASP A 1 244 ? -39.26643 24.95576 -16.61341 1.000 11.97043 553 ASP A N 1
ATOM 1792 C CA . ASP A 1 244 ? -38.96360 23.79222 -15.80089 1.000 10.33695 553 ASP A CA 1
ATOM 1793 C C . ASP A 1 244 ? -40.24968 22.99284 -15.69851 1.000 11.41757 553 ASP A C 1
ATOM 1794 O O . ASP A 1 244 ? -41.31663 23.44637 -16.11890 1.000 13.04793 553 ASP A O 1
ATOM 1799 N N . ASP A 1 245 ? -40.15880 21.80551 -15.10081 1.000 12.45653 554 ASP A N 1
ATOM 1800 C CA . ASP A 1 245 ? -41.32559 20.93522 -15.10374 1.000 12.84884 554 ASP A CA 1
ATOM 1801 C C . ASP A 1 245 ? -42.44724 21.47657 -14.23025 1.000 15.79985 554 ASP A C 1
ATOM 1802 O O . ASP A 1 245 ? -43.60500 21.05901 -14.39705 1.000 16.28389 554 ASP A O 1
ATOM 1807 N N . ASP A 1 246 ? -42.11527 22.37742 -13.30538 1.000 13.60349 555 ASP A N 1
ATOM 1808 C CA . ASP A 1 246 ? -43.05846 22.82384 -12.28344 1.000 16.63271 555 ASP A CA 1
ATOM 1809 C C . ASP A 1 246 ? -43.34154 24.32665 -12.33913 1.000 18.19301 555 ASP A C 1
ATOM 1810 O O . ASP A 1 246 ? -43.86937 24.88047 -11.36730 1.000 18.87942 555 ASP A O 1
ATOM 1815 N N . THR A 1 247 ? -43.00334 25.01615 -13.43095 1.000 12.33924 556 THR A N 1
ATOM 1816 C CA . THR A 1 247 ? -43.09853 26.47331 -13.43772 1.000 13.59190 556 THR A CA 1
ATOM 1817 C C . THR A 1 247 ? -44.36657 26.97855 -14.10257 1.000 13.15022 556 THR A C 1
ATOM 1818 O O . THR A 1 247 ? -44.54976 28.19729 -14.20299 1.000 14.04517 556 THR A O 1
ATOM 1822 N N . TYR A 1 248 ? -45.22830 26.08073 -14.58749 1.000 12.50019 557 TYR A N 1
ATOM 1823 C CA . TYR A 1 248 ? -46.30948 26.49523 -15.46641 1.000 13.25448 557 TYR A CA 1
ATOM 1824 C C . TYR A 1 248 ? -47.59356 25.75250 -15.11487 1.000 14.63311 557 TYR A C 1
ATOM 1825 O O . TYR A 1 248 ? -47.57030 24.61603 -14.60536 1.000 14.30032 557 TYR A O 1
ATOM 1834 N N . ALA A 1 249 ? -48.71686 26.39498 -15.43249 1.000 13.59157 558 ALA A N 1
ATOM 1835 C CA . ALA A 1 249 ? -50.04307 25.87804 -15.10513 1.000 12.74366 558 ALA A CA 1
ATOM 1836 C C . ALA A 1 249 ? -51.07700 26.66984 -15.89802 1.000 12.18158 558 ALA A C 1
ATOM 1837 O O . ALA A 1 249 ? -50.81343 27.79494 -16.31229 1.000 14.08369 558 ALA A O 1
ATOM 1839 N N . PRO A 1 250 ? -52.24411 26.09229 -16.13527 1.000 15.57383 559 PRO A N 1
ATOM 1840 C CA . PRO A 1 250 ? -53.26170 26.78718 -16.91850 1.000 13.83006 559 PRO A CA 1
ATOM 1841 C C . PRO A 1 250 ? -53.98244 27.80692 -16.06365 1.000 15.90932 559 PRO A C 1
ATOM 1842 O O . PRO A 1 250 ? -54.12525 27.65408 -14.84301 1.000 19.50897 559 PRO A O 1
ATOM 1846 N N . ALA A 1 251 ? -54.42451 28.86049 -16.72941 1.000 14.73596 560 ALA A N 1
ATOM 1847 C CA . ALA A 1 251 ? -55.09170 29.99022 -16.10121 1.000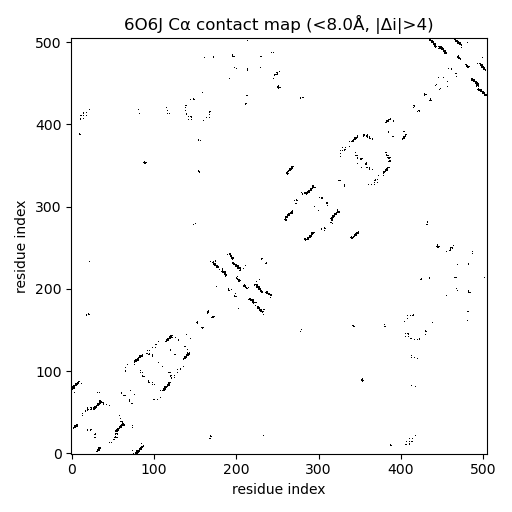 18.27325 560 ALA A CA 1
ATOM 1848 C C . ALA A 1 251 ? -56.28893 30.37745 -16.95671 1.000 17.81114 560 ALA A C 1
ATOM 1849 O O . ALA A 1 251 ? -56.41529 29.89405 -18.08669 1.000 19.30104 560 ALA A O 1
ATOM 1851 N N . PRO A 1 252 ? -57.17824 31.25033 -16.47768 1.000 20.80708 561 PRO A N 1
ATOM 1852 C CA . PRO A 1 252 ? -58.29699 31.70051 -17.32299 1.000 20.31291 561 PRO A CA 1
ATOM 1853 C C . PRO A 1 252 ? -57.81627 32.31327 -18.63198 1.000 19.51855 561 PRO A C 1
ATOM 1854 O O . PRO A 1 252 ? -56.76114 32.94193 -18.69644 1.000 22.03968 561 PRO A O 1
ATOM 1858 N N . LEU A 1 253 ? -58.62748 32.13984 -19.67940 1.000 23.79793 562 LEU A N 1
ATOM 1859 C CA . LEU A 1 253 ? -58.23156 32.58757 -21.00931 1.000 24.03249 562 LEU A CA 1
ATOM 1860 C C . LEU A 1 253 ? -58.00434 34.09462 -21.02598 1.000 26.28842 562 LEU A C 1
ATOM 1861 O O . LEU A 1 253 ? -58.85048 34.84690 -20.51646 1.000 32.27716 562 LEU A O 1
ATOM 1866 N N . PRO A 1 254 ? -56.89112 34.57625 -21.57874 1.000 25.84000 563 PRO A N 1
ATOM 1867 C CA . PRO A 1 254 ? -56.66947 36.01850 -21.68024 1.000 23.84271 563 PRO A CA 1
ATOM 1868 C C . PRO A 1 254 ? -57.47596 36.60536 -22.83101 1.000 34.84268 563 PRO A C 1
ATOM 1869 O O . PRO A 1 254 ? -57.99865 35.88779 -23.68236 1.000 30.74515 563 PRO A O 1
ATOM 1873 N N . MET A 1 255 ? -57.57118 37.93443 -22.83240 1.000 36.74984 564 MET A N 1
ATOM 1874 C CA . MET A 1 255 ? -58.23274 38.66317 -23.91134 1.000 39.75778 564 MET A CA 1
ATOM 1875 C C . MET A 1 255 ? -57.23417 38.87364 -25.03670 1.000 27.85442 564 MET A C 1
ATOM 1876 O O . MET A 1 255 ? -56.18236 39.49895 -24.83337 1.000 32.41414 564 MET A O 1
ATOM 1881 N N . VAL A 1 256 ? -57.54176 38.32375 -26.20788 1.000 34.99758 565 VAL A N 1
ATOM 1882 C CA . VAL A 1 256 ? -56.62296 38.32403 -27.33990 1.000 29.13571 565 VAL A CA 1
ATOM 1883 C C . VAL A 1 256 ? -57.39722 38.80302 -28.56158 1.000 21.53956 565 VAL A C 1
ATOM 1884 O O . VAL A 1 256 ? -58.30205 38.10671 -29.04468 1.000 29.38407 565 VAL A O 1
ATOM 1888 N N . ARG A 1 257 ? -57.03200 39.97231 -29.06504 1.000 25.99467 566 ARG A N 1
ATOM 1889 C CA . ARG A 1 257 ? -57.63551 40.45819 -30.29490 1.000 23.04164 566 ARG A CA 1
ATOM 1890 C C . ARG A 1 257 ? -57.27973 39.53982 -31.44616 1.000 35.00028 566 ARG A C 1
ATOM 1891 O O . ARG A 1 257 ? -56.17612 38.98630 -31.50590 1.000 30.05419 566 ARG A O 1
ATOM 1899 N N . ARG A 1 258 ? -58.22945 39.37743 -32.35397 1.000 29.00545 567 ARG A N 1
ATOM 1900 C CA . ARG A 1 258 ? -58.04530 38.58999 -33.55662 1.000 29.79950 567 ARG A CA 1
ATOM 1901 C C . ARG A 1 258 ? -57.86450 39.54936 -34.72127 1.000 40.42397 567 ARG A C 1
ATOM 1902 O O . ARG A 1 258 ? -58.27517 40.70984 -34.67023 1.000 51.49367 567 ARG A O 1
ATOM 1910 N N . GLY A 1 259 ? -57.19497 39.06863 -35.75127 1.000 31.03648 568 GLY A N 1
ATOM 1911 C CA . GLY A 1 259 ? -56.86075 39.91006 -36.88270 1.000 30.43617 568 GLY A CA 1
ATOM 1912 C C . GLY A 1 259 ? -56.23975 39.02463 -37.93143 1.000 36.66640 568 GLY A C 1
ATOM 1913 O O . GLY A 1 259 ? -55.98047 37.84349 -37.69322 1.000 40.83250 568 GLY A O 1
ATOM 1914 N N . SER A 1 260 ? -56.01584 39.60106 -39.10555 1.000 36.25100 569 SER A N 1
ATOM 1915 C CA . SER A 1 260 ? -55.53431 38.80035 -40.21822 1.000 37.95695 569 SER A CA 1
ATOM 1916 C C . SER A 1 260 ? -54.04109 39.02009 -40.42287 1.000 27.82352 569 SER A C 1
ATOM 1917 O O . SER A 1 260 ? -53.46352 40.01295 -39.97437 1.000 28.45732 569 SER A O 1
ATOM 1920 N N . LEU A 1 261 ? -53.41570 38.04524 -41.07661 1.000 29.54877 570 LEU A N 1
ATOM 1921 C CA . LEU A 1 261 ? -52.02696 38.17790 -41.50759 1.000 30.36076 570 LEU A CA 1
ATOM 1922 C C . LEU A 1 261 ? -51.92911 39.23853 -42.59840 1.000 31.51466 570 LEU A C 1
ATOM 1923 O O . LEU A 1 261 ? -52.66669 39.16048 -43.58393 1.000 34.85343 570 LEU A O 1
ATOM 1928 N N . PRO A 1 262 ? -51.01746 40.21081 -42.48846 1.000 27.33661 571 PRO A N 1
ATOM 1929 C CA . PRO A 1 262 ? -50.85639 41.16803 -43.60062 1.000 34.63589 571 PRO A CA 1
ATOM 1930 C C . PRO A 1 262 ? -50.28953 40.55259 -44.86977 1.000 39.34877 571 PRO A C 1
ATOM 1931 O O . PRO A 1 262 ? -50.79248 40.84427 -45.96226 1.000 37.77686 571 PRO A O 1
ATOM 1935 N N . LYS A 1 263 ? -49.24871 39.71590 -44.77512 1.000 28.06123 572 LYS A N 1
ATOM 1936 C CA . LYS A 1 263 ? -48.55801 39.19738 -45.95626 1.000 27.47607 572 LYS A CA 1
ATOM 1937 C C . LYS A 1 263 ? -48.38556 37.68610 -45.82096 1.000 32.15151 572 LYS A C 1
ATOM 1938 O O . LYS A 1 263 ? -47.26002 37.18517 -45.68796 1.000 27.21819 572 LYS A O 1
ATOM 1944 N N . ASP A 1 264 ? -49.51182 36.97038 -45.89625 1.000 29.28716 573 ASP A N 1
ATOM 1945 C CA . ASP A 1 264 ? -49.54229 35.50931 -45.81248 1.000 39.86199 573 ASP A CA 1
ATOM 1946 C C . ASP A 1 264 ? -49.16511 34.93219 -47.17567 1.000 30.69562 573 ASP A C 1
ATOM 1947 O O . ASP A 1 264 ? -49.97801 34.34784 -47.89666 1.000 30.63906 573 ASP A O 1
ATOM 1952 N N . PHE A 1 265 ? -47.89998 35.11428 -47.52373 1.000 24.99619 574 PHE A N 1
ATOM 1953 C CA . PHE A 1 265 ? -47.38923 34.73475 -48.82469 1.000 26.79142 574 PHE A CA 1
ATOM 1954 C C . PHE A 1 265 ? -46.39933 33.58898 -48.68068 1.000 31.94374 574 PHE A C 1
ATOM 1955 O O . PHE A 1 265 ? -45.72373 33.44855 -47.65654 1.000 33.74617 574 PHE A O 1
ATOM 1963 N N . VAL A 1 266 ? -46.32543 32.76082 -49.71062 1.000 31.40350 575 VAL A N 1
ATOM 1964 C CA . VAL A 1 266 ? -45.26132 31.77108 -49.83220 1.000 39.01158 575 VAL A CA 1
ATOM 1965 C C . VAL A 1 266 ? -44.33462 32.25808 -50.94038 1.000 38.39986 575 VAL A C 1
ATOM 1966 O O . VAL A 1 266 ? -44.72436 32.33288 -52.11159 1.000 36.45501 575 VAL A O 1
ATOM 1970 N N . TYR A 1 267 ? -43.13987 32.61875 -50.57070 1.000 32.89926 576 TYR A N 1
ATOM 1971 C CA . TYR A 1 267 ? -42.19557 33.13151 -51.54614 1.000 48.77821 576 TYR A CA 1
ATOM 1972 C C . TYR A 1 267 ? -41.42406 31.99465 -52.20634 1.000 42.71210 576 TYR A C 1
ATOM 1973 O O . TYR A 1 267 ? -41.11650 30.99115 -51.56014 1.000 47.17848 576 TYR A O 1
ATOM 1982 N N . PRO A 1 268 ? -41.10494 32.12592 -53.49101 1.000 45.05186 577 PRO A N 1
ATOM 1983 C CA . PRO A 1 268 ? -40.27790 31.10736 -54.14631 1.000 54.42998 577 PRO A CA 1
ATOM 1984 C C . PRO A 1 268 ? -38.93891 30.97137 -53.43451 1.000 51.30636 577 PRO A C 1
ATOM 1985 O O . PRO A 1 268 ? -38.23159 31.95519 -53.20765 1.000 46.95675 577 PRO A O 1
ATOM 1989 N N . LYS A 1 269 ? -38.61350 29.73851 -53.06106 1.000 52.47575 578 LYS A N 1
ATOM 1990 C CA . LYS A 1 269 ? -37.42162 29.46647 -52.27107 1.000 50.27678 578 LYS A CA 1
ATOM 1991 C C . LYS A 1 269 ? -36.17988 29.53872 -53.15706 1.000 39.60693 578 LYS A C 1
ATOM 1992 O O . LYS A 1 269 ? -36.15654 28.98415 -54.26100 1.000 45.87200 578 LYS A O 1
ATOM 1998 N N . SER A 1 270 ? -35.11073 30.26698 -52.66733 1.000 44.83171 579 SER A N 1
ATOM 1999 C CA . SER A 1 270 ? -34.04015 30.35226 -53.65393 1.000 48.45092 579 SER A CA 1
ATOM 2000 C C . SER A 1 270 ? -33.04531 29.20123 -53.48462 1.000 23.56548 579 SER A C 1
ATOM 2001 O O . SER A 1 270 ? -32.89481 28.65639 -52.38346 1.000 35.25903 579 SER A O 1
ATOM 2004 N N . PRO A 1 271 ? -32.40063 28.79758 -54.57939 1.000 32.86991 580 PRO A N 1
ATOM 2005 C CA . PRO A 1 271 ? -31.39501 27.73119 -54.49038 1.000 34.32836 580 PRO A CA 1
ATOM 2006 C C . PRO A 1 271 ? -30.23337 28.14097 -53.60161 1.000 23.29357 580 PRO A C 1
ATOM 2007 O O . PRO A 1 271 ? -29.85632 29.31309 -53.52486 1.000 24.41703 580 PRO A O 1
ATOM 2011 N N . GLU A 1 272 ? -29.63598 27.14058 -52.96839 1.000 22.03608 581 GLU A N 1
ATOM 2012 C CA . GLU A 1 272 ? -28.55618 27.35011 -52.02100 1.000 18.12944 581 GLU A CA 1
ATOM 2013 C C . GLU A 1 272 ? -27.33026 26.61139 -52.52690 1.000 20.42951 581 GLU A C 1
ATOM 2014 O O . GLU A 1 272 ? -27.44316 25.56023 -53.15397 1.000 20.87228 581 GLU A O 1
ATOM 2020 N N . ARG A 1 273 ? -26.16083 27.15523 -52.22658 1.000 16.62398 582 ARG A N 1
ATOM 2021 C CA . ARG A 1 273 ? -24.90263 26.47908 -52.52517 1.000 13.53153 582 ARG A CA 1
ATOM 2022 C C . ARG A 1 273 ? -24.19783 26.19063 -51.19986 1.000 11.99440 582 ARG A C 1
ATOM 2023 O O . ARG A 1 273 ? -23.90765 27.11006 -50.43057 1.000 13.70497 582 ARG A O 1
ATOM 2031 N N . ILE A 1 274 ? -23.96686 24.91530 -50.92087 1.000 12.59853 583 ILE A N 1
ATOM 2032 C CA . ILE A 1 274 ? -23.45914 24.47596 -49.62313 1.000 12.24959 583 ILE A CA 1
ATOM 2033 C C . ILE A 1 274 ? -22.13101 23.77485 -49.85930 1.000 12.77679 583 ILE A C 1
ATOM 2034 O O . ILE A 1 274 ? -21.98567 23.01813 -50.82413 1.000 14.51369 583 ILE A O 1
ATOM 2039 N N . LEU A 1 275 ? -21.17261 23.98370 -48.95320 1.000 12.21355 584 LEU A N 1
ATOM 2040 C CA . LEU A 1 275 ? -19.89778 23.26731 -49.00946 1.000 12.41906 584 LEU A CA 1
ATOM 2041 C C . LEU A 1 275 ? -19.77489 22.32462 -47.81375 1.000 12.64224 584 LEU A C 1
ATOM 2042 O O . LEU A 1 275 ? -19.95856 22.75754 -46.67997 1.000 15.07708 584 LEU A O 1
ATOM 2047 N N . PHE A 1 276 ? -19.45837 21.04427 -48.05874 1.000 12.00111 585 PHE A N 1
ATOM 2048 C CA . PHE A 1 276 ? -19.06138 20.11961 -46.99136 1.000 10.55149 585 PHE A CA 1
ATOM 2049 C C . PHE A 1 276 ? -17.55266 19.95740 -47.12244 1.000 14.36081 585 PHE A C 1
ATOM 2050 O O . PHE A 1 276 ? -17.07294 19.56291 -48.18894 1.000 16.06590 585 PHE A O 1
ATOM 2058 N N . CYS A 1 277 ? -16.81251 20.25211 -46.05292 1.000 14.25297 586 CYS A N 1
ATOM 2059 C CA A CYS A 1 277 ? -15.36993 19.98134 -45.98877 0.672 15.40849 586 CYS A CA 1
ATOM 2060 C CA B CYS A 1 277 ? -15.38258 20.00272 -45.96836 0.328 15.56073 586 CYS A CA 1
ATOM 2061 C C . CYS A 1 277 ? -15.13853 18.71605 -45.18161 1.000 17.24652 586 CYS A C 1
ATOM 2062 O O . CYS A 1 277 ? -15.49177 18.65708 -44.00325 1.000 19.78168 586 CYS A O 1
ATOM 2067 N N . GLY A 1 278 ? -14.54138 17.71434 -45.81012 1.000 18.90380 587 GLY A N 1
ATOM 2068 C CA . GLY A 1 278 ? -14.23857 16.45899 -45.13185 1.000 16.57353 587 GLY A CA 1
ATOM 2069 C C . GLY A 1 278 ? -15.21713 15.37373 -45.52501 1.000 18.13537 587 GLY A C 1
ATOM 2070 O O . GLY A 1 278 ? -16.38600 15.63652 -45.82571 1.000 18.65096 587 GLY A O 1
ATOM 2071 N N . TRP A 1 279 ? -14.73416 14.12219 -45.53457 1.000 15.36000 588 TRP A N 1
ATOM 2072 C CA . TRP A 1 279 ? -15.59513 12.96472 -45.79709 1.000 14.30536 588 TRP A CA 1
ATOM 2073 C C . TRP A 1 279 ? -16.03005 12.41236 -44.44243 1.000 16.32670 588 TRP A C 1
ATOM 2074 O O . TRP A 1 279 ? -15.29785 11.65854 -43.80267 1.000 16.43034 588 TRP A O 1
ATOM 2085 N N . ARG A 1 280 ? -17.21799 12.79174 -44.00692 1.000 12.73812 589 ARG A N 1
ATOM 2086 C CA . ARG A 1 280 ? -17.72580 12.34760 -42.71249 1.000 14.62395 589 ARG A CA 1
ATOM 2087 C C . ARG A 1 280 ? -18.18204 10.89545 -42.81006 1.000 13.13064 589 ARG A C 1
ATOM 2088 O O . ARG A 1 280 ? -18.72713 10.48554 -43.82613 1.000 14.93242 589 ARG A O 1
ATOM 2096 N N . ARG A 1 281 ? -17.97449 10.10482 -41.74857 1.000 12.20710 590 ARG A N 1
ATOM 2097 C CA . ARG A 1 281 ? -18.51947 8.75154 -41.76828 1.000 13.32893 590 ARG A CA 1
ATOM 2098 C C . ARG A 1 281 ? -20.01657 8.81032 -42.03900 1.000 13.59978 590 ARG A C 1
ATOM 2099 O O . ARG A 1 281 ? -20.72422 9.67788 -41.50781 1.000 14.71397 590 ARG A O 1
ATOM 2107 N N . ASP A 1 282 ? -20.48721 7.92684 -42.93054 1.000 15.30036 591 ASP A N 1
ATOM 2108 C CA . ASP A 1 282 ? -21.89797 7.86721 -43.32612 1.000 14.63767 591 ASP A CA 1
ATOM 2109 C C . ASP A 1 282 ? -22.40819 9.19704 -43.90935 1.000 14.63074 591 ASP A C 1
ATOM 2110 O O . ASP A 1 282 ? -23.57530 9.53328 -43.74474 1.000 14.92318 591 ASP A O 1
ATOM 2115 N N . MET A 1 283 ? -21.54678 9.94183 -44.61430 1.000 15.09053 592 MET A N 1
ATOM 2116 C CA . MET A 1 283 ? -21.95330 11.24516 -45.15725 1.000 14.69753 592 MET A CA 1
ATOM 2117 C C . MET A 1 283 ? -23.15884 11.15819 -46.09214 1.000 13.46457 592 MET A C 1
ATOM 2118 O O . MET A 1 283 ? -23.86446 12.15933 -46.25905 1.000 14.90563 592 MET A O 1
ATOM 2123 N N . GLU A 1 284 ? -23.40495 9.98721 -46.70916 1.000 16.46763 593 GLU A N 1
ATOM 2124 C CA . GLU A 1 284 ? -24.58893 9.83478 -47.54870 1.000 14.40521 593 GLU A CA 1
ATOM 2125 C C . GLU A 1 284 ? -25.87574 10.15924 -46.78566 1.000 15.69296 593 GLU A C 1
ATOM 2126 O O . GLU A 1 284 ? -26.86345 10.62322 -47.37832 1.000 17.56941 593 GLU A O 1
ATOM 2132 N N . ASP A 1 285 ? -25.89473 9.91826 -45.47601 1.000 14.47672 594 ASP A N 1
ATOM 2133 C CA . ASP A 1 285 ? -27.07863 10.22923 -44.68886 1.000 14.99797 594 ASP A CA 1
ATOM 2134 C C . ASP A 1 285 ? -27.32504 11.73630 -44.64194 1.000 18.92737 594 ASP A C 1
ATOM 2135 O O . ASP A 1 285 ? -28.47595 12.19007 -44.74648 1.000 18.35019 594 ASP A O 1
ATOM 2140 N N . MET A 1 286 ? -26.24855 12.52916 -44.54538 1.000 14.53982 595 MET A N 1
ATOM 2141 C CA . MET A 1 286 ? -26.38027 13.99278 -44.60096 1.000 15.89546 595 MET A CA 1
ATOM 2142 C C . MET A 1 286 ? -26.78489 14.46422 -45.99005 1.000 15.32759 595 MET A C 1
ATOM 2143 O O . MET A 1 286 ? -27.55181 15.42005 -46.12036 1.000 17.14751 595 MET A O 1
ATOM 2148 N N . ILE A 1 287 ? -26.25487 13.82923 -47.04268 1.000 14.48370 596 ILE A N 1
ATOM 2149 C CA . ILE A 1 287 ? -26.64499 14.22704 -48.39906 1.000 14.00606 596 ILE A CA 1
ATOM 2150 C C . ILE A 1 287 ? -28.12769 13.96878 -48.63481 1.000 16.59518 596 ILE A C 1
ATOM 2151 O O . ILE A 1 287 ? -28.83157 14.79389 -49.23500 1.000 15.80109 596 ILE A O 1
ATOM 2156 N N . THR A 1 288 ? -28.62275 12.82857 -48.15640 1.000 15.78255 597 THR A N 1
ATOM 2157 C CA . THR A 1 288 ? -30.05030 12.52724 -48.21432 1.000 15.37461 597 THR A CA 1
ATOM 2158 C C . THR A 1 288 ? -30.87811 13.60557 -47.53052 1.000 20.92628 597 THR A C 1
ATOM 2159 O O . THR A 1 288 ? -31.88614 14.07609 -48.08062 1.000 17.98504 597 THR A O 1
ATOM 2163 N N . VAL A 1 289 ? -30.48890 13.98675 -46.30359 1.000 15.30346 598 VAL A N 1
ATOM 2164 C CA . VAL A 1 289 ? -31.24316 15.02084 -45.60010 1.000 17.22291 598 VAL A CA 1
ATOM 2165 C C . VAL A 1 289 ? -31.21133 16.32560 -46.37877 1.000 18.68551 598 VAL A C 1
ATOM 2166 O O . VAL A 1 289 ? -32.23724 17.00448 -46.53595 1.000 18.76884 598 VAL A O 1
ATOM 2170 N N . LEU A 1 290 ? -30.04573 16.67893 -46.90563 1.000 16.38566 599 LEU A N 1
ATOM 2171 C CA . LEU A 1 290 ? -29.91500 17.93731 -47.62343 1.000 17.56958 599 LEU A CA 1
ATOM 2172 C C . LEU A 1 290 ? -30.77558 17.93217 -48.87493 1.000 19.22853 599 LEU A C 1
ATOM 2173 O O . LEU A 1 290 ? -31.42417 18.93413 -49.18969 1.000 22.34690 599 LEU A O 1
ATOM 2178 N N . ASP A 1 291 ? -30.81170 16.81145 -49.59796 1.000 19.49406 600 ASP A N 1
ATOM 2179 C CA . ASP A 1 291 ? -31.59268 16.77820 -50.83253 1.000 22.26180 600 ASP A CA 1
ATOM 2180 C C . ASP A 1 291 ? -33.06790 16.99995 -50.54755 1.000 28.08661 600 ASP A C 1
ATOM 2181 O O . ASP A 1 291 ? -33.77791 17.60116 -51.35860 1.000 26.19030 600 ASP A O 1
ATOM 2186 N N . ALA A 1 292 ? -33.53789 16.54898 -49.39196 1.000 21.31699 601 ALA A N 1
ATOM 2187 C CA . ALA A 1 292 ? -34.93219 16.72974 -49.02189 1.000 23.60270 601 ALA A CA 1
ATOM 2188 C C . ALA A 1 292 ? -35.21489 18.10175 -48.43136 1.000 27.68655 601 ALA A C 1
ATOM 2189 O O . ALA A 1 292 ? -36.38636 18.42220 -48.19473 1.000 36.42174 601 ALA A O 1
ATOM 2191 N N . SER A 1 293 ? -34.17865 18.90520 -48.16529 1.000 20.10541 602 SER A N 1
ATOM 2192 C CA . SER A 1 293 ? -34.31415 20.16149 -47.45001 1.000 21.52561 602 SER A CA 1
ATOM 2193 C C . SER A 1 293 ? -34.13754 21.39207 -48.31859 1.000 24.78883 602 SER A C 1
ATOM 2194 O O . SER A 1 293 ? -34.62353 22.45985 -47.93902 1.000 25.66387 602 SER A O 1
ATOM 2197 N N . LEU A 1 294 ? -33.42391 21.28739 -49.43867 1.000 20.21357 603 LEU A N 1
ATOM 2198 C CA . LEU A 1 294 ? -33.05657 22.46133 -50.22401 1.000 19.21620 603 LEU A CA 1
ATOM 2199 C C . LEU A 1 294 ? -34.00810 22.68815 -51.39811 1.000 20.47041 603 LEU A C 1
ATOM 2200 O O . LEU A 1 294 ? -34.65922 21.76865 -51.89402 1.000 22.12054 603 LEU A O 1
ATOM 2205 N N . ALA A 1 295 ? -34.03558 23.93459 -51.86290 1.000 22.66417 604 ALA A N 1
ATOM 2206 C CA . ALA A 1 295 ? -34.82546 24.28245 -53.03847 1.000 29.94052 604 ALA A CA 1
ATOM 2207 C C . ALA A 1 295 ? -34.22414 23.67306 -54.30205 1.000 27.41705 604 ALA A C 1
ATOM 2208 O O . ALA A 1 295 ? -33.02324 23.38643 -54.36198 1.000 20.03218 604 ALA A O 1
ATOM 2210 N N . PRO A 1 296 ? -35.03653 23.47127 -55.34295 1.000 24.07152 605 PRO A N 1
ATOM 2211 C CA . PRO A 1 296 ? -34.50030 22.91105 -56.58600 1.000 19.60758 605 PRO A CA 1
ATOM 2212 C C . PRO A 1 296 ? -33.38075 23.76986 -57.14785 1.000 18.70903 605 PRO A C 1
ATOM 2213 O O . PRO A 1 296 ? -33.31261 24.97533 -56.90000 1.000 23.90977 605 PRO A O 1
ATOM 2217 N N . ASP A 1 297 ? -32.48443 23.11515 -57.88805 1.000 22.82984 606 ASP A N 1
ATOM 2218 C CA . ASP A 1 297 ? -31.30857 23.72248 -58.50919 1.000 20.88939 606 ASP A CA 1
ATOM 2219 C C . ASP A 1 297 ? -30.25176 24.13259 -57.49775 1.000 22.03759 606 ASP A C 1
ATOM 2220 O O . ASP A 1 297 ? -29.36762 24.93951 -57.81537 1.000 24.33420 606 ASP A O 1
ATOM 2225 N N . SER A 1 298 ? -30.30687 23.57282 -56.29252 1.000 17.94551 607 SER A N 1
ATOM 2226 C CA . SER A 1 298 ? -29.26259 23.80603 -55.30199 1.000 16.00220 607 SER A CA 1
ATOM 2227 C C . SER A 1 298 ? -28.02369 22.96571 -55.63660 1.000 17.17430 607 SER A C 1
ATOM 2228 O O . SER A 1 298 ? -28.06911 22.02994 -56.45362 1.000 17.70060 607 SER A O 1
ATOM 2231 N N . GLU A 1 299 ? -26.89414 23.30218 -54.99468 1.000 16.31151 608 GLU A N 1
ATOM 2232 C CA . GLU A 1 299 ? -25.61770 22.62185 -55.26025 1.000 13.93881 608 GLU A CA 1
ATOM 2233 C C . GLU A 1 299 ? -24.98131 22.23650 -53.94330 1.000 14.41733 608 GLU A C 1
ATOM 2234 O O . GLU A 1 299 ? -24.91680 23.06890 -53.03357 1.000 17.06346 608 GLU A O 1
ATOM 2240 N N . LEU A 1 300 ? -24.48726 21.00933 -53.85708 1.000 15.27651 609 LEU A N 1
ATOM 2241 C CA . LEU A 1 300 ? -23.64826 20.58102 -52.74031 1.000 14.84621 609 LEU A CA 1
ATOM 2242 C C . LEU A 1 300 ? -22.24799 20.33091 -53.27236 1.000 13.25221 609 LEU A C 1
ATOM 2243 O O . LEU A 1 300 ? -22.05215 19.43108 -54.08984 1.000 15.70388 609 LEU A O 1
ATOM 2248 N N . TRP A 1 301 ? -21.27407 21.07833 -52.76122 1.000 13.42328 610 TRP A N 1
ATOM 2249 C CA . TRP A 1 301 ? -19.87089 20.84392 -53.06726 1.000 12.03243 610 TRP A CA 1
ATOM 2250 C C . TRP A 1 301 ? -19.28216 19.98759 -51.95766 1.000 14.18320 610 TRP A C 1
ATOM 2251 O O . TRP A 1 301 ? -19.50360 20.27528 -50.78248 1.000 15.47644 610 TRP A O 1
ATOM 2262 N N . MET A 1 302 ? -18.54417 18.94921 -52.33332 1.000 13.33955 611 MET A N 1
ATOM 2263 C CA . MET A 1 302 ? -17.85785 18.09514 -51.37261 1.000 13.03696 611 MET A CA 1
ATOM 2264 C C . MET A 1 302 ? -16.36037 18.21485 -51.62310 1.000 13.65735 611 MET A C 1
ATOM 2265 O O . MET A 1 302 ? -15.86231 17.77142 -52.66350 1.000 15.29693 611 MET A O 1
ATOM 2270 N N . PHE A 1 303 ? -15.65720 18.84365 -50.68942 1.000 13.09276 612 PHE A N 1
ATOM 2271 C CA . PHE A 1 303 ? -14.21190 19.03002 -50.75710 1.000 12.69279 612 PHE A CA 1
ATOM 2272 C C . PHE A 1 303 ? -13.59491 18.08397 -49.73445 1.000 17.28007 612 PHE A C 1
ATOM 2273 O O . PHE A 1 303 ? -13.85030 18.22986 -48.53785 1.000 16.28151 612 PHE A O 1
ATOM 2281 N N . ASN A 1 304 ? -12.81702 17.10485 -50.20442 1.000 13.70364 613 ASN A N 1
ATOM 2282 C CA . ASN A 1 304 ? -12.19475 16.15768 -49.27142 1.000 13.01400 613 ASN A CA 1
ATOM 2283 C C . ASN A 1 304 ? -11.14391 15.37257 -50.04099 1.000 13.66710 613 ASN A C 1
ATOM 2284 O O . ASN A 1 304 ? -10.97641 15.55323 -51.25038 1.000 14.48798 613 ASN A O 1
ATOM 2289 N N . ASP A 1 305 ? -10.43503 14.48438 -49.33269 1.000 16.83171 614 ASP A N 1
ATOM 2290 C CA . ASP A 1 305 ? -9.29797 13.81950 -49.96952 1.000 17.32658 614 ASP A CA 1
ATOM 2291 C C . ASP A 1 305 ? -9.64928 12.49992 -50.65530 1.000 22.62519 614 ASP A C 1
ATOM 2292 O O . ASP A 1 305 ? -8.74558 11.83476 -51.18802 1.000 23.82483 614 ASP A O 1
ATOM 2297 N N . VAL A 1 306 ? -10.91921 12.11514 -50.70138 1.000 17.02637 615 VAL A N 1
ATOM 2298 C CA . VAL A 1 306 ? -11.27097 10.85273 -51.36748 1.000 17.85531 615 VAL A CA 1
ATOM 2299 C C . VAL A 1 306 ? -11.20715 11.04990 -52.88253 1.000 18.24917 615 VAL A C 1
ATOM 2300 O O . VAL A 1 306 ? -11.82336 11.99221 -53.40667 1.000 20.41331 615 VAL A O 1
ATOM 2304 N N . PRO A 1 307 ? -10.48706 10.20438 -53.63095 1.000 23.05349 616 PRO A N 1
ATOM 2305 C CA . PRO A 1 307 ? -10.40967 10.41395 -55.08102 1.000 27.31343 616 PRO A CA 1
ATOM 2306 C C . PRO A 1 307 ? -11.79368 10.38488 -55.69817 1.000 28.37082 616 PRO A C 1
ATOM 2307 O O . PRO A 1 307 ? -12.65749 9.60541 -55.28550 1.000 27.44904 616 PRO A O 1
ATOM 2311 N N . GLU A 1 3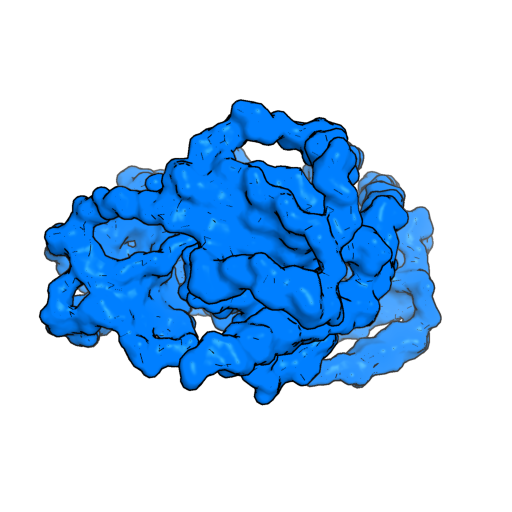08 ? -12.00805 11.28525 -56.66373 1.000 26.96793 617 GLU A N 1
ATOM 2312 C CA . GLU A 1 308 ? -13.35010 11.49459 -57.19755 1.000 38.13919 617 GLU A CA 1
ATOM 2313 C C . GLU A 1 308 ? -13.91954 10.20151 -57.75310 1.000 37.05373 617 GLU A C 1
ATOM 2314 O O . GLU A 1 308 ? -15.06296 9.82815 -57.44606 1.000 34.96227 617 GLU A O 1
ATOM 2320 N N . LYS A 1 309 ? -13.09592 9.46696 -58.50812 1.000 46.80921 618 LYS A N 1
ATOM 2321 C CA . LYS A 1 309 ? -13.52274 8.24381 -59.17250 1.000 50.07880 618 LYS A CA 1
ATOM 2322 C C . LYS A 1 309 ? -14.06493 7.20008 -58.20625 1.000 36.05257 618 LYS A C 1
ATOM 2323 O O . LYS A 1 309 ? -14.80103 6.31121 -58.63601 1.000 44.57761 618 LYS A O 1
ATOM 2329 N N . GLU A 1 310 ? -13.72142 7.26238 -56.92268 1.000 36.82848 619 GLU A N 1
ATOM 2330 C CA . GLU A 1 310 ? -14.22693 6.26607 -55.98791 1.000 24.41772 619 GLU A CA 1
ATOM 2331 C C . GLU A 1 310 ? -15.28135 6.80900 -55.02602 1.000 49.88511 619 GLU A C 1
ATOM 2332 O O . GLU A 1 310 ? -15.72893 6.07462 -54.13443 1.000 39.40134 619 GLU A O 1
ATOM 2338 N N . ARG A 1 311 ? -15.71808 8.05914 -55.19080 1.000 34.57821 620 ARG A N 1
ATOM 2339 C CA . ARG A 1 311 ? -16.71414 8.57729 -54.25576 1.000 33.02139 620 ARG A CA 1
ATOM 2340 C C . ARG A 1 311 ? -18.06749 7.92872 -54.48121 1.000 25.06623 620 ARG A C 1
ATOM 2341 O O . ARG A 1 311 ? -18.80455 7.64963 -53.51768 1.000 23.68944 620 ARG A O 1
ATOM 2349 N N . GLU A 1 312 ? -18.39983 7.67576 -55.74530 1.000 27.70920 621 GLU A N 1
ATOM 2350 C CA . GLU A 1 312 ? -19.71139 7.14495 -56.08711 1.000 41.88574 621 GLU A CA 1
ATOM 2351 C C . GLU A 1 312 ? -19.94227 5.79859 -55.41993 1.000 25.15133 621 GLU A C 1
ATOM 2352 O O . GLU A 1 312 ? -21.01819 5.55177 -54.86394 1.000 29.71225 621 GLU A O 1
ATOM 2358 N N . LYS A 1 313 ? -18.91778 4.94800 -55.40457 1.000 34.28448 622 LYS A N 1
ATOM 2359 C CA . LYS A 1 313 ? -19.05717 3.66210 -54.73670 1.000 30.45812 622 LYS A CA 1
ATOM 2360 C C . LYS A 1 313 ? -19.33680 3.84911 -53.25487 1.000 31.38813 622 LYS A C 1
ATOM 2361 O O . LYS A 1 313 ? -20.28411 3.25105 -52.72419 1.000 30.59849 622 LYS A O 1
ATOM 2367 N N . LYS A 1 314 ? -18.59193 4.74656 -52.58414 1.000 23.24163 623 LYS A N 1
ATOM 2368 C CA . LYS A 1 314 ? -18.87682 4.96098 -51.17496 1.000 25.03237 623 LYS A CA 1
ATOM 2369 C C . LYS A 1 314 ? -20.32342 5.35895 -50.99425 1.000 20.70923 623 LYS A C 1
ATOM 2370 O O . LYS A 1 314 ? -20.99289 4.89816 -50.06013 1.000 26.65253 623 LYS A O 1
ATOM 2376 N N . LEU A 1 315 ? -20.83721 6.21385 -51.88563 1.000 21.13737 624 LEU A N 1
ATOM 2377 C CA . LEU A 1 315 ? -22.18652 6.70391 -51.64775 1.000 19.15476 624 LEU A CA 1
ATOM 2378 C C . LEU A 1 315 ? -23.21073 5.63272 -51.95997 1.000 24.30617 624 LEU A C 1
ATOM 2379 O O . LEU A 1 315 ? -24.19509 5.49515 -51.22870 1.000 19.97244 624 LEU A O 1
ATOM 2384 N N . ILE A 1 316 ? -22.98975 4.85457 -53.02475 1.000 24.34297 625 ILE A N 1
ATOM 2385 C CA . ILE A 1 316 ? -24.00446 3.86106 -53.37180 1.000 27.99606 625 ILE A CA 1
ATOM 2386 C C . ILE A 1 316 ? -23.99693 2.73430 -52.33702 1.000 20.69969 625 ILE A C 1
ATOM 2387 O O . ILE A 1 316 ? -25.05189 2.22473 -51.94412 1.000 24.80898 625 ILE A O 1
ATOM 2392 N N . ASP A 1 317 ? -22.81894 2.38761 -51.82138 1.000 23.06170 626 ASP A N 1
ATOM 2393 C CA . ASP A 1 317 ? -22.74241 1.37435 -50.77377 1.000 24.29873 626 ASP A CA 1
ATOM 2394 C C . ASP A 1 317 ? -23.44032 1.82769 -49.50396 1.000 25.62533 626 ASP A C 1
ATOM 2395 O O . ASP A 1 317 ? -23.94417 0.99655 -48.73966 1.000 24.12137 626 ASP A O 1
ATOM 2400 N N . GLY A 1 318 ? -23.48885 3.13893 -49.25862 1.000 26.45563 627 GLY A N 1
ATOM 2401 C CA . GLY A 1 318 ? -24.26239 3.66264 -48.15257 1.000 23.62540 627 GLY A CA 1
ATOM 2402 C C . GLY A 1 318 ? -25.73161 3.86857 -48.42631 1.000 28.62319 627 GLY A C 1
ATOM 2403 O O . GLY A 1 318 ? -26.43927 4.44426 -47.59340 1.000 29.92754 627 GLY A O 1
ATOM 2404 N N . GLY A 1 319 ? -26.22658 3.43699 -49.58731 1.000 24.66258 628 GLY A N 1
ATOM 2405 C CA . GLY A 1 319 ? -27.64725 3.47512 -49.86061 1.000 26.00449 628 GLY A CA 1
ATOM 2406 C C . GLY A 1 319 ? -28.13506 4.66073 -50.66252 1.000 30.64704 628 GLY A C 1
ATOM 2407 O O . GLY A 1 319 ? -29.34665 4.78161 -50.88591 1.000 35.06853 628 GLY A O 1
ATOM 2408 N N . LEU A 1 320 ? -27.24569 5.53337 -51.11791 1.000 22.93138 629 LEU A N 1
ATOM 2409 C CA . LEU A 1 320 ? -27.65545 6.74559 -51.80940 1.000 25.11712 629 LEU A CA 1
ATOM 2410 C C . LEU A 1 320 ? -27.51034 6.55985 -53.31427 1.000 24.62517 629 LEU A C 1
ATOM 2411 O O . LEU A 1 320 ? -26.42359 6.23455 -53.79506 1.000 30.16373 629 LEU A O 1
ATOM 2416 N N . ASP A 1 321 ? -28.59927 6.78389 -54.04945 1.000 26.80959 630 ASP A N 1
ATOM 2417 C CA . ASP A 1 321 ? -28.59559 6.72598 -55.51315 1.000 40.85746 630 ASP A CA 1
ATOM 2418 C C . ASP A 1 321 ? -28.50726 8.15741 -56.01969 1.000 23.71293 630 ASP A C 1
ATOM 2419 O O . ASP A 1 321 ? -29.50198 8.88801 -56.01411 1.000 35.31902 630 ASP A O 1
ATOM 2424 N N . ILE A 1 322 ? -27.30901 8.57140 -56.44216 1.000 26.08648 631 ILE A N 1
ATOM 2425 C CA . ILE A 1 322 ? -27.12511 9.96926 -56.80256 1.000 27.91782 631 ILE A CA 1
ATOM 2426 C C . ILE A 1 322 ? -27.85818 10.32245 -58.08635 1.000 43.23955 631 ILE A C 1
ATOM 2427 O O . ILE A 1 322 ? -28.19733 11.48924 -58.29198 1.000 42.51491 631 ILE A O 1
ATOM 2432 N N . SER A 1 323 ? -28.15784 9.34069 -58.93834 1.000 36.73562 632 SER A N 1
ATOM 2433 C CA . SER A 1 323 ? -28.90595 9.63285 -60.15427 1.000 33.22364 632 SER A CA 1
ATOM 2434 C C . SER A 1 323 ? -30.33664 10.06143 -59.86390 1.000 41.05084 632 SER A C 1
ATOM 2435 O O . SER A 1 323 ? -30.97911 10.64645 -60.74000 1.000 51.99017 632 SER A O 1
ATOM 2438 N N . ARG A 1 324 ? -30.85101 9.78961 -58.66425 1.000 41.26540 633 ARG A N 1
ATOM 2439 C CA . ARG A 1 324 ? -32.22624 10.12346 -58.31426 1.000 41.98782 633 ARG A CA 1
ATOM 2440 C C . ARG A 1 324 ? -32.32843 11.20746 -57.24027 1.000 38.86083 633 ARG A C 1
ATOM 2441 O O . ARG A 1 324 ? -33.34309 11.28623 -56.54363 1.000 40.00506 633 ARG A O 1
ATOM 2449 N N . LEU A 1 325 ? -31.29973 12.03831 -57.08497 1.000 31.73253 634 LEU A N 1
ATOM 2450 C CA . LEU A 1 325 ? -31.43324 13.23676 -56.26976 1.000 23.75994 634 LEU A CA 1
ATOM 2451 C C . LEU A 1 325 ? -32.40090 14.20150 -56.93769 1.000 26.41647 634 LEU A C 1
ATOM 2452 O O . LEU A 1 325 ? -32.40305 14.35426 -58.16234 1.000 33.59549 634 LEU A O 1
ATOM 2457 N N . GLU A 1 326 ? -33.21598 14.86435 -56.12969 1.000 22.34875 635 GLU A N 1
ATOM 2458 C CA . GLU A 1 326 ? -34.27761 15.70764 -56.66594 1.000 24.72074 635 GLU A CA 1
ATOM 2459 C C . GLU A 1 326 ? -33.92101 17.18510 -56.70802 1.000 30.89754 635 GLU A C 1
ATOM 2460 O O . GLU A 1 326 ? -34.26375 17.87816 -57.67236 1.000 32.29377 635 GLU A O 1
ATOM 2466 N N . ASN A 1 327 ? -33.24327 17.69404 -55.69005 1.000 23.57577 636 ASN A N 1
ATOM 2467 C CA . ASN A 1 327 ? -33.04196 19.12786 -55.55898 1.000 22.55277 636 ASN A CA 1
ATOM 2468 C C . ASN A 1 327 ? -31.59746 19.57516 -55.66353 1.000 25.85437 636 ASN A C 1
ATOM 2469 O O . ASN A 1 327 ? -31.35397 20.77268 -55.88565 1.000 26.35063 636 ASN A O 1
ATOM 2474 N N . ILE A 1 328 ? -30.63416 18.68454 -55.46807 1.000 19.39233 637 ILE A N 1
ATOM 2475 C CA . ILE A 1 328 ? -29.24778 19.11789 -55.47079 1.000 17.56418 637 ILE A CA 1
ATOM 2476 C C . ILE A 1 328 ? -28.48723 18.45708 -56.61024 1.000 18.87380 637 ILE A C 1
ATOM 2477 O O . ILE A 1 328 ? -28.80081 17.34433 -57.05926 1.000 22.57192 637 ILE A O 1
ATOM 2482 N N . SER A 1 329 ? -27.48405 19.18688 -57.09159 1.000 16.98685 638 SER A N 1
ATOM 2483 C CA . SER A 1 329 ? -26.40796 18.64949 -57.90704 1.000 19.07311 638 SER A CA 1
ATOM 2484 C C . SER A 1 329 ? -25.15765 18.55832 -57.04431 1.000 18.96392 638 SER A C 1
ATOM 2485 O O . SER A 1 329 ? -24.94795 19.40508 -56.17263 1.000 20.88061 638 SER A O 1
ATOM 2488 N N . LEU A 1 330 ? -24.32722 17.55410 -57.30338 1.000 18.05200 639 LEU A N 1
ATOM 2489 C CA . LEU A 1 330 ? -23.10340 17.33350 -56.53490 1.000 17.36960 639 LEU A CA 1
ATOM 2490 C C . LEU A 1 330 ? -21.89754 17.82663 -57.31814 1.000 19.86116 639 LEU A C 1
ATOM 2491 O O . LEU A 1 330 ? -21.74049 17.49240 -58.49860 1.000 24.13997 639 LEU A O 1
ATOM 2496 N N . VAL A 1 331 ? -21.03194 18.58498 -56.65329 1.000 15.93178 640 VAL A N 1
ATOM 2497 C CA . VAL A 1 331 ? -19.76923 19.04375 -57.23106 1.000 14.42096 640 VAL A CA 1
ATOM 2498 C C . VAL A 1 331 ? -18.65340 18.47685 -56.36958 1.000 18.26990 640 VAL A C 1
ATOM 2499 O O . VAL A 1 331 ? -18.63961 18.69611 -55.15088 1.000 19.91413 640 VAL A O 1
ATOM 2503 N N . ASN A 1 332 ? -17.73329 17.74091 -56.97658 1.000 16.94825 641 ASN A N 1
ATOM 2504 C CA . ASN A 1 332 ? -16.68128 17.06223 -56.23171 1.000 14.96566 641 ASN A CA 1
ATOM 2505 C C . ASN A 1 332 ? -15.34487 17.75343 -56.44211 1.000 19.01478 641 ASN A C 1
ATOM 2506 O O . ASN A 1 332 ? -14.93209 17.98969 -57.57784 1.000 22.81332 641 ASN A O 1
ATOM 2511 N N . ARG A 1 333 ? -14.65760 18.05821 -55.34388 1.000 15.62310 642 ARG A N 1
ATOM 2512 C CA . ARG A 1 333 ? -13.32243 18.60633 -55.41915 1.000 16.67918 642 ARG A CA 1
ATOM 2513 C C . ARG A 1 333 ? -12.43313 17.80498 -54.48388 1.000 16.05609 642 ARG A C 1
ATOM 2514 O O . ARG A 1 333 ? -12.80871 17.53511 -53.33470 1.000 16.91018 642 ARG A O 1
ATOM 2522 N N . GLU A 1 334 ? -11.24893 17.42802 -54.98489 1.000 16.97705 643 GLU A N 1
ATOM 2523 C CA . GLU A 1 334 ? -10.27948 16.65057 -54.21544 1.000 17.30604 643 GLU A CA 1
ATOM 2524 C C . GLU A 1 334 ? -9.23600 17.57117 -53.60328 1.000 19.00258 643 GLU A C 1
ATOM 2525 O O . GLU A 1 334 ? -8.64660 18.41096 -54.29926 1.000 23.30299 643 GLU A O 1
ATOM 2531 N N . GLY A 1 335 ? -8.98820 17.40151 -52.31453 1.000 16.84405 644 GLY A N 1
ATOM 2532 C CA . GLY A 1 335 ? -7.92766 18.15700 -51.68534 1.000 17.75297 644 GLY A CA 1
ATOM 2533 C C . GLY A 1 335 ? -7.92679 17.94288 -50.18569 1.000 22.14674 644 GLY A C 1
ATOM 2534 O O . GLY A 1 335 ? -8.78300 17.24781 -49.61962 1.000 20.71103 644 GLY A O 1
ATOM 2535 N N . ASN A 1 336 ? -6.94102 18.56403 -49.55371 1.000 18.63849 645 ASN A N 1
ATOM 2536 C CA . ASN A 1 336 ? -6.67421 18.43441 -48.12456 1.000 19.36812 645 ASN A CA 1
ATOM 2537 C C . ASN A 1 336 ? -7.16259 19.69921 -47.42637 1.000 20.29565 645 ASN A C 1
ATOM 2538 O O . ASN A 1 336 ? -6.65385 20.79062 -47.69476 1.000 18.11557 645 ASN A O 1
ATOM 2543 N N . ALA A 1 337 ? -8.14462 19.54835 -46.52803 1.000 19.76899 646 ALA A N 1
ATOM 2544 C CA . ALA A 1 337 ? -8.81069 20.68902 -45.90132 1.000 19.35281 646 ALA A CA 1
ATOM 2545 C C . ALA A 1 337 ? -7.93086 21.46992 -44.92673 1.000 20.97354 646 ALA A C 1
ATOM 2546 O O . ALA A 1 337 ? -8.39471 22.50230 -44.42788 1.000 20.63743 646 ALA A O 1
ATOM 2548 N N . VAL A 1 338 ? -6.69558 21.06638 -44.63909 1.000 16.56915 647 VAL A N 1
ATOM 2549 C CA . VAL A 1 338 ? -5.82826 21.94159 -43.84985 1.000 18.96260 647 VAL A CA 1
ATOM 2550 C C . VAL A 1 338 ? -4.70602 22.54407 -44.68857 1.000 21.50981 647 VAL A C 1
ATOM 2551 O O . VAL A 1 338 ? -3.76642 23.14355 -44.13457 1.000 23.89916 647 VAL A O 1
ATOM 2555 N N . ILE A 1 339 ? -4.80059 22.45691 -46.01624 1.000 17.41943 648 ILE A N 1
ATOM 2556 C CA . ILE A 1 339 ? -3.78374 22.99107 -46.90965 1.000 17.39847 648 ILE A CA 1
ATOM 2557 C C . ILE A 1 339 ? -4.35614 24.24042 -47.56104 1.000 20.04804 648 ILE A C 1
ATOM 2558 O O . ILE A 1 339 ? -5.31464 24.16203 -48.34734 1.000 17.58230 648 ILE A O 1
ATOM 2563 N N . ARG A 1 340 ? -3.75343 25.38785 -47.23432 1.000 16.98572 649 ARG A N 1
ATOM 2564 C CA . ARG A 1 340 ? -4.24245 26.66825 -47.73885 1.000 18.73755 649 ARG A CA 1
ATOM 2565 C C . ARG A 1 340 ? -4.39045 26.66135 -49.25132 1.000 18.90931 649 ARG A C 1
ATOM 2566 O O . ARG A 1 340 ? -5.41986 27.09195 -49.77998 1.000 16.81599 649 ARG A O 1
ATOM 2574 N N . ARG A 1 341 ? -3.37572 26.15846 -49.96626 1.000 17.92448 650 ARG A N 1
ATOM 2575 C CA . ARG A 1 341 ? -3.40810 26.18560 -51.42856 1.000 18.00472 650 ARG A CA 1
ATOM 2576 C C . ARG A 1 341 ? -4.61597 25.44812 -51.99092 1.000 20.32620 650 ARG A C 1
ATOM 2577 O O . ARG A 1 341 ? -5.18665 25.86443 -53.00483 1.000 22.53628 650 ARG A O 1
ATOM 2585 N N . HIS A 1 342 ? -5.00823 24.33623 -51.36191 1.000 16.98609 651 HIS A N 1
ATOM 2586 C CA . HIS A 1 342 ? -6.15507 23.57477 -51.85419 1.000 17.64381 651 HIS A CA 1
ATOM 2587 C C . HIS A 1 342 ? -7.46231 24.33262 -51.59681 1.000 16.48831 651 HIS A C 1
ATOM 2588 O O . HIS A 1 342 ? -8.32560 24.43750 -52.47880 1.000 18.75699 651 HIS A O 1
ATOM 2595 N N . LEU A 1 343 ? -7.62127 24.85840 -50.38257 1.000 15.26198 652 LEU A N 1
ATOM 2596 C CA . LEU A 1 343 ? -8.82840 25.59945 -50.03083 1.000 15.51630 652 LEU A CA 1
ATOM 2597 C C . LEU A 1 343 ? -9.00091 26.82878 -50.90957 1.000 17.57482 652 LEU A C 1
ATOM 2598 O O . LEU A 1 343 ? -10.13606 27.21032 -51.23787 1.000 17.88707 652 LEU A O 1
ATOM 2603 N N . GLU A 1 344 ? -7.89736 27.49562 -51.27469 1.000 15.06414 653 GLU A N 1
ATOM 2604 C CA . GLU A 1 344 ? -8.12280 28.75201 -51.97722 1.000 16.04140 653 GLU A CA 1
ATOM 2605 C C . GLU A 1 344 ? -8.58835 28.55090 -53.41331 1.000 16.07915 653 GLU A C 1
ATOM 2606 O O . GLU A 1 344 ? -9.06595 29.51631 -54.01158 1.000 17.02252 653 GLU A O 1
ATOM 2612 N N . SER A 1 345 ? -8.51413 27.33191 -53.94767 1.000 15.42767 654 SER A N 1
ATOM 2613 C CA . SER A 1 345 ? -9.10651 27.04057 -55.25526 1.000 16.94726 654 SER A CA 1
ATOM 2614 C C . SER A 1 345 ? -10.63267 26.99366 -55.22110 1.000 15.15301 654 SER A C 1
ATOM 2615 O O . SER A 1 345 ? -11.25091 26.99384 -56.28902 1.000 18.46211 654 SER A O 1
ATOM 2618 N N . LEU A 1 346 ? -11.23774 26.97826 -54.05147 1.000 13.26352 655 LEU A N 1
ATOM 2619 C CA . LEU A 1 346 ? -12.68760 26.88610 -53.93898 1.000 14.07793 655 LEU A CA 1
ATOM 2620 C C . LEU A 1 346 ? -13.30583 28.27727 -54.04569 1.000 12.85233 655 LEU A C 1
ATOM 2621 O O . LEU A 1 346 ? -12.69999 29.25888 -53.61998 1.000 14.20199 655 LEU A O 1
ATOM 2626 N N . PRO A 1 347 ? -14.52979 28.36642 -54.54877 1.000 14.86555 656 PRO A N 1
ATOM 2627 C CA . PRO A 1 347 ? -15.23848 29.66372 -54.56404 1.000 16.02118 656 PRO A CA 1
ATOM 2628 C C . PRO A 1 347 ? -15.84326 29.97804 -53.20278 1.000 13.14587 656 PRO A C 1
ATOM 2629 O O . PRO A 1 347 ? -17.06696 30.03946 -53.01987 1.000 13.59328 656 PRO A O 1
ATOM 2633 N N . LEU A 1 348 ? -14.96716 30.21555 -52.20878 1.000 12.68975 657 LEU A N 1
ATOM 2634 C CA . LEU A 1 348 ? -15.41496 30.24052 -50.80830 1.000 12.11045 657 LEU A CA 1
ATOM 2635 C C . LEU A 1 348 ? -16.49519 31.29214 -50.57398 1.000 14.83021 657 LEU A C 1
ATOM 2636 O O . LEU A 1 348 ? -17.44694 31.07456 -49.79593 1.000 14.59305 657 LEU A O 1
ATOM 2641 N N . GLU A 1 349 ? -16.34335 32.45386 -51.22429 1.000 13.43563 658 GLU A N 1
ATOM 2642 C CA . GLU A 1 349 ? -17.24470 33.59313 -51.08584 1.000 14.03854 658 GLU A CA 1
ATOM 2643 C C . GLU A 1 349 ? -18.64051 33.31473 -51.63417 1.000 14.54951 658 GLU A C 1
ATOM 2644 O O . GLU A 1 349 ? -19.57369 34.08444 -51.34990 1.000 14.69437 658 GLU A O 1
ATOM 2650 N N . SER A 1 350 ? -18.79214 32.26218 -52.42009 1.000 11.96154 659 SER A N 1
ATOM 2651 C CA . SER A 1 350 ? -20.06869 31.99818 -53.07908 1.000 12.66085 659 SER A CA 1
ATOM 2652 C C . SER A 1 350 ? -20.96953 31.04742 -52.30150 1.000 15.94320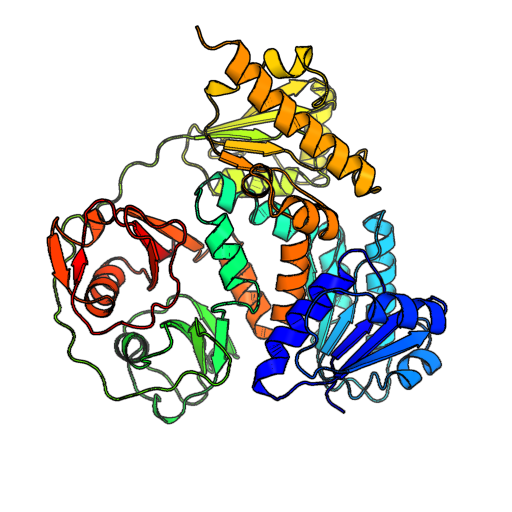 659 SER A C 1
ATOM 2653 O O . SER A 1 350 ? -22.11872 30.84882 -52.69661 1.000 15.77597 659 SER A O 1
ATOM 2656 N N . PHE A 1 351 ? -20.49721 30.46658 -51.19838 1.000 14.37453 660 PHE A N 1
ATOM 2657 C CA . PHE A 1 351 ? -21.31500 29.51346 -50.46418 1.000 11.07164 660 PHE A CA 1
ATOM 2658 C C . PHE A 1 351 ? -22.27223 30.20447 -49.49971 1.000 13.36387 660 PHE A C 1
ATOM 2659 O O . PHE A 1 351 ? -21.89322 31.13807 -48.79128 1.000 18.19506 660 PHE A O 1
ATOM 2667 N N . ASP A 1 352 ? -23.52055 29.71298 -49.47071 1.000 14.09692 661 ASP A N 1
ATOM 2668 C CA . ASP A 1 352 ? -24.47707 30.14461 -48.45314 1.000 15.56834 661 ASP A CA 1
ATOM 2669 C C . ASP A 1 352 ? -24.10595 29.59952 -47.08783 1.000 19.18228 661 ASP A C 1
ATOM 2670 O O . ASP A 1 352 ? -24.36905 30.23475 -46.06036 1.000 19.17178 661 ASP A O 1
ATOM 2675 N N . SER A 1 353 ? -23.48592 28.43272 -47.06137 1.000 15.00714 662 SER A N 1
ATOM 2676 C CA . SER A 1 353 ? -22.98292 27.93526 -45.79682 1.000 16.89487 662 SER A CA 1
ATOM 2677 C C . SER A 1 353 ? -21.89697 26.90865 -46.06769 1.000 12.81466 662 SER A C 1
ATOM 2678 O O . SER A 1 353 ? -21.80477 26.32219 -47.15341 1.000 13.13774 662 SER A O 1
ATOM 2681 N N . ILE A 1 354 ? -21.02886 26.75909 -45.07794 1.000 12.79647 663 ILE A N 1
ATOM 2682 C CA . ILE A 1 354 ? -19.89325 25.85001 -45.14514 1.000 12.09050 663 ILE A CA 1
ATOM 2683 C C . ILE A 1 354 ? -19.93819 25.03225 -43.87018 1.000 13.68026 663 ILE A C 1
ATOM 2684 O O . ILE A 1 354 ? -20.01747 25.61065 -42.78349 1.000 14.04053 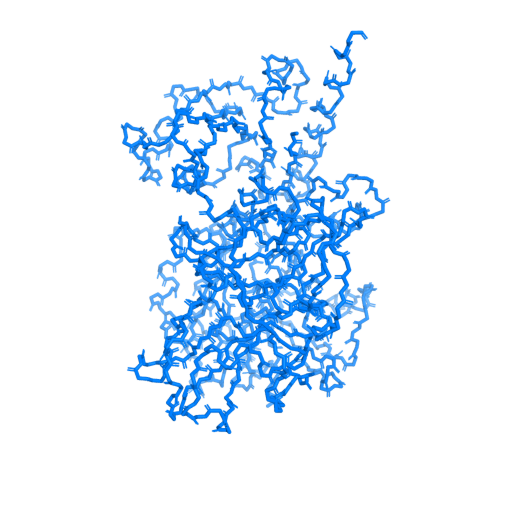663 ILE A O 1
ATOM 2689 N N . LEU A 1 355 ? -19.92399 23.71083 -43.99920 1.000 11.24278 664 LEU A N 1
ATOM 2690 C CA . LEU A 1 355 ? -19.87253 22.79090 -42.86170 1.000 11.83854 664 LEU A CA 1
ATOM 2691 C C . LEU A 1 355 ? -18.49197 22.15016 -42.86156 1.000 12.88537 664 LEU A C 1
ATOM 2692 O O . LEU A 1 355 ? -18.09922 21.51823 -43.84663 1.000 13.09561 664 LEU A O 1
ATOM 2697 N N . ILE A 1 356 ? -17.76363 22.30336 -41.76514 1.000 11.56875 665 ILE A N 1
ATOM 2698 C CA . ILE A 1 356 ? -16.46502 21.65223 -41.60759 1.000 12.09771 665 ILE A CA 1
ATOM 2699 C C . ILE A 1 356 ? -16.72515 20.41230 -40.76284 1.000 12.64125 665 ILE A C 1
ATOM 2700 O O . ILE A 1 356 ? -17.10316 20.50723 -39.58545 1.000 15.93732 665 ILE A O 1
ATOM 2705 N N . LEU A 1 357 ? -16.58903 19.24512 -41.38359 1.000 11.93492 666 LEU A N 1
ATOM 2706 C CA . LEU A 1 357 ? -16.99897 17.97854 -40.78382 1.000 14.32820 666 LEU A CA 1
ATOM 2707 C C . LEU A 1 357 ? -15.79403 17.20990 -40.27260 1.000 14.00356 666 LEU A C 1
ATOM 2708 O O . LEU A 1 357 ? -14.69039 17.31472 -40.82139 1.000 18.13706 666 LEU A O 1
ATOM 2713 N N . ALA A 1 358 ? -16.01620 16.42484 -39.21471 1.000 16.59071 667 ALA A N 1
ATOM 2714 C CA . ALA A 1 358 ? -14.96639 15.53381 -38.72933 1.000 17.98633 667 ALA A CA 1
ATOM 2715 C C . ALA A 1 358 ? -14.74260 14.41842 -39.74029 1.000 19.83526 667 ALA A C 1
ATOM 2716 O O . ALA A 1 358 ? -15.65999 13.64708 -40.05431 1.000 18.80981 667 ALA A O 1
ATOM 2718 N N . ASP A 1 359 ? -13.53881 14.34823 -40.29155 1.000 19.10983 668 ASP A N 1
ATOM 2719 C CA . ASP A 1 359 ? -13.28594 13.39021 -41.35668 1.000 20.58941 668 ASP A CA 1
ATOM 2720 C C . ASP A 1 359 ? -13.23409 11.97107 -40.78639 1.000 17.92949 668 ASP A C 1
ATOM 2721 O O . ASP A 1 359 ? -12.68376 11.74165 -39.70104 1.000 18.76572 668 ASP A O 1
ATOM 2726 N N . GLU A 1 360 ? -13.79978 11.01837 -41.52321 1.000 17.06870 669 GLU A N 1
ATOM 2727 C CA . GLU A 1 360 ? -13.80741 9.62859 -41.05198 1.000 18.37820 669 GLU A CA 1
ATOM 2728 C C . GLU A 1 360 ? -12.39646 9.08793 -40.83529 1.000 21.04683 669 GLU A C 1
ATOM 2729 O O . GLU A 1 360 ? -12.22016 8.13589 -40.05431 1.000 21.30073 669 GLU A O 1
ATOM 2735 N N . SER A 1 361 ? -11.38409 9.69740 -41.45999 1.000 18.80899 670 SER A N 1
ATOM 2736 C CA . SER A 1 361 ? -10.01613 9.21820 -41.26981 1.000 22.74583 670 SER A CA 1
ATOM 2737 C C . SER A 1 361 ? -9.42201 9.58701 -39.91583 1.000 24.33881 670 SER A C 1
ATOM 2738 O O . SER A 1 361 ? -8.40401 9.00481 -39.52789 1.000 27.39987 670 SER A O 1
ATOM 2741 N N . VAL A 1 362 ? -9.99134 10.54500 -39.18410 1.000 21.53507 671 VAL A N 1
ATOM 2742 C CA . VAL A 1 362 ? -9.41373 10.96308 -37.91033 1.000 22.46205 671 VAL A CA 1
ATOM 2743 C C . VAL A 1 362 ? -10.42139 10.99899 -36.77637 1.000 26.58512 671 VAL A C 1
ATOM 2744 O O . VAL A 1 362 ? -10.04454 11.29944 -35.64376 1.000 24.50863 671 VAL A O 1
ATOM 2748 N N . GLU A 1 363 ? -11.69548 10.70416 -37.03565 1.000 20.43273 672 GLU A N 1
ATOM 2749 C CA . GLU A 1 363 ? -12.73494 10.91580 -36.03273 1.000 21.65873 672 GLU A CA 1
ATOM 2750 C C . GLU A 1 363 ? -12.54077 10.04582 -34.80332 1.000 24.88289 672 GLU A C 1
ATOM 2751 O O . GLU A 1 363 ? -13.10335 10.35977 -33.74976 1.000 27.11254 672 GLU A O 1
ATOM 2757 N N . ASP A 1 364 ? -11.77857 8.95542 -34.91657 1.000 21.62997 673 ASP A N 1
ATOM 2758 C CA . ASP A 1 364 ? -11.55434 8.09846 -33.75425 1.000 27.73806 673 ASP A CA 1
ATOM 2759 C C . ASP A 1 364 ? -10.69290 8.76770 -32.69021 1.000 31.38378 673 ASP A C 1
ATOM 2760 O O . ASP A 1 364 ? -10.58902 8.23183 -31.58112 1.000 24.32469 673 ASP A O 1
ATOM 2765 N N . SER A 1 365 ? -10.06601 9.90612 -32.99481 1.000 23.47033 674 SER A N 1
ATOM 2766 C CA . SER A 1 365 ? -9.31623 10.69088 -32.01609 1.000 24.07913 674 SER A CA 1
ATOM 2767 C C . SER A 1 365 ? -9.91819 12.08399 -31.98856 1.000 19.42561 674 SER A C 1
ATOM 2768 O O . SER A 1 365 ? -9.70489 12.87068 -32.92114 1.000 20.43515 674 SER A O 1
ATOM 2771 N N . ALA A 1 366 ? -10.65961 12.39760 -30.92529 1.000 16.87770 675 ALA A N 1
ATOM 2772 C CA . ALA A 1 366 ? -11.34034 13.68929 -30.88848 1.000 17.46749 675 ALA A CA 1
ATOM 2773 C C . ALA A 1 366 ? -10.33952 14.83831 -30.93415 1.000 17.76732 675 ALA A C 1
ATOM 2774 O O . ALA A 1 366 ? -10.58495 15.85096 -31.58991 1.000 18.28293 675 ALA A O 1
ATOM 2776 N N . ILE A 1 367 ? -9.19266 14.69550 -30.26562 1.000 16.44392 676 ILE A N 1
ATOM 2777 C CA . ILE A 1 367 ? -8.26613 15.81960 -30.24493 1.000 15.95412 676 ILE A CA 1
ATOM 2778 C C . ILE A 1 367 ? -7.70714 16.08780 -31.64849 1.000 18.44193 676 ILE A C 1
ATOM 2779 O O . ILE A 1 367 ? -7.57522 17.25274 -32.04783 1.000 20.03087 676 ILE A O 1
ATOM 2784 N N . GLN A 1 368 ? -7.41334 15.02723 -32.43291 1.000 16.88379 677 GLN A N 1
ATOM 2785 C CA . GLN A 1 368 ? -6.93232 15.21464 -33.80472 1.000 18.91671 677 GLN A CA 1
ATOM 2786 C C . GLN A 1 368 ? -8.01954 15.80237 -34.69939 1.000 20.06454 677 GLN A C 1
ATOM 2787 O O . GLN A 1 368 ? -7.76420 16.72411 -35.49129 1.000 19.13335 677 GLN A O 1
ATOM 2793 N N . ALA A 1 369 ? -9.22884 15.24313 -34.61955 1.000 18.28488 678 ALA A N 1
ATOM 2794 C CA . ALA A 1 369 ? -10.31739 15.72496 -35.47702 1.000 17.42800 678 ALA A CA 1
ATOM 2795 C C . ALA A 1 369 ? -10.60384 17.20333 -35.22266 1.000 21.28621 678 ALA A C 1
ATOM 2796 O O . ALA A 1 369 ? -10.73946 18.00528 -36.16514 1.000 16.00010 678 ALA A O 1
ATOM 2798 N N . ASP A 1 370 ? -10.73384 17.57500 -33.94549 1.000 16.64419 679 ASP A N 1
ATOM 2799 C CA . ASP A 1 370 ? -11.06499 18.94518 -33.59500 1.000 16.51671 679 ASP A CA 1
ATOM 2800 C C . ASP A 1 370 ? -9.93782 19.89394 -33.99151 1.000 18.67347 679 ASP A C 1
ATOM 2801 O O . ASP A 1 370 ? -10.19787 21.02650 -34.42034 1.000 18.59584 679 ASP A O 1
ATOM 2806 N N . SER A 1 371 ? -8.67523 19.44189 -33.87760 1.000 14.88079 680 SER A N 1
ATOM 2807 C CA . SER A 1 371 ? -7.55972 20.27108 -34.32941 1.000 16.85252 680 SER A CA 1
ATOM 2808 C C . SER A 1 371 ? -7.64403 20.56581 -35.82663 1.000 16.91549 680 SER A C 1
ATOM 2809 O O . SER A 1 371 ? -7.40549 21.71277 -36.25468 1.000 18.41185 680 SER A O 1
ATOM 2812 N N . ARG A 1 372 ? -7.97619 19.54849 -36.62953 1.000 15.04511 681 ARG A N 1
ATOM 2813 C CA . ARG A 1 372 ? -8.13175 19.76908 -38.07002 1.000 15.87832 681 ARG A CA 1
ATOM 2814 C C . ARG A 1 372 ? -9.30981 20.69252 -38.36795 1.000 19.29519 681 ARG A C 1
ATOM 2815 O O . ARG A 1 372 ? -9.20725 21.57626 -39.22935 1.000 17.34789 681 ARG A O 1
ATOM 2823 N N . SER A 1 373 ? -10.43734 20.49747 -37.67307 1.000 15.54384 682 SER A N 1
ATOM 2824 C CA . SER A 1 373 ? -11.60354 21.34962 -37.93271 1.000 13.67655 682 SER A CA 1
ATOM 2825 C C . SER A 1 373 ? -11.28924 22.82107 -37.65554 1.000 17.23036 682 SER A C 1
ATOM 2826 O O . SER A 1 373 ? -11.65367 23.71056 -38.44914 1.000 15.70484 682 SER A O 1
ATOM 2829 N N . LEU A 1 374 ? -10.58929 23.11111 -36.53580 1.000 15.24017 683 LEU A N 1
ATOM 2830 C CA . LEU A 1 374 ? -10.28417 24.51451 -36.23511 1.000 13.69043 683 LEU A CA 1
ATOM 2831 C C . LEU A 1 374 ? -9.24308 25.08801 -37.19734 1.000 14.08731 683 LEU A C 1
ATOM 2832 O O . LEU A 1 374 ? -9.27747 26.29195 -37.51508 1.000 16.14211 683 LEU A O 1
ATOM 2837 N N . ALA A 1 375 ? -8.29647 24.25534 -37.64022 1.000 13.52225 684 ALA A N 1
ATOM 2838 C CA . ALA A 1 375 ? -7.32141 24.69408 -38.63580 1.000 14.86239 684 ALA A CA 1
ATOM 2839 C C . ALA A 1 375 ? -8.01084 25.09152 -39.94151 1.000 17.25874 684 ALA A C 1
ATOM 2840 O O . ALA A 1 375 ? -7.69988 26.14743 -40.52859 1.000 17.20908 684 ALA A O 1
ATOM 2842 N N . THR A 1 376 ? -8.96626 24.27249 -40.38291 1.000 14.29411 685 THR A N 1
ATOM 2843 C CA . THR A 1 376 ? -9.73233 24.58846 -41.59604 1.000 14.03294 685 THR A CA 1
ATOM 2844 C C . THR A 1 376 ? -10.53342 25.86366 -41.41993 1.000 15.23186 685 THR A C 1
ATOM 2845 O O . THR A 1 376 ? -10.58623 26.70561 -42.33392 1.000 14.75762 685 THR A O 1
ATOM 2849 N N . LEU A 1 377 ? -11.18992 26.01477 -40.26615 1.000 13.11024 686 LEU A N 1
ATOM 2850 C CA . LEU A 1 377 ? -11.95164 27.22979 -39.98900 1.000 14.45783 686 LEU A CA 1
ATOM 2851 C C . LEU A 1 377 ? -11.08494 28.47473 -40.12760 1.000 17.20171 686 LEU A C 1
ATOM 2852 O O . LEU A 1 377 ? -11.44769 29.43274 -40.82382 1.000 16.34432 686 LEU A O 1
ATOM 2857 N N . LEU A 1 378 ? -9.92553 28.47628 -39.46003 1.000 14.80816 687 LEU A N 1
ATOM 2858 C CA . LEU A 1 378 ? -9.05606 29.64217 -39.54000 1.000 17.24676 687 LEU A CA 1
ATOM 2859 C C . LEU A 1 378 ? -8.59197 29.90496 -40.97317 1.000 15.20913 687 LEU A C 1
ATOM 2860 O O . LEU A 1 378 ? -8.53943 31.06823 -41.40183 1.000 18.77337 687 LEU A O 1
ATOM 2865 N N . LEU A 1 379 ? -8.25060 28.85061 -41.72310 1.000 13.57250 688 LEU A N 1
ATOM 2866 C CA . LEU A 1 379 ? -7.77072 29.03918 -43.09309 1.000 14.74393 688 LEU A CA 1
ATOM 2867 C C . LEU A 1 379 ? -8.85451 29.61158 -43.99501 1.000 16.89549 688 LEU A C 1
ATOM 2868 O O . LEU A 1 379 ? -8.56327 30.46695 -44.83638 1.000 16.71478 688 LEU A O 1
ATOM 2873 N N . ILE A 1 380 ? -10.08381 29.10906 -43.88044 1.000 14.92976 689 ILE A N 1
ATOM 2874 C CA . ILE A 1 380 ? -11.15243 29.62099 -44.74147 1.000 14.69866 689 ILE A CA 1
ATOM 2875 C C . ILE A 1 380 ? -11.34791 31.10434 -44.48267 1.000 19.03031 689 ILE A C 1
ATOM 2876 O O . ILE A 1 380 ? -11.40785 31.91964 -45.43229 1.000 17.40635 689 ILE A O 1
ATOM 2881 N N . ARG A 1 381 ? -11.37676 31.49191 -43.19369 1.000 17.79586 690 ARG A N 1
ATOM 2882 C CA . ARG A 1 381 ? -11.55077 32.91550 -42.87686 1.000 17.77429 690 ARG A CA 1
ATOM 2883 C C . ARG A 1 381 ? -10.36999 33.74781 -43.36827 1.000 19.16772 690 ARG A C 1
ATOM 2884 O O . ARG A 1 381 ? -10.55276 34.83691 -43.93144 1.000 19.43287 690 ARG A O 1
ATOM 2892 N N . ASP A 1 382 ? -9.14999 33.23577 -43.20835 1.000 13.87750 691 ASP A N 1
ATOM 2893 C CA . ASP A 1 382 ? -7.98333 34.02596 -43.57346 1.000 18.02587 691 ASP A CA 1
ATOM 2894 C C . ASP A 1 382 ? -7.83388 34.15040 -45.0871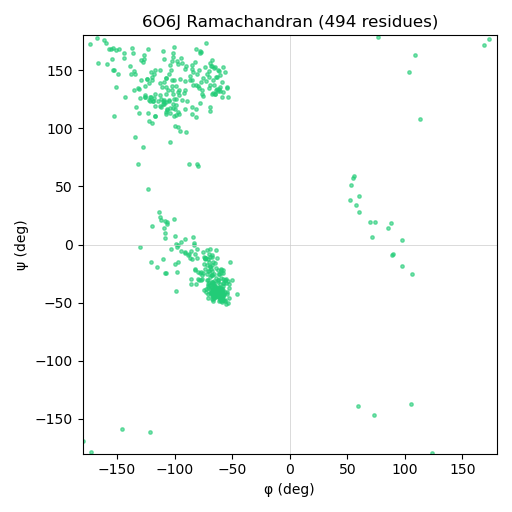0 1.000 21.21904 691 ASP A C 1
ATOM 2895 O O . ASP A 1 382 ? -7.47239 35.22255 -45.58569 1.000 19.15634 691 ASP A O 1
ATOM 2900 N N . ILE A 1 383 ? -8.13311 33.08324 -45.83457 1.000 16.81167 692 ILE A N 1
ATOM 2901 C CA . ILE A 1 383 ? -8.06669 33.14743 -47.29586 1.000 13.41781 692 ILE A CA 1
ATOM 2902 C C . ILE A 1 383 ? -9.00602 34.22969 -47.79807 1.000 16.76165 692 ILE A C 1
ATOM 2903 O O . ILE A 1 383 ? -8.64126 35.05605 -48.65368 1.000 16.58148 692 ILE A O 1
ATOM 2908 N N . GLN A 1 384 ? -10.23990 34.23188 -47.27675 1.000 16.59722 693 GLN A N 1
ATOM 2909 C CA . GLN A 1 384 ? -11.19460 35.23660 -47.73776 1.000 16.44514 693 GLN A CA 1
ATOM 2910 C C . GLN A 1 384 ? -10.73675 36.63993 -47.36355 1.000 19.26156 693 GLN A C 1
ATOM 2911 O O . GLN A 1 384 ? -10.81045 37.56538 -48.18588 1.000 19.25807 693 GLN A O 1
ATOM 2917 N N . ALA A 1 385 ? -10.23242 36.82144 -46.14317 1.000 19.08930 694 ALA A N 1
ATOM 2918 C CA . ALA A 1 385 ? -9.81468 38.16379 -45.74137 1.000 18.54816 694 ALA A CA 1
ATOM 2919 C C . ALA A 1 385 ? -8.65210 38.65941 -46.58923 1.000 20.13500 694 ALA A C 1
ATOM 2920 O O . ALA A 1 385 ? -8.58052 39.84570 -46.94309 1.000 25.32081 694 ALA A O 1
ATOM 2922 N N . ARG A 1 386 ? -7.73473 37.76759 -46.94597 1.000 18.08702 695 ARG A N 1
ATOM 2923 C CA . ARG A 1 386 ? -6.56009 38.16430 -47.70429 1.000 23.24332 695 ARG A CA 1
ATOM 2924 C C . ARG A 1 386 ? -6.86433 38.46889 -49.16134 1.000 26.85636 695 ARG A C 1
ATOM 2925 O O . ARG A 1 386 ? -6.06103 39.14706 -49.79915 1.000 25.99611 695 ARG A O 1
ATOM 2933 N N . ARG A 1 387 ? -7.96827 37.97103 -49.72695 1.000 19.53584 696 ARG A N 1
ATOM 2934 C CA . ARG A 1 387 ? -8.23341 38.31893 -51.12371 1.000 17.08173 696 ARG A CA 1
ATOM 2935 C C . ARG A 1 387 ? -9.37195 39.32443 -51.29080 1.000 20.58976 696 ARG A C 1
ATOM 2936 O O . ARG A 1 387 ? -9.91859 39.46290 -52.39270 1.000 21.46927 696 ARG A O 1
ATOM 2944 N N . LEU A 1 388 ? -9.72370 40.05230 -50.24024 1.000 23.70074 697 LEU A N 1
ATOM 2945 C CA . LEU A 1 388 ? -10.42150 41.30347 -50.46494 1.000 30.50742 697 LEU A CA 1
ATOM 2946 C C . LEU A 1 388 ? -9.51346 42.23204 -51.27258 1.000 46.50750 697 LEU A C 1
ATOM 2947 O O . LEU A 1 388 ? -8.28238 42.13017 -51.20378 1.000 44.93949 697 LEU A O 1
ATOM 2952 N N . PRO A 1 389 ? -10.09168 43.11224 -52.09265 1.000 32.45144 698 PRO A N 1
ATOM 2953 C CA . PRO A 1 389 ? -9.31826 44.12182 -52.83698 1.000 37.05570 698 PRO A CA 1
ATOM 2954 C C . PRO A 1 389 ? -8.36761 44.94939 -51.96514 1.000 48.09162 698 PRO A C 1
ATOM 2955 O O . PRO A 1 389 ? -8.75328 45.35775 -50.86726 1.000 52.03764 698 PRO A O 1
ATOM 2959 N N . THR A 1 418 ? -22.60625 34.14696 -45.10670 1.000 52.96171 727 THR A N 1
ATOM 2960 C CA . THR A 1 418 ? -22.12279 32.76806 -45.16690 1.000 44.45153 727 THR A CA 1
ATOM 2961 C C . THR A 1 418 ? -21.92871 32.17738 -43.76749 1.000 37.23468 727 THR A C 1
ATOM 2962 O O . THR A 1 418 ? -21.00413 32.54792 -43.05133 1.000 36.21072 727 THR A O 1
ATOM 2966 N N . VAL A 1 419 ? -22.80560 31.25255 -43.37992 1.000 32.64770 728 VAL A N 1
ATOM 2967 C CA . VAL A 1 419 ? -22.60826 30.54910 -42.12738 1.000 29.77169 728 VAL A CA 1
ATOM 2968 C C . VAL A 1 419 ? -21.41125 29.61503 -42.28610 1.000 34.61492 728 VAL A C 1
ATOM 2969 O O . VAL A 1 419 ? -21.25913 28.95773 -43.32084 1.000 31.00788 728 VAL A O 1
ATOM 2973 N N . ILE A 1 420 ? -20.51603 29.58658 -41.30318 1.000 19.98500 729 ILE A N 1
ATOM 2974 C CA . ILE A 1 420 ? -19.52995 28.51712 -41.21999 1.000 16.37392 729 ILE A CA 1
ATOM 2975 C C . ILE A 1 420 ? -19.78870 27.78594 -39.91491 1.000 16.96714 729 ILE A C 1
ATOM 2976 O O . ILE A 1 420 ? -19.86965 28.42411 -38.85997 1.000 20.35055 729 ILE A O 1
ATOM 2981 N N . ILE A 1 421 ? -19.96754 26.47265 -39.99079 1.000 14.30574 730 ILE A N 1
ATOM 2982 C CA . ILE A 1 421 ? -20.24241 25.65554 -38.81459 1.000 16.84836 730 ILE A CA 1
ATOM 2983 C C . ILE A 1 421 ? -19.21499 24.53537 -38.77659 1.000 19.24421 730 ILE A C 1
ATOM 2984 O O . ILE A 1 421 ? -19.04384 23.81374 -39.75937 1.000 17.04234 730 ILE A O 1
ATOM 2989 N N . SER A 1 422 ? -18.53208 24.39140 -37.65179 1.000 19.33689 731 SER A N 1
ATOM 2990 C CA A SER A 1 422 ? -17.48294 23.39319 -37.50870 0.561 17.01214 731 SER A CA 1
ATOM 2991 C CA B SER A 1 422 ? -17.47627 23.40422 -37.50140 0.439 17.06218 731 SER A CA 1
ATOM 2992 C C . SER A 1 422 ? -17.88634 22.38702 -36.44422 1.000 20.47663 731 SER A C 1
ATOM 2993 O O . SER A 1 422 ? -18.28772 22.77025 -35.34105 1.000 20.42314 731 SER A O 1
ATOM 2998 N N . GLU A 1 423 ? -17.76952 21.11054 -36.78284 1.000 16.78719 732 GLU A N 1
ATOM 2999 C CA . GLU A 1 423 ? -18.09190 20.02603 -35.86270 1.000 15.63708 732 GLU A CA 1
ATOM 3000 C C . GLU A 1 423 ? -16.96466 19.88143 -34.84308 1.000 17.29812 732 GLU A C 1
ATOM 3001 O O . GLU A 1 423 ? -15.78655 19.80250 -35.23075 1.000 21.38604 732 GLU A O 1
ATOM 3007 N N . ILE A 1 424 ? -17.31425 19.85487 -33.55161 1.000 14.40504 733 ILE A N 1
ATOM 3008 C CA . ILE A 1 424 ? -16.32074 19.63391 -32.48796 1.000 13.67345 733 ILE A CA 1
ATOM 3009 C C . ILE A 1 424 ? -16.74617 18.40846 -31.68183 1.000 16.96851 733 ILE A C 1
ATOM 3010 O O . ILE A 1 424 ? -17.86462 18.35069 -31.15119 1.000 17.68826 733 ILE A O 1
ATOM 3015 N N . LEU A 1 425 ? -15.85765 17.42927 -31.58146 1.000 13.72917 734 LEU A N 1
ATOM 3016 C CA . LEU A 1 425 ? -16.22740 16.15411 -30.95500 1.000 13.26041 734 LEU A CA 1
ATOM 3017 C C . LEU A 1 425 ? -16.07709 16.14587 -29.44018 1.000 19.17615 734 LEU A C 1
ATOM 3018 O O . LEU A 1 425 ? -16.82887 15.44118 -28.76200 1.000 21.61060 734 LEU A O 1
ATOM 3023 N N . ASP A 1 426 ? -15.15018 16.91141 -28.87545 1.000 16.07869 735 ASP A N 1
ATOM 3024 C CA . ASP A 1 426 ? -14.98976 16.91069 -27.41718 1.000 15.35959 735 ASP A CA 1
ATOM 3025 C C . ASP A 1 426 ? -15.68423 18.12985 -26.81989 1.000 15.76680 735 ASP A C 1
ATOM 3026 O O . ASP A 1 426 ? -15.28105 19.26872 -27.12381 1.000 17.33560 735 ASP A O 1
ATOM 3031 N N . PRO A 1 427 ? -16.72070 17.95560 -25.98672 1.000 15.11916 736 PRO A N 1
ATOM 3032 C CA . PRO A 1 427 ? -17.38659 19.12332 -25.37779 1.000 14.45305 736 PRO A CA 1
ATOM 3033 C C . PRO A 1 427 ? -16.44596 20.01681 -24.59474 1.000 17.95824 736 PRO A C 1
ATOM 3034 O O . PRO A 1 427 ? -16.68940 21.22091 -24.50981 1.000 17.49875 736 PRO A O 1
ATOM 3038 N N . ARG A 1 428 ? -15.38581 19.45373 -24.00799 1.000 14.87739 737 ARG A N 1
ATOM 3039 C CA . ARG A 1 428 ? -14.43434 20.29393 -23.28234 1.000 16.75658 737 ARG A CA 1
ATOM 3040 C C . ARG A 1 428 ? -13.82906 21.36060 -24.18435 1.000 17.37828 737 ARG A C 1
ATOM 3041 O O . ARG A 1 428 ? -13.61014 22.49683 -23.75531 1.000 17.97813 737 ARG A O 1
ATOM 3049 N N . THR A 1 429 ? -13.51033 21.00777 -25.43150 1.000 14.84225 738 THR A N 1
ATOM 3050 C CA . THR A 1 429 ? -12.92882 21.98825 -26.33520 1.000 16.30009 738 THR A CA 1
ATOM 3051 C C . THR A 1 429 ? -13.93036 23.08939 -26.65916 1.000 17.94574 738 THR A C 1
ATOM 3052 O O . THR A 1 429 ? -13.56069 24.26397 -26.75954 1.000 17.00774 738 THR A O 1
ATOM 3056 N N . LYS A 1 430 ? -15.21092 22.73130 -26.82214 1.000 16.42791 739 LYS A N 1
ATOM 3057 C CA . LYS A 1 430 ? -16.21176 23.76166 -27.03775 1.000 18.30376 739 LYS A CA 1
ATOM 3058 C C . LYS A 1 430 ? -16.27557 24.70729 -25.84649 1.000 16.40976 739 LYS A C 1
ATOM 3059 O O . LYS A 1 430 ? -16.32161 25.93406 -26.01938 1.000 19.65130 739 LYS A O 1
ATOM 3065 N N . ASN A 1 431 ? -16.26294 24.15538 -24.62820 1.000 19.15044 740 ASN A N 1
ATOM 3066 C CA . ASN A 1 431 ? -16.31318 25.00203 -23.44528 1.000 18.33325 740 ASN A CA 1
ATOM 3067 C C . ASN A 1 431 ? -15.07672 25.88793 -23.35643 1.000 21.25243 740 ASN A C 1
ATOM 3068 O O . ASN A 1 431 ? -15.16677 27.06034 -22.96655 1.000 20.38160 740 ASN A O 1
ATOM 3073 N N . LEU A 1 432 ? -13.91249 25.34880 -23.72915 1.000 17.83375 741 LEU A N 1
ATOM 3074 C CA . LEU A 1 432 ? -12.69111 26.15190 -23.63611 1.000 18.45052 741 LEU A CA 1
ATOM 3075 C C . LEU A 1 432 ? -12.69796 27.30128 -24.63502 1.000 22.64738 741 LEU A C 1
ATOM 3076 O O . LEU A 1 432 ? -12.04249 28.32598 -24.41394 1.000 21.31674 741 LEU A O 1
ATOM 3081 N N . LEU A 1 433 ? -13.41692 27.14936 -25.74116 1.000 19.66326 742 LEU A N 1
ATOM 3082 C CA . LEU A 1 433 ? -13.53801 28.18998 -26.74538 1.000 21.03008 742 LEU A CA 1
ATOM 3083 C C . LEU A 1 433 ? -14.60182 29.22147 -26.41917 1.000 23.03448 742 LEU A C 1
ATOM 3084 O O . LEU A 1 433 ? -14.77848 30.14857 -27.21877 1.000 24.35613 742 LEU A O 1
ATOM 3089 N N . SER A 1 434 ? -15.28391 29.10833 -25.27202 1.000 27.29776 743 SER A N 1
ATOM 3090 C CA . SER A 1 434 ? -16.53550 29.84721 -25.07959 1.000 31.64148 743 SER A CA 1
ATOM 3091 C C . SER A 1 434 ? -16.34246 31.35396 -24.91585 1.000 36.83870 743 SER A C 1
ATOM 3092 O O . SER A 1 434 ? -17.29318 32.10651 -25.14850 1.000 40.80599 743 SER A O 1
ATOM 3095 N N . MET A 1 435 ? -15.16253 31.81867 -24.50826 1.000 28.91899 744 MET A N 1
ATOM 3096 C CA . MET A 1 435 ? -14.90356 33.25419 -24.42454 1.000 35.95723 744 MET A CA 1
ATOM 3097 C C . MET A 1 435 ? -14.23785 33.80470 -25.67567 1.000 32.48265 744 MET A C 1
ATOM 3098 O O . MET A 1 435 ? -13.90569 34.99398 -25.71762 1.000 33.85775 744 MET A O 1
ATOM 3103 N N . SER A 1 436 ? -14.02002 32.97176 -26.68005 1.000 29.00739 745 SER A N 1
ATOM 3104 C CA . SER A 1 436 ? -13.48067 33.40002 -27.95666 1.000 32.28715 745 SER A CA 1
ATOM 3105 C C . SER A 1 436 ? -14.60621 33.63260 -28.96403 1.000 29.25620 745 SER A C 1
ATOM 3106 O O . SER A 1 436 ? -15.69551 33.05680 -28.86456 1.000 33.33040 745 SER A O 1
ATOM 3109 N N . LYS A 1 437 ? -14.32332 34.48994 -29.95219 1.000 40.10584 746 LYS A N 1
ATOM 3110 C CA . LYS A 1 437 ? -15.22815 34.63216 -31.09422 1.000 47.12216 746 LYS A CA 1
ATOM 3111 C C . LYS A 1 437 ? -15.46031 33.29529 -31.79566 1.000 47.81560 746 LYS A C 1
ATOM 3112 O O . LYS A 1 437 ? -16.55855 33.04258 -32.32350 1.000 35.35401 746 LYS A O 1
ATOM 3118 N N . ILE A 1 438 ? -14.43651 32.43263 -31.80043 1.000 31.27262 747 ILE A N 1
ATOM 3119 C CA . ILE A 1 438 ? -14.50363 31.11740 -32.43755 1.000 28.72487 747 ILE A CA 1
ATOM 3120 C C . ILE A 1 438 ? -15.74004 30.34686 -32.00847 1.000 26.57751 747 ILE A C 1
ATOM 3121 O O . ILE A 1 438 ? -16.25499 29.51438 -32.76506 1.000 25.69889 747 ILE A O 1
ATOM 3126 N N . SER A 1 439 ? -16.21774 30.58150 -30.78412 1.000 23.53395 748 SER A N 1
ATOM 3127 C CA . SER A 1 439 ? -17.33173 29.79797 -30.25672 1.000 22.73198 748 SER A CA 1
ATOM 3128 C C . SER A 1 439 ? -18.57721 29.93069 -31.12618 1.000 23.34731 748 SER A C 1
ATOM 3129 O O . SER A 1 439 ? -19.43068 29.03497 -31.11745 1.000 26.69273 748 SER A O 1
ATOM 3132 N N . ASP A 1 440 ? -18.69775 31.02719 -31.88313 1.000 24.99170 749 ASP A N 1
ATOM 3133 C CA . ASP A 1 440 ? -19.87731 31.20301 -32.72334 1.000 24.66570 749 ASP A CA 1
ATOM 3134 C C . ASP A 1 440 ? -19.85943 30.29672 -33.94053 1.000 28.86435 749 ASP A C 1
ATOM 3135 O O . ASP A 1 440 ? -20.88244 30.16848 -34.62071 1.000 27.16941 749 ASP A O 1
ATOM 3140 N N . TYR A 1 441 ? -18.73217 29.65785 -34.21828 1.000 22.11592 750 TYR A N 1
ATOM 3141 C CA . TYR A 1 441 ? -18.54970 28.87993 -35.43243 1.000 18.78514 750 TYR A CA 1
ATOM 3142 C C . TYR A 1 441 ? -18.51361 27.38312 -35.17977 1.000 21.21862 750 TYR A C 1
ATOM 3143 O O . TYR A 1 441 ? -18.14432 26.62903 -36.09061 1.000 23.41692 750 TYR A O 1
ATOM 3152 N N . VAL A 1 442 ? -18.84708 26.93239 -33.97186 1.000 20.55193 751 VAL A N 1
ATOM 3153 C CA . VAL A 1 442 ? -18.68796 25.52641 -33.59998 1.000 21.19469 751 VAL A CA 1
ATOM 3154 C C . VAL A 1 442 ? -20.01760 24.95074 -33.12123 1.000 21.46595 751 VAL A C 1
ATOM 3155 O O . VAL A 1 442 ? -20.80021 25.62424 -32.43983 1.000 23.77290 751 VAL A O 1
ATOM 3159 N N . LEU A 1 443 ? -20.26730 23.68944 -33.47463 1.000 18.41694 752 LEU A N 1
ATOM 3160 C CA . LEU A 1 443 ? -21.38263 22.91261 -32.95689 1.000 16.42079 752 LEU A CA 1
ATOM 3161 C C . LEU A 1 443 ? -20.76026 21.64437 -32.39362 1.000 18.56287 752 LEU A C 1
ATOM 3162 O O . LEU A 1 443 ? -19.97900 20.99152 -33.09708 1.000 20.05256 752 LEU A O 1
ATOM 3167 N N . SER A 1 444 ? -21.05161 21.31262 -31.13413 1.000 18.80449 753 SER A N 1
ATOM 3168 C CA . SER A 1 444 ? -20.28669 20.24159 -30.49196 1.000 21.34359 753 SER A CA 1
ATOM 3169 C C . SER A 1 444 ? -21.16447 19.10704 -29.97319 1.000 18.90431 753 SER A C 1
ATOM 3170 O O . SER A 1 444 ? -22.39478 19.21724 -29.86876 1.000 17.20563 753 SER A O 1
ATOM 3173 N N . ASN A 1 445 ? -20.49112 18.00268 -29.61231 1.000 15.56667 754 ASN A N 1
ATOM 3174 C CA . ASN A 1 445 ? -21.14454 16.84252 -29.00840 1.000 17.27810 754 ASN A CA 1
ATOM 3175 C C . ASN A 1 445 ? -21.75629 17.15585 -27.63961 1.000 17.54673 754 ASN A C 1
ATOM 3176 O O . ASN A 1 445 ? -22.40704 16.27863 -27.07606 1.000 17.03223 754 ASN A O 1
ATOM 3181 N N . GLU A 1 446 ? -21.57235 18.35891 -27.08964 1.000 15.58131 755 GLU A N 1
ATOM 3182 C CA . GLU A 1 446 ? -22.38351 18.73422 -25.92768 1.000 17.15280 755 GLU A CA 1
ATOM 3183 C C . GLU A 1 446 ? -23.87507 18.59709 -26.23870 1.000 14.93435 755 GLU A C 1
ATOM 3184 O O . GLU A 1 446 ? -24.65598 18.23651 -25.35358 1.000 14.48484 755 GLU A O 1
ATOM 3190 N N . LEU A 1 447 ? -24.27693 18.84880 -27.49141 1.000 14.43449 756 LEU A N 1
ATOM 3191 C CA . LEU A 1 447 ? -25.68295 18.68938 -27.88610 1.000 14.49637 756 LEU A CA 1
ATOM 3192 C C . LEU A 1 447 ? -26.15287 17.24485 -27.73846 1.000 15.76925 756 LEU A C 1
ATOM 3193 O O . LEU A 1 447 ? -27.32372 17.00411 -27.42455 1.000 15.70471 756 LEU A O 1
ATOM 3198 N N . VAL A 1 448 ? -25.23863 16.28036 -27.91059 1.000 13.60890 757 VAL A N 1
ATOM 3199 C CA . VAL A 1 448 ? -25.56109 14.87926 -27.66759 1.000 13.06088 757 VAL A CA 1
ATOM 3200 C C . VAL A 1 448 ? -25.82206 14.64651 -26.18857 1.000 13.87743 757 VAL A C 1
ATOM 3201 O O . VAL A 1 448 ? -26.79456 13.97739 -25.82086 1.000 14.31194 757 VAL A O 1
ATOM 3205 N N . SER A 1 449 ? -24.99109 15.22965 -25.31144 1.000 15.66593 758 SER A N 1
ATOM 3206 C CA . SER A 1 449 ? -25.25941 15.08248 -23.88573 1.000 13.73631 758 SER A CA 1
ATOM 3207 C C . SER A 1 449 ? -26.61970 15.65607 -23.53636 1.000 14.61148 758 SER A C 1
ATOM 3208 O O . SER A 1 449 ? -27.36829 15.06744 -22.73916 1.000 14.50706 758 SER A O 1
ATOM 3211 N N . MET A 1 450 ? -26.97241 16.77333 -24.17540 1.000 13.74535 759 MET A N 1
ATOM 3212 C CA . MET A 1 450 ? -28.26299 17.38584 -23.89565 1.000 13.07886 759 MET A CA 1
ATOM 3213 C C . MET A 1 450 ? -29.38930 16.46957 -24.36325 1.000 13.94051 759 MET A C 1
ATOM 3214 O O . MET A 1 450 ? -30.36124 16.22698 -23.62620 1.000 14.56876 759 MET A O 1
ATOM 3219 N N . ALA A 1 451 ? -29.25446 15.91113 -25.57795 1.000 13.58148 760 ALA A N 1
ATOM 3220 C CA . ALA A 1 451 ? -30.29988 15.01536 -26.07302 1.000 14.16807 760 ALA A CA 1
ATOM 3221 C C . ALA A 1 451 ? -30.42539 13.79029 -25.18488 1.000 13.70086 760 ALA A C 1
ATOM 3222 O O . ALA A 1 451 ? -31.54874 13.36549 -24.87178 1.000 12.66818 760 ALA A O 1
ATOM 3224 N N . LEU A 1 452 ? -29.28527 13.25733 -24.69743 1.000 12.39311 761 LEU A N 1
ATOM 3225 C CA . LEU A 1 452 ? -29.36578 12.07705 -23.84723 1.000 12.40916 761 LEU A CA 1
ATOM 3226 C C . LEU A 1 452 ? -30.08740 12.42599 -22.55490 1.000 11.62966 761 LEU A C 1
ATOM 3227 O O . LEU A 1 452 ? -30.94492 11.66997 -22.08180 1.000 12.98184 761 LEU A O 1
ATOM 3232 N N . ALA A 1 453 ? -29.79055 13.60895 -22.00682 1.000 12.66712 762 ALA A N 1
ATOM 3233 C CA . ALA A 1 453 ? -30.43603 13.97745 -20.75250 1.000 12.82389 762 ALA A CA 1
ATOM 3234 C C . ALA A 1 453 ? -31.92695 14.19499 -20.95623 1.000 11.94628 762 ALA A C 1
ATOM 3235 O O . ALA A 1 453 ? -32.74102 13.81216 -20.10197 1.000 11.57868 762 ALA A O 1
ATOM 3237 N N . MET A 1 454 ? -32.30091 14.78955 -22.09349 1.000 11.61202 763 MET A N 1
ATOM 3238 C CA . MET A 1 454 ? -33.73440 14.98849 -22.36448 1.000 12.65597 763 MET A CA 1
ATOM 3239 C C . MET A 1 454 ? -34.45867 13.65589 -22.41816 1.000 11.77620 763 MET A C 1
ATOM 3240 O O . MET A 1 454 ? -35.52558 13.47259 -21.79768 1.000 12.34478 763 MET A O 1
ATOM 3245 N N . VAL A 1 455 ? -33.86170 12.68404 -23.11542 1.000 11.39574 764 VAL A N 1
ATOM 3246 C CA . VAL A 1 455 ? -34.56704 11.42438 -23.27847 1.000 11.46713 764 VAL A CA 1
ATOM 3247 C C . VAL A 1 455 ? -34.50413 10.61680 -21.99124 1.000 12.37462 764 VAL A C 1
ATOM 3248 O O . VAL A 1 455 ? -35.44386 9.84006 -21.68336 1.000 14.85663 764 VAL A O 1
ATOM 3252 N N . ALA A 1 456 ? -33.46644 10.84710 -21.17199 1.000 11.72109 765 ALA A N 1
ATOM 3253 C CA . ALA A 1 456 ? -33.41465 10.19266 -19.86920 1.000 11.17784 765 ALA A CA 1
ATOM 3254 C C . ALA A 1 456 ? -34.52187 10.71528 -18.96444 1.000 12.81731 765 ALA A C 1
ATOM 3255 O O . ALA A 1 456 ? -35.10220 9.95245 -18.18265 1.000 14.71565 765 ALA A O 1
ATOM 3257 N N . GLU A 1 457 ? -34.81357 12.01077 -19.05651 1.000 13.55060 766 GLU A N 1
ATOM 3258 C CA . GLU A 1 457 ? -35.79851 12.59423 -18.15270 1.000 15.39746 766 GLU A CA 1
ATOM 3259 C C . GLU A 1 457 ? -37.23054 12.28213 -18.57887 1.000 16.20015 766 GLU A C 1
ATOM 3260 O O . GLU A 1 457 ? -38.10400 12.11585 -17.71949 1.000 17.67905 766 GLU A O 1
ATOM 3266 N N . ASP A 1 458 ? -37.49373 12.12961 -19.87681 1.000 15.14364 767 ASP A N 1
ATOM 3267 C CA . ASP A 1 458 ? -38.80610 11.67789 -20.33207 1.000 18.37763 767 ASP A CA 1
ATOM 3268 C C . ASP A 1 458 ? -38.63015 10.97366 -21.66600 1.000 15.04114 767 ASP A C 1
ATOM 3269 O O . ASP A 1 458 ? -38.31521 11.60990 -22.67497 1.000 15.12687 767 ASP A O 1
ATOM 3274 N N . ARG A 1 459 ? -38.82325 9.65440 -21.67073 1.000 16.00890 768 ARG A N 1
ATOM 3275 C CA . ARG A 1 459 ? -38.52897 8.89981 -22.88521 1.000 13.41987 768 ARG A CA 1
ATOM 3276 C C . ARG A 1 459 ? -39.39074 9.34938 -24.05549 1.000 17.32476 768 ARG A C 1
ATOM 3277 O O . ARG A 1 459 ? -38.98355 9.20156 -25.21922 1.000 18.72707 768 ARG A O 1
ATOM 3285 N N . GLN A 1 460 ? -40.56678 9.91577 -23.77219 1.000 17.09028 769 GLN A N 1
ATOM 3286 C CA . GLN A 1 460 ? -41.49060 10.28872 -24.83589 1.000 18.37877 769 GLN A CA 1
ATOM 3287 C C . GLN A 1 460 ? -40.96334 11.45045 -25.64545 1.000 20.94323 769 GLN A C 1
ATOM 3288 O O . GLN A 1 460 ? -41.44777 11.68959 -26.75351 1.000 23.68044 769 GLN A O 1
ATOM 3294 N N . ILE A 1 461 ? -40.00171 12.20093 -25.10479 1.000 15.87280 770 ILE A N 1
ATOM 3295 C CA . ILE A 1 461 ? -39.47595 13.32481 -25.86289 1.000 16.53392 770 ILE A CA 1
ATOM 3296 C C . ILE A 1 461 ? -38.62173 12.83670 -27.03610 1.000 17.25128 770 ILE A C 1
ATOM 3297 O O . ILE A 1 461 ? -38.39858 13.59320 -27.98183 1.000 16.42774 770 ILE A O 1
ATOM 3302 N N . ASN A 1 462 ? -38.16569 11.57319 -27.03046 1.000 14.59279 771 ASN A N 1
ATOM 3303 C CA . ASN A 1 462 ? -37.32532 11.13901 -28.14497 1.000 14.16282 771 ASN A CA 1
ATOM 3304 C C . ASN A 1 462 ? -38.08873 11.26925 -29.47491 1.000 17.47033 771 ASN A C 1
ATOM 3305 O O . ASN A 1 462 ? -37.55810 11.80593 -30.45634 1.000 17.84937 771 ASN A O 1
ATOM 3310 N N . ASP A 1 463 ? -39.37580 10.89486 -29.49185 1.000 17.69967 772 ASP A N 1
ATOM 3311 C CA . ASP A 1 463 ? -40.13402 11.01774 -30.74015 1.000 18.11078 772 ASP A CA 1
ATOM 3312 C C . ASP A 1 463 ? -40.35029 12.47089 -31.14920 1.000 17.18385 772 ASP A C 1
ATOM 3313 O O . ASP A 1 463 ? -40.36870 12.78281 -32.35467 1.000 19.95432 772 ASP A O 1
ATOM 3318 N N . VAL A 1 464 ? -40.48378 13.37314 -30.17897 1.000 14.59434 773 VAL A N 1
ATOM 3319 C CA . VAL A 1 464 ? -40.65466 14.78088 -30.53502 1.000 16.33227 773 VAL A CA 1
ATOM 3320 C C . VAL A 1 464 ? -39.38816 15.29542 -31.17535 1.000 13.92296 773 VAL A C 1
ATOM 3321 O O . VAL A 1 464 ? -39.41628 15.95302 -32.23121 1.000 15.17759 773 VAL A O 1
ATOM 3325 N N . LEU A 1 465 ? -38.24232 14.98326 -30.54986 1.000 14.80265 774 LEU A N 1
ATOM 3326 C CA . LEU A 1 465 ? -36.99695 15.44759 -31.12961 1.000 14.21030 774 LEU A CA 1
ATOM 3327 C C . LEU A 1 465 ? -36.79713 14.82433 -32.49978 1.000 17.78099 774 LEU A C 1
ATOM 3328 O O . LEU A 1 465 ? -36.36370 15.50934 -33.44250 1.000 15.90617 774 LEU A O 1
ATOM 3333 N N . GLU A 1 466 ? -37.18473 13.54641 -32.64742 1.000 16.95484 775 GLU A N 1
ATOM 3334 C CA . GLU A 1 466 ? -36.96361 12.88784 -33.92476 1.000 16.29091 775 GLU A CA 1
ATOM 3335 C C . GLU A 1 466 ? -37.70370 13.63270 -35.02050 1.000 15.81491 775 GLU A C 1
ATOM 3336 O O . GLU A 1 466 ? -37.14411 13.89725 -36.10413 1.000 17.76484 775 GLU A O 1
ATOM 3342 N N . GLU A 1 467 ? -38.93354 14.05897 -34.72511 1.000 14.84360 776 GLU A N 1
ATOM 3343 C CA . GLU A 1 467 ? -39.68801 14.75264 -35.75756 1.000 13.77098 776 GLU A CA 1
ATOM 3344 C C . GLU A 1 467 ? -39.04235 16.08104 -36.07783 1.000 14.10138 776 GLU A C 1
ATOM 3345 O O . GLU A 1 467 ? -38.88992 16.43398 -37.25277 1.000 15.92576 776 GLU A O 1
ATOM 3351 N N . LEU A 1 468 ? -38.61722 16.82274 -35.04555 1.000 13.05474 777 LEU A N 1
ATOM 3352 C CA . LEU A 1 468 ? -38.04441 18.12950 -35.31804 1.000 13.78634 777 LEU A CA 1
ATOM 3353 C C . LEU A 1 468 ? -36.70586 18.00801 -36.03605 1.000 18.59680 777 LEU A C 1
ATOM 3354 O O . LEU A 1 468 ? -36.32519 18.93290 -36.75139 1.000 18.11253 777 LEU A O 1
ATOM 3359 N N . PHE A 1 469 ? -35.99396 16.88950 -35.86106 1.000 14.99735 778 PHE A N 1
ATOM 3360 C CA . PHE A 1 469 ? -34.70946 16.70686 -36.56107 1.000 14.98108 778 PHE A CA 1
ATOM 3361 C C . PHE A 1 469 ? -34.90736 16.14024 -37.96191 1.000 18.08146 778 PHE A C 1
ATOM 3362 O O . PHE A 1 469 ? -33.94636 16.09792 -38.74157 1.000 20.11831 778 PHE A O 1
ATOM 3370 N N . ALA A 1 470 ? -36.10693 15.66286 -38.27769 1.000 14.73185 779 ALA A N 1
ATOM 3371 C CA . ALA A 1 470 ? -36.40473 14.94591 -39.51052 1.000 16.28615 779 ALA A CA 1
ATOM 3372 C C . ALA A 1 470 ? -36.82761 15.91529 -40.59096 1.000 21.78408 779 ALA A C 1
ATOM 3373 O O . ALA A 1 470 ? -37.35717 17.00380 -40.31150 1.000 21.32645 779 ALA A O 1
ATOM 3375 N N . GLU A 1 471 ? -36.60486 15.50513 -41.84470 1.000 20.37621 780 GLU A N 1
ATOM 3376 C CA . GLU A 1 471 ? -37.06331 16.34900 -42.94629 1.000 20.64390 780 GLU A CA 1
ATOM 3377 C C . GLU A 1 471 ? -38.59057 16.32830 -43.07315 1.000 20.21444 780 GLU A C 1
ATOM 3378 O O . GLU A 1 471 ? -39.18768 17.30644 -43.54170 1.000 28.19173 780 GLU A O 1
ATOM 3384 N N . GLU A 1 472 ? -39.23396 15.26316 -42.61050 1.000 19.65548 781 GLU A N 1
ATOM 3385 C CA . GLU A 1 472 ? -40.67673 15.12094 -42.62211 1.000 27.94022 781 GLU A CA 1
ATOM 3386 C C . GLU A 1 472 ? -41.30842 15.84151 -41.42751 1.000 23.92535 781 GLU A C 1
ATOM 3387 O O . GLU A 1 472 ? -40.68494 16.03276 -40.37983 1.000 19.72984 781 GLU A O 1
ATOM 3393 N N . GLY A 1 473 ? -42.58745 16.18277 -41.58201 1.000 24.29529 782 GLY A N 1
ATOM 3394 C CA . GLY A 1 473 ? -43.34933 16.72969 -40.46613 1.000 20.69955 782 GLY A CA 1
ATOM 3395 C C . GLY A 1 473 ? -42.95207 18.16074 -40.12821 1.000 17.30352 782 GLY A C 1
ATOM 3396 O O . GLY A 1 473 ? -42.59116 18.96735 -40.99112 1.000 18.06171 782 GLY A O 1
ATOM 3397 N N . ASN A 1 474 ? -43.02389 18.46901 -38.83208 1.000 15.14979 783 ASN A N 1
ATOM 3398 C CA . ASN A 1 474 ? -42.75501 19.80863 -38.34972 1.000 14.47358 783 ASN A CA 1
ATOM 3399 C C . ASN A 1 474 ? -41.26510 20.03226 -38.13794 1.000 14.73131 783 ASN A C 1
ATOM 3400 O O . ASN A 1 474 ? -40.49785 19.08414 -37.90773 1.000 15.31737 783 ASN A O 1
ATOM 3405 N N . GLU A 1 475 ? -40.87111 21.30414 -38.21428 1.000 13.79713 784 GLU A N 1
ATOM 3406 C CA . GLU A 1 475 ? -39.50905 21.73601 -37.91745 1.000 14.68503 784 GLU A CA 1
ATOM 3407 C C . GLU A 1 475 ? -39.53431 23.18827 -37.45189 1.000 16.60769 784 GLU A C 1
ATOM 3408 O O . GLU A 1 475 ? -40.55400 23.88205 -37.55910 1.000 16.64245 784 GLU A O 1
ATOM 3414 N N . MET A 1 476 ? -38.39309 23.65368 -36.93417 1.000 15.89187 785 MET A N 1
ATOM 3415 C CA . MET A 1 476 ? -38.31750 25.03698 -36.47889 1.000 14.73587 785 MET A CA 1
ATOM 3416 C C . MET A 1 476 ? -37.84282 25.93618 -37.61317 1.000 21.24400 785 MET A C 1
ATOM 3417 O O . MET A 1 476 ? -36.96641 25.55922 -38.39688 1.000 21.97732 785 MET A O 1
ATOM 3422 N N . HIS A 1 477 ? -38.43733 27.13125 -37.69637 1.000 16.49846 786 HIS A N 1
ATOM 3423 C CA . HIS A 1 477 ? -38.11265 28.09880 -38.73057 1.000 17.06582 786 HIS A CA 1
ATOM 3424 C C . HIS A 1 477 ? -38.04634 29.48054 -38.11655 1.000 23.48589 786 HIS A C 1
ATOM 3425 O O . HIS A 1 477 ? -38.79910 29.80767 -37.19466 1.000 20.26776 786 HIS A O 1
ATOM 3432 N N . ILE A 1 478 ? -37.16395 30.30593 -38.66114 1.000 18.39922 787 ILE A N 1
ATOM 3433 C CA . ILE A 1 478 ? -37.05945 31.70618 -38.27260 1.000 15.13788 787 ILE A CA 1
ATOM 3434 C C . ILE A 1 478 ? -37.69554 32.50726 -39.40056 1.000 22.33012 787 ILE A C 1
ATOM 3435 O O . ILE A 1 478 ? -37.30910 32.35364 -40.56335 1.000 25.31330 787 ILE A O 1
ATOM 3440 N N . ARG A 1 479 ? -38.67959 33.33686 -39.06973 1.000 18.08712 788 ARG A N 1
ATOM 3441 C CA . ARG A 1 479 ? -39.55277 33.96882 -40.05625 1.000 16.92458 788 ARG A CA 1
ATOM 3442 C C . ARG A 1 479 ? -39.50671 35.48197 -39.90401 1.000 22.99296 788 ARG A C 1
ATOM 3443 O O . ARG A 1 479 ? -39.45734 36.01804 -38.78465 1.000 20.74292 788 ARG A O 1
ATOM 3451 N N . GLN A 1 480 ? -39.54208 36.17252 -41.03929 1.000 23.74968 789 GLN A N 1
ATOM 3452 C CA . GLN A 1 480 ? -39.53467 37.62884 -40.99955 1.000 21.95138 789 GLN A CA 1
ATOM 3453 C C . GLN A 1 480 ? -40.85020 38.17687 -40.45099 1.000 18.60542 789 GLN A C 1
ATOM 3454 O O . GLN A 1 480 ? -41.93977 37.60312 -40.64193 1.000 20.84491 789 GLN A O 1
ATOM 3460 N N . ALA A 1 481 ? -40.74271 39.33950 -39.79940 1.000 22.67003 790 ALA A N 1
ATOM 3461 C CA . ALA A 1 481 ? -41.89164 39.92772 -39.11301 1.000 23.95962 790 ALA A CA 1
ATOM 3462 C C . ALA A 1 481 ? -42.99228 40.39333 -40.06771 1.000 23.41641 790 ALA A C 1
ATOM 3463 O O . ALA A 1 481 ? -44.17238 40.40129 -39.68407 1.000 22.40891 790 ALA A O 1
ATOM 3465 N N . ASP A 1 482 ? -42.66572 40.72943 -41.32779 1.000 23.22198 791 ASP A N 1
ATOM 3466 C CA . ASP A 1 482 ? -43.70548 41.34188 -42.14914 1.000 23.02917 791 ASP A CA 1
ATOM 3467 C C . ASP A 1 482 ? -44.74299 40.34867 -42.65019 1.000 23.66490 791 ASP A C 1
ATOM 3468 O O . ASP A 1 482 ? -45.75768 40.76237 -43.22045 1.000 24.14238 791 ASP A O 1
ATOM 3473 N N . ILE A 1 483 ? -44.54581 39.04743 -42.41927 1.000 21.89384 792 ILE A N 1
ATOM 3474 C CA . ILE A 1 483 ? -45.61591 38.09454 -42.65778 1.000 21.57708 792 ILE A CA 1
ATOM 3475 C C . ILE A 1 483 ? -46.77917 38.35916 -41.70499 1.000 20.46557 792 ILE A C 1
ATOM 3476 O O . ILE A 1 483 ? -47.95413 38.24613 -42.08112 1.000 23.13583 792 ILE A O 1
ATOM 3481 N N . TYR A 1 484 ? -46.45789 38.76230 -40.47001 1.000 21.51411 793 TYR A N 1
ATOM 3482 C CA . TYR A 1 484 ? -47.38017 38.73940 -39.34291 1.000 21.71688 793 TYR A CA 1
ATOM 3483 C C . TYR A 1 484 ? -47.87757 40.10493 -38.90930 1.000 22.36554 793 TYR A C 1
ATOM 3484 O O . TYR A 1 484 ? -48.94012 40.17654 -38.29711 1.000 25.54175 793 TYR A O 1
ATOM 3493 N N . LEU A 1 485 ? -47.14383 41.17179 -39.18092 1.000 21.78864 794 LEU A N 1
ATOM 3494 C CA . LEU A 1 485 ? -47.54251 42.46424 -38.63528 1.000 25.16329 794 LEU A CA 1
ATOM 3495 C C . LEU A 1 485 ? -46.99067 43.58012 -39.50819 1.000 31.84407 794 LEU A C 1
ATOM 3496 O O . LEU A 1 485 ? -46.13163 43.36932 -40.36397 1.000 22.42192 794 LEU A O 1
ATOM 3501 N N . ARG A 1 486 ? -47.47748 44.78433 -39.25686 1.000 28.29192 795 ARG A N 1
ATOM 3502 C CA . ARG A 1 486 ? -46.99163 45.95987 -39.95828 1.000 30.18800 795 ARG A CA 1
ATOM 3503 C C . ARG A 1 486 ? -46.02853 46.74018 -39.07456 1.000 30.70468 795 ARG A C 1
ATOM 3504 O O . ARG A 1 486 ? -45.99004 46.57770 -37.85503 1.000 29.90577 795 ARG A O 1
ATOM 3512 N N . GLU A 1 487 ? -45.23579 47.58943 -39.71008 1.000 29.13365 796 GLU A N 1
ATOM 3513 C CA . GLU A 1 487 ? -44.22137 48.33851 -38.97891 1.000 28.05897 796 GLU A CA 1
ATOM 3514 C C . GLU A 1 487 ? -44.86263 49.16354 -37.86771 1.000 38.73049 796 GLU A C 1
ATOM 3515 O O . GLU A 1 487 ? -45.86050 49.85808 -38.08931 1.000 35.59935 796 GLU A O 1
ATOM 3521 N N . GLY A 1 488 ? -44.29858 49.05475 -36.66113 1.000 39.41439 797 GLY A N 1
ATOM 3522 C CA . GLY A 1 488 ? -44.79721 49.76805 -35.49824 1.000 36.72199 797 GLY A CA 1
ATOM 3523 C C . GLY A 1 488 ? -46.11722 49.28683 -34.93569 1.000 36.66969 797 GLY A C 1
ATOM 3524 O O . GLY A 1 488 ? -46.65924 49.93050 -34.03505 1.000 38.27784 797 GLY A O 1
ATOM 3525 N N . GLU A 1 489 ? -46.66466 48.18383 -35.43403 1.000 25.88499 798 GLU A N 1
ATOM 3526 C CA . GLU A 1 489 ? -47.94604 47.71463 -34.93473 1.000 25.13815 798 GLU A CA 1
ATOM 3527 C C . GLU A 1 489 ? -47.81175 47.35793 -33.45453 1.000 31.25767 798 GLU A C 1
ATOM 3528 O O . GLU A 1 489 ? -46.83352 46.73353 -33.04269 1.000 28.64090 798 GLU A O 1
ATOM 3534 N N . GLU A 1 490 ? -48.76900 47.80369 -32.64189 1.000 25.76339 799 GLU A N 1
ATOM 3535 C CA . GLU A 1 490 ? -48.75951 47.53967 -31.19546 1.000 27.63080 799 GLU A CA 1
ATOM 3536 C C . GLU A 1 490 ? -49.62783 46.32313 -30.88149 1.000 25.15188 799 GLU A C 1
ATOM 3537 O O . GLU A 1 490 ? -50.85149 46.37529 -31.01111 1.000 30.36775 799 GLU A O 1
ATOM 3543 N N . MET A 1 491 ? -48.99799 45.22538 -30.44950 1.000 26.61616 800 MET A N 1
ATOM 3544 C CA . MET A 1 491 ? -49.76669 44.01373 -30.18166 1.000 19.96553 800 MET A CA 1
ATOM 3545 C C . MET A 1 491 ? -48.98123 43.13811 -29.21018 1.000 15.50203 800 MET A C 1
ATOM 3546 O O . MET A 1 491 ? -47.81773 43.40686 -28.91212 1.000 19.44951 800 MET A O 1
ATOM 3551 N N . SER A 1 492 ? -49.66611 42.12944 -28.69324 1.000 22.10542 801 SER A N 1
ATOM 3552 C CA . SER A 1 492 ? -49.08890 41.20630 -27.72403 1.000 19.44852 801 SER A CA 1
ATOM 3553 C C . SER A 1 492 ? -48.53594 39.97206 -28.42814 1.000 18.33286 801 SER A C 1
ATOM 3554 O O . SER A 1 492 ? -48.91204 39.64444 -29.55607 1.000 17.53461 801 SER A O 1
ATOM 3557 N N . PHE A 1 493 ? -47.65195 39.26999 -27.71608 1.000 19.54564 802 PHE A N 1
ATOM 3558 C CA . PHE A 1 493 ? -47.14081 38.00684 -28.23619 1.000 18.95500 802 PHE A CA 1
ATOM 3559 C C . PHE A 1 493 ? -48.28298 37.04646 -28.53040 1.000 16.49679 802 PHE A C 1
ATOM 3560 O O . PHE A 1 493 ? -48.31232 36.41243 -29.59267 1.000 17.98896 802 PHE A O 1
ATOM 3568 N N . TYR A 1 494 ? -49.27967 36.96021 -27.63425 1.000 14.77991 803 TYR A N 1
ATOM 3569 C CA . TYR A 1 494 ? -50.42436 36.09798 -27.91451 1.000 16.48268 803 TYR A CA 1
ATOM 3570 C C . TYR A 1 494 ? -51.16425 36.49983 -29.19758 1.000 18.85078 803 TYR A C 1
ATOM 3571 O O . TYR A 1 494 ? -51.65822 35.63535 -29.92744 1.000 15.68464 803 TYR A O 1
ATOM 3580 N N . GLU A 1 495 ? -51.30359 37.80250 -29.46230 1.000 20.16894 804 GLU A N 1
ATOM 3581 C CA . GLU A 1 495 ? -52.00392 38.20308 -30.67838 1.000 19.38937 804 GLU A CA 1
ATOM 3582 C C . GLU A 1 495 ? -51.24117 37.74813 -31.92632 1.000 17.54631 804 GLU A C 1
ATOM 3583 O O . GLU A 1 495 ? -51.84970 37.25829 -32.89718 1.000 20.17500 804 GLU A O 1
ATOM 3589 N N . ILE A 1 496 ? -49.92042 37.88846 -31.90871 1.000 18.64669 805 ILE A N 1
ATOM 3590 C CA . ILE A 1 496 ? -49.10509 37.36663 -33.01505 1.000 18.59607 805 ILE A CA 1
ATOM 3591 C C . ILE A 1 496 ? -49.25005 35.85135 -33.11830 1.000 20.43846 805 ILE A C 1
ATOM 3592 O O . ILE A 1 496 ? -49.36070 35.29666 -34.21922 1.000 16.59478 805 ILE A O 1
ATOM 3597 N N . MET A 1 497 ? -49.21563 35.15053 -31.98312 1.000 15.44685 806 MET A N 1
ATOM 3598 C CA . MET A 1 497 ? -49.41156 33.70502 -31.99652 1.000 18.18208 806 MET A CA 1
ATOM 3599 C C . MET A 1 497 ? -50.71907 33.30611 -32.68190 1.000 22.46733 806 MET A C 1
ATOM 3600 O O . MET A 1 497 ? -50.75850 32.34132 -33.45850 1.000 19.38122 806 MET A O 1
ATOM 3605 N N . LEU A 1 498 ? -51.81663 34.02727 -32.40169 1.000 19.33339 807 LEU A N 1
ATOM 3606 C CA . LEU A 1 498 ? -53.07130 33.62556 -33.03828 1.000 20.93589 807 LEU A CA 1
ATOM 3607 C C . LEU A 1 498 ? -53.07413 33.95770 -34.53107 1.000 17.89954 807 LEU A C 1
ATOM 3608 O O . LEU A 1 498 ? -53.68058 33.22326 -35.32387 1.000 21.16563 807 LEU A O 1
ATOM 3613 N N . ARG A 1 499 ? -52.37779 35.02067 -34.93806 1.000 19.04412 808 ARG A N 1
ATOM 3614 C CA . ARG A 1 499 ? -52.20765 35.23643 -36.37896 1.000 21.93772 808 ARG A CA 1
ATOM 3615 C C . ARG A 1 499 ? -51.40481 34.10397 -37.01306 1.000 24.74535 808 ARG A C 1
ATOM 3616 O O . ARG A 1 499 ? -51.74036 33.62583 -38.09944 1.000 19.91101 808 ARG A O 1
ATOM 3624 N N . ALA A 1 500 ? -50.34599 33.65672 -36.33691 1.000 18.76371 809 ALA A N 1
ATOM 3625 C CA . ALA A 1 500 ? -49.51552 32.58419 -36.88293 1.000 18.20451 809 ALA A CA 1
ATOM 3626 C C . ALA A 1 500 ? -50.31022 31.29362 -37.04368 1.000 18.85239 809 ALA A C 1
ATOM 3627 O O . ALA A 1 500 ? -50.00447 30.48191 -37.92639 1.000 19.01390 809 ALA A O 1
ATOM 3629 N N . ARG A 1 501 ? -51.31737 31.06628 -36.19092 1.000 16.55316 810 ARG A N 1
ATOM 3630 C CA . ARG A 1 501 ? -52.12295 29.86466 -36.36491 1.000 17.72696 810 ARG A CA 1
ATOM 3631 C C . ARG A 1 501 ? -52.83556 29.85015 -37.72309 1.000 19.65160 810 ARG A C 1
ATOM 3632 O O . ARG A 1 501 ? -53.18071 28.77471 -38.22528 1.000 21.00362 810 ARG A O 1
ATOM 3640 N N . GLN A 1 502 ? -53.07653 31.02453 -38.31021 1.000 20.00283 811 GLN A N 1
ATOM 3641 C CA . GLN A 1 502 ? -53.74651 31.08968 -39.60667 1.000 24.68633 811 GLN A CA 1
ATOM 3642 C C . GLN A 1 502 ? -52.87371 30.57574 -40.74816 1.000 29.82836 811 GLN A C 1
ATOM 3643 O O . GLN A 1 502 ? -53.39931 30.30758 -41.83559 1.000 28.18342 811 GLN A O 1
ATOM 3649 N N . ARG A 1 503 ? -51.56537 30.42004 -40.53903 1.000 22.26585 812 ARG A N 1
ATOM 3650 C CA . ARG A 1 503 ? -50.74771 29.64031 -41.46537 1.000 21.84897 812 ARG A CA 1
ATOM 3651 C C . ARG A 1 503 ? -50.20722 28.35212 -40.83053 1.000 23.15674 812 ARG A C 1
ATOM 3652 O O . ARG A 1 503 ? -49.17621 27.82945 -41.25528 1.000 22.90589 812 ARG A O 1
ATOM 3660 N N . ARG A 1 504 ? -50.92154 27.80497 -39.84660 1.000 18.31184 813 ARG A N 1
ATOM 3661 C CA . ARG A 1 504 ? -50.60990 26.49659 -39.25874 1.000 21.27358 813 ARG A CA 1
ATOM 3662 C C . ARG A 1 504 ? -49.21687 26.45887 -38.63079 1.000 19.32101 813 ARG A C 1
ATOM 3663 O O . ARG A 1 504 ? -48.48138 25.47311 -38.77049 1.000 18.70591 813 ARG A O 1
ATOM 3671 N N . GLU A 1 505 ? -48.84947 27.52766 -37.93593 1.000 15.56745 814 GLU A N 1
ATOM 3672 C CA . GLU A 1 505 ? -47.56782 27.61531 -37.24059 1.000 18.06373 814 GLU A CA 1
ATOM 3673 C C . GLU A 1 505 ? -47.82559 27.76625 -35.74926 1.000 18.05142 814 GLU A C 1
ATOM 3674 O O . GLU A 1 505 ? -48.81319 28.38835 -35.34959 1.000 20.43139 814 GLU A O 1
ATOM 3680 N N . ILE A 1 506 ? -46.93243 27.20493 -34.92767 1.000 15.00740 815 ILE A N 1
ATOM 3681 C CA . ILE A 1 506 ? -46.92489 27.47240 -33.49085 1.000 15.00962 815 ILE A CA 1
ATOM 3682 C C . ILE A 1 506 ? -45.80896 28.47160 -33.24094 1.000 16.68698 815 ILE A C 1
ATOM 3683 O O . ILE A 1 506 ? -44.63033 28.15876 -33.45251 1.000 15.51183 815 ILE A O 1
ATOM 3688 N N . LEU A 1 507 ? -46.16847 29.65136 -32.74438 1.000 15.88083 816 LEU A N 1
ATOM 3689 C CA . LEU A 1 507 ? -45.19204 30.69880 -32.47318 1.000 13.60437 816 LEU A CA 1
ATOM 3690 C C . LEU A 1 507 ? -44.54401 30.41273 -31.11553 1.000 14.19119 816 LEU A C 1
ATOM 3691 O O . LEU A 1 507 ? -45.24651 30.33846 -30.10581 1.000 16.16169 816 LEU A O 1
ATOM 3696 N N . ILE A 1 508 ? -43.23651 30.15030 -31.09516 1.000 12.07324 817 ILE A N 1
ATOM 3697 C CA . ILE A 1 508 ? -42.57595 29.80305 -29.83478 1.000 14.55167 817 ILE A CA 1
ATOM 3698 C C . ILE A 1 508 ? -41.63244 30.88577 -29.33903 1.000 15.59435 817 ILE A C 1
ATOM 3699 O O . ILE A 1 508 ? -41.17633 30.81177 -28.17820 1.000 15.10796 817 ILE A O 1
ATOM 3704 N N . GLY A 1 509 ? -41.30602 31.87944 -30.15514 1.000 14.00665 818 GLY A N 1
ATOM 3705 C CA . GLY A 1 509 ? -40.42209 32.89532 -29.61188 1.000 13.20815 818 GLY A CA 1
ATOM 3706 C C . GLY A 1 509 ? -40.15072 33.96091 -30.64352 1.000 15.40805 818 GLY A C 1
ATOM 3707 O O . GLY A 1 509 ? -40.81620 34.02024 -31.67660 1.000 14.47833 818 GLY A O 1
ATOM 3708 N N . TYR A 1 510 ? -39.18367 34.82025 -30.32725 1.000 16.13675 819 TYR A N 1
ATOM 3709 C CA . TYR A 1 510 ? -38.80761 35.89941 -31.23913 1.000 16.39562 819 TYR A CA 1
ATOM 3710 C C . TYR A 1 510 ? -37.34003 36.25515 -31.03690 1.000 17.41990 819 TYR A C 1
ATOM 3711 O O . TYR A 1 510 ? -36.71424 35.88722 -30.04528 1.000 18.62690 819 TYR A O 1
ATOM 3720 N N . ARG A 1 511 ? -36.79524 37.03526 -31.96456 1.000 18.67150 820 ARG A N 1
ATOM 3721 C CA . ARG A 1 511 ? -35.52617 37.71062 -31.72397 1.000 17.43169 820 ARG A CA 1
ATOM 3722 C C . ARG A 1 511 ? -35.67766 39.15984 -32.16053 1.000 20.03039 820 ARG A C 1
ATOM 3723 O O . ARG A 1 511 ? -36.00260 39.43558 -33.32011 1.000 20.87995 820 ARG A O 1
ATOM 3731 N N . LEU A 1 512 ? -35.51143 40.07330 -31.20835 1.000 20.25714 821 LEU A N 1
ATOM 3732 C CA . LEU A 1 512 ? -35.72662 41.48985 -31.49661 1.000 24.30312 821 LEU A CA 1
ATOM 3733 C C . LEU A 1 512 ? -34.59276 42.05801 -32.33591 1.000 26.63180 821 LEU A C 1
ATOM 3734 O O . LEU A 1 512 ? -33.45230 41.59337 -32.27272 1.000 25.22486 821 LEU A O 1
ATOM 3739 N N . ALA A 1 513 ? -34.92621 43.10492 -33.11082 1.000 30.44772 822 ALA A N 1
ATOM 3740 C CA . ALA A 1 513 ? -34.04616 43.61063 -34.16566 1.000 38.99258 822 ALA A CA 1
ATOM 3741 C C . ALA A 1 513 ? -32.59154 43.76754 -33.72041 1.000 42.09431 822 ALA A C 1
ATOM 3742 O O . ALA A 1 513 ? -31.66843 43.41719 -34.46605 1.000 52.62118 822 ALA A O 1
ATOM 3744 N N . ASN A 1 514 ? -32.34900 44.28632 -32.52217 1.000 35.26745 823 ASN A N 1
ATOM 3745 C CA . ASN A 1 514 ? -30.93976 44.41549 -32.16002 1.000 50.57117 823 ASN A CA 1
ATOM 3746 C C . ASN A 1 514 ? -30.61253 43.68400 -30.86404 1.000 62.49202 823 ASN A C 1
ATOM 3747 O O . ASN A 1 514 ? -29.93658 44.22251 -29.97940 1.000 58.51921 823 ASN A O 1
ATOM 3752 N N . ALA A 1 515 ? -31.07253 42.44284 -30.75940 1.000 40.41553 824 ALA A N 1
ATOM 3753 C CA . ALA A 1 515 ? -30.81672 41.60385 -29.60154 1.000 34.07106 824 ALA A CA 1
ATOM 3754 C C . ALA A 1 515 ? -29.82152 40.52518 -29.98569 1.000 29.55712 824 ALA A C 1
ATOM 3755 O O . ALA A 1 515 ? -29.85360 40.00543 -31.10687 1.000 39.20230 824 ALA A O 1
ATOM 3757 N N . GLU A 1 516 ? -28.94116 40.18957 -29.04619 1.000 33.46060 825 GLU A N 1
ATOM 3758 C CA . GLU A 1 516 ? -27.96746 39.14017 -29.30584 1.000 39.20233 825 GLU A CA 1
ATOM 3759 C C . GLU A 1 516 ? -28.63149 37.76916 -29.37195 1.000 39.34639 825 GLU A C 1
ATOM 3760 O O . GLU A 1 516 ? -28.20870 36.91361 -30.15591 1.000 41.62600 825 GLU A O 1
ATOM 3766 N N . ARG A 1 517 ? -29.68735 37.55335 -28.59091 1.000 30.12514 826 ARG A N 1
ATOM 3767 C CA . ARG A 1 517 ? -30.24964 36.22055 -28.40006 1.000 25.11279 826 ARG A CA 1
ATOM 3768 C C . ARG A 1 517 ? -31.75424 36.22352 -28.63714 1.000 21.53044 826 ARG A C 1
ATOM 3769 O O . ARG A 1 517 ? -32.45054 37.17340 -28.26643 1.000 23.32510 826 ARG A O 1
ATOM 3777 N N . ALA A 1 518 ? -32.24447 35.15050 -29.25451 1.000 19.84111 827 ALA A N 1
ATOM 3778 C CA . ALA A 1 518 ? -33.67702 34.91713 -29.33073 1.000 18.71335 827 ALA A CA 1
ATOM 3779 C C . ALA A 1 518 ? -34.21441 34.59097 -27.94483 1.000 18.22154 827 ALA A C 1
ATOM 3780 O O . ALA A 1 518 ? -33.48863 34.10866 -27.07610 1.000 21.32922 827 ALA A O 1
ATOM 3782 N N . VAL A 1 519 ? -35.49498 34.88867 -27.74875 1.000 16.28720 828 VAL A N 1
ATOM 3783 C CA . VAL A 1 519 ? -36.22876 34.53974 -26.53001 1.000 16.84572 828 VAL A CA 1
ATOM 3784 C C . VAL A 1 519 ? -37.26152 33.49499 -26.90623 1.000 16.79993 828 VAL A C 1
ATOM 3785 O O . VAL A 1 519 ? -38.15699 33.77154 -27.70639 1.000 19.42486 828 VAL A O 1
ATOM 3789 N N . ILE A 1 520 ? -37.16140 32.30575 -26.31693 1.000 17.83379 829 ILE A N 1
ATOM 3790 C CA . ILE A 1 520 ? -38.15975 31.25859 -26.49929 1.000 16.46191 829 ILE A CA 1
ATOM 3791 C C . ILE A 1 520 ? -39.07933 31.25719 -25.27658 1.000 16.93910 829 ILE A C 1
ATOM 3792 O O . ILE A 1 520 ? -38.61157 31.46204 -24.15607 1.000 19.16405 829 ILE A O 1
ATOM 3797 N N . ASN A 1 521 ? -40.38799 31.04509 -25.48388 1.000 16.22037 830 ASN A N 1
ATOM 3798 C CA . ASN A 1 521 ? -41.35796 31.06987 -24.37209 1.000 15.17205 830 ASN A CA 1
ATOM 3799 C C . ASN A 1 521 ? -41.26438 32.39184 -23.61122 1.000 14.85331 830 ASN A C 1
ATOM 3800 O O . ASN A 1 521 ? -41.02061 32.39167 -22.39303 1.000 16.46833 830 ASN A O 1
ATOM 3805 N N . PRO A 1 522 ? -41.44537 33.53245 -24.26972 1.000 18.00865 831 PRO A N 1
ATOM 3806 C CA . PRO A 1 522 ? -41.23861 34.82303 -23.58449 1.000 16.97105 831 PRO A CA 1
ATOM 3807 C C . PRO A 1 522 ? -42.19126 34.97228 -22.41140 1.000 15.92490 831 PRO A C 1
ATOM 3808 O O . PRO A 1 522 ? -43.36250 34.57996 -22.48752 1.000 18.05398 831 PRO A O 1
ATOM 3812 N N . PRO A 1 523 ? -41.69309 35.43985 -21.26556 1.000 24.46415 832 PRO A N 1
ATOM 3813 C CA . PRO A 1 523 ? -42.56526 35.51375 -20.07973 1.000 21.40003 832 PRO A CA 1
ATOM 3814 C C . PRO A 1 523 ? -43.70956 36.50815 -20.21554 1.000 24.40681 832 PRO A C 1
ATOM 3815 O O . PRO A 1 523 ? -44.75877 36.30173 -19.59452 1.000 25.68895 832 PRO A O 1
ATOM 3819 N N . ALA A 1 524 ? -43.58790 37.53281 -21.03726 1.000 23.17617 833 ALA A N 1
ATOM 3820 C CA . ALA A 1 524 ? -44.58846 38.59172 -21.06714 1.000 31.24878 833 ALA A CA 1
ATOM 3821 C C . ALA A 1 524 ? -45.45317 38.40640 -22.31701 1.000 33.17829 833 ALA A C 1
ATOM 3822 O O . ALA A 1 524 ? -45.14972 38.95823 -23.37464 1.000 45.99076 833 ALA A O 1
ATOM 3824 N N . LYS A 1 525 ? -46.52846 37.61188 -22.20070 1.000 19.82352 834 LYS A N 1
ATOM 3825 C CA . LYS A 1 525 ? -47.27097 37.20083 -23.39646 1.000 15.85918 834 LYS A CA 1
ATOM 3826 C C . LYS A 1 525 ? -48.51433 38.03777 -23.66681 1.000 21.65413 834 LYS A C 1
ATOM 3827 O O . LYS A 1 525 ? -48.97182 38.08752 -24.81962 1.000 19.50296 834 LYS A O 1
ATOM 3833 N N . THR A 1 526 ? -49.08858 38.68396 -22.64641 1.000 25.39581 835 THR A N 1
ATOM 3834 C CA . THR A 1 526 ? -50.31760 39.45319 -22.84243 1.000 24.59212 835 THR A CA 1
ATOM 3835 C C . THR A 1 526 ? -50.07280 40.93358 -23.05581 1.000 23.24439 835 THR A C 1
ATOM 3836 O O . THR A 1 526 ? -50.99172 41.62891 -23.49470 1.000 25.59405 835 THR A O 1
ATOM 3840 N N . GLY A 1 527 ? -48.88274 41.43352 -22.75034 1.000 23.85302 836 GLY A N 1
ATOM 3841 C CA . GLY A 1 527 ? -48.64145 42.85746 -22.83171 1.000 29.28237 836 GLY A CA 1
ATOM 3842 C C . GLY A 1 527 ? -48.36631 43.29061 -24.25557 1.000 29.34571 836 GLY A C 1
ATOM 3843 O O . GLY A 1 527 ? -47.80094 42.55236 -25.05528 1.000 22.94783 836 GLY A O 1
ATOM 3844 N N . ARG A 1 528 ? -48.79576 44.49962 -24.58529 1.000 25.43476 837 ARG A N 1
ATOM 3845 C CA . ARG A 1 528 ? -48.60385 44.99242 -25.94150 1.000 24.50055 837 ARG A CA 1
ATOM 3846 C C . ARG A 1 528 ? -47.24057 45.64582 -26.05372 1.000 26.16783 837 ARG A C 1
ATOM 3847 O O . ARG A 1 528 ? -46.77810 46.31225 -25.12609 1.000 35.28406 837 ARG A O 1
ATOM 3855 N N . ARG A 1 529 ? -46.58521 45.43852 -27.18798 1.000 26.00865 838 ARG A N 1
ATOM 3856 C CA . ARG A 1 529 ? -45.39562 46.20187 -27.51802 1.000 30.47424 838 ARG A CA 1
ATOM 3857 C C . ARG A 1 529 ? -45.49857 46.60682 -28.98034 1.000 25.99889 838 ARG A C 1
ATOM 3858 O O . ARG A 1 529 ? -46.32054 46.08113 -29.73971 1.000 23.47898 838 ARG A O 1
ATOM 3866 N N . LYS A 1 530 ? -44.65958 47.56102 -29.35013 1.000 27.50335 839 LYS A N 1
ATOM 3867 C CA . LYS A 1 530 ? -44.55566 48.05130 -30.71547 1.000 25.78246 839 LYS A CA 1
ATOM 3868 C C . LYS A 1 530 ? -43.49739 47.22783 -31.44782 1.000 25.10858 839 LYS A C 1
ATOM 3869 O O . LYS A 1 530 ? -42.31791 47.26162 -31.08501 1.000 31.72329 839 LYS A O 1
ATOM 3875 N N . TRP A 1 531 ? -43.91170 46.49548 -32.47362 1.000 27.20079 840 TRP A N 1
ATOM 3876 C CA . TRP A 1 531 ? -42.96446 45.61606 -33.13755 1.000 31.02687 840 TRP A CA 1
ATOM 3877 C C . TRP A 1 531 ? -42.31821 46.30671 -34.32755 1.000 36.61014 840 TRP A C 1
ATOM 3878 O O . TRP A 1 531 ? -42.86493 47.24566 -34.90719 1.000 30.35787 840 TRP A O 1
ATOM 3889 N N . SER A 1 532 ? -41.13750 45.81728 -34.68407 1.000 30.40552 841 SER A N 1
ATOM 3890 C CA . SER A 1 532 ? -40.37660 46.28238 -35.83635 1.000 29.74646 841 SER A CA 1
ATOM 3891 C C . SER A 1 532 ? -40.41119 45.23364 -36.94651 1.000 33.85169 841 SER A C 1
ATOM 3892 O O . SER A 1 532 ? -40.37040 44.02560 -36.67865 1.000 26.37219 841 SER A O 1
ATOM 3895 N N . LEU A 1 533 ? -40.47113 45.68636 -38.20069 1.000 27.94330 842 LEU A N 1
ATOM 3896 C CA . LEU A 1 533 ? -40.28832 44.73625 -39.30498 1.000 28.13189 842 LEU A CA 1
ATOM 3897 C C . LEU A 1 533 ? -38.90830 44.08576 -39.31515 1.000 24.11684 842 LEU A C 1
ATOM 3898 O O . LEU A 1 533 ? -38.70537 43.11835 -40.06482 1.000 30.48876 842 LEU A O 1
ATOM 3903 N N . LYS A 1 534 ? -37.96055 44.58071 -38.52610 1.000 21.66158 843 LYS A N 1
ATOM 3904 C CA . LYS A 1 534 ? -36.66522 43.93486 -38.36945 1.000 21.88304 843 LYS A CA 1
ATOM 3905 C C . LYS A 1 534 ? -36.62860 42.87870 -37.26370 1.000 24.33336 843 LYS A C 1
ATOM 3906 O O . LYS A 1 534 ? -35.62654 42.15380 -37.15793 1.000 26.95531 843 LYS A O 1
ATOM 3912 N N . ASP A 1 535 ? -37.67312 42.76935 -36.44403 1.000 24.44910 844 ASP A N 1
ATOM 3913 C CA . ASP A 1 535 ? -37.77667 41.63794 -35.52533 1.000 22.52189 844 ASP A CA 1
ATOM 3914 C C . ASP A 1 535 ? -37.98654 40.35560 -36.33578 1.000 21.91206 844 ASP A C 1
ATOM 3915 O O . ASP A 1 535 ? -38.41590 40.39887 -37.49341 1.000 23.25285 844 ASP A O 1
ATOM 3920 N N . VAL A 1 536 ? -37.66206 39.19579 -35.73230 1.000 20.67712 845 VAL A N 1
ATOM 3921 C CA . VAL A 1 536 ? -37.95825 37.91327 -36.36710 1.000 15.85110 845 VAL A CA 1
ATOM 3922 C C . VAL A 1 536 ? -38.68722 37.02142 -35.36991 1.000 14.51192 845 VAL A C 1
ATOM 3923 O O . VAL A 1 536 ? -38.62216 37.22790 -34.15558 1.000 19.64264 845 VAL A O 1
ATOM 3927 N N . PHE A 1 537 ? -39.40019 36.03202 -35.90903 1.000 15.85707 846 PHE A N 1
ATOM 3928 C CA . PHE A 1 537 ? -40.22961 35.15145 -35.09991 1.000 15.68197 846 PHE A CA 1
ATOM 3929 C C . PHE A 1 537 ? -39.75429 33.71382 -35.25846 1.000 16.83924 846 PHE A C 1
ATOM 3930 O O . PHE A 1 537 ? -39.31098 33.31287 -36.33008 1.000 18.31444 846 PHE A O 1
ATOM 3938 N N . VAL A 1 538 ? -39.82953 32.94058 -34.18790 1.000 15.22593 847 VAL A N 1
ATOM 3939 C CA . VAL A 1 538 ? -39.41141 31.54048 -34.20953 1.000 15.18192 847 VAL A CA 1
ATOM 3940 C C . VAL A 1 538 ? -40.68369 30.71417 -34.15411 1.000 14.63947 847 VAL A C 1
ATOM 3941 O O . VAL A 1 538 ? -41.47977 30.88478 -33.21463 1.000 15.12277 847 VAL A O 1
ATOM 3945 N N . VAL A 1 539 ? -40.89639 29.83701 -35.16061 1.000 12.06448 848 VAL A N 1
ATOM 3946 C CA . VAL A 1 539 ? -42.11113 29.02923 -35.23504 1.000 12.19476 848 VAL A CA 1
ATOM 3947 C C . VAL A 1 539 ? -41.76750 27.55068 -35.39098 1.000 14.03127 848 VAL A C 1
ATOM 3948 O O . VAL A 1 539 ? -40.68964 27.18266 -35.86260 1.000 17.56201 848 VAL A O 1
ATOM 3952 N N . ILE A 1 540 ? -42.71721 26.70329 -34.99936 1.000 15.03145 849 ILE A N 1
ATOM 3953 C CA . ILE A 1 540 ? -42.76781 25.30042 -35.40382 1.000 15.16827 849 ILE A CA 1
ATOM 3954 C C . ILE A 1 540 ? -43.80272 25.17363 -36.51183 1.000 18.60905 849 ILE A C 1
ATOM 3955 O O . ILE A 1 540 ? -44.93306 25.67595 -36.37924 1.000 18.42038 849 ILE A O 1
ATOM 3960 N N . THR A 1 541 ? -43.41157 24.54286 -37.62209 1.000 16.04837 850 THR A N 1
ATOM 3961 C CA . THR A 1 541 ? -44.21431 24.61549 -38.83710 1.000 16.08631 850 THR A CA 1
ATOM 3962 C C . THR A 1 541 ? -43.96966 23.37117 -39.68335 1.000 17.36353 850 THR A C 1
ATOM 3963 O O . THR A 1 541 ? -42.88531 22.79105 -39.63489 1.000 17.19788 850 THR A O 1
ATOM 3967 N N . GLU A 1 542 ? -44.98448 22.96471 -40.44770 1.000 18.10339 851 GLU A N 1
ATOM 3968 C CA . GLU A 1 542 ? -44.69981 22.01063 -41.51535 1.000 20.79557 851 GLU A CA 1
ATOM 3969 C C . GLU A 1 542 ? -44.07352 22.72918 -42.70878 1.000 22.72169 851 GLU A C 1
ATOM 3970 O O . GLU A 1 542 ? -44.08398 23.95705 -42.80391 1.000 24.52791 851 GLU A O 1
ATOM 3976 N N . LYS A 1 543 ? -43.48746 21.95910 -43.62046 1.000 26.85464 852 LYS A N 1
ATOM 3977 C CA . LYS A 1 543 ? -42.99771 22.58871 -44.85588 1.000 29.05010 852 LYS A CA 1
ATOM 3978 C C . LYS A 1 543 ? -44.16936 23.02215 -45.74817 1.000 29.65726 852 LYS A C 1
ATOM 3979 O O . LYS A 1 543 ? -43.98530 23.84481 -46.64744 1.000 53.57851 852 LYS A O 1
#

Organism: Lotus japonicus (NCBI:txid34305)

Radius of gyration: 23.53 Å; Cα contacts (8 Å, |Δi|>4): 1049; chains: 1; bounding box: 60×61×56 Å

InterPro domains:
  IPR003148 Regulator of K+ conductance, N-terminal lobe [PS51201] (320-461)
  IPR003148 Regulator of K+ conductance, N-terminal lobe [PS51201] (580-752)
  IPR010420 CASTOR/POLLUX/SYM8 ion channel, conserved domain [PF06241] (463-560)
  IPR044849 Ion channel CASTOR/POLLUX/SYM8-like [PTHR31563] (108-852)

Sequence (505 aa):
QNHTLILGWSDKLGSLLNQLAIANESLGGGTIAVMAERDKEDMELDIGKMEFDFKGTSVICRSGSPLILADLKKVSVSSKARTIIVLAEDGNADQSDARALRTVLSLTGVKEGLRGHIVVEMSDLDNEVLVKLVGGDLVETVVAHDVIGRLMMIQCARQPGLAQIWEDILGFENCCEFYIKRWPQLDGMLFEDVLISFPAAIPCGIKVASYGGKIILNPDDSYVLQEGDEVLVIAEDDDTYAPAPLPMVRRGSLPKDFVYPKSPERILFCCGWRRDMEDMITVLDASLAPDSELWMFNDVPEKEREKKLIDGGLDISRLENISLVNREGNAVIRRHLESLPLESFDSILILADESVEDSAIQADSRSLATLLLIRDIQARRLPTVIISSEILDPRTKNLLSMSKISDYVLSNELVSMALAMVAEDRQINDVLEELFAEEGNEMHIRQADIYLREGEEMSFYEIMLRARQRREILIGYRLANAERAVINPPAKTGRRKWSLKDVFVVITEK

B-factor: mean 25.61, std 13.25, range [9.55, 129.88]

Secondary structure (DSSP, 8-state):
---EEEE---TTHHHHHHHHHHHHGGGT--EEEEEESS-HHHHHHHHHT--S--TT-EEEEEE--TT-HHHHHHTTGGG-SEEEEPPPSS-HHHHHHHHHHHHHHHHT-TT--SSEEEEEES-GGGHHHHHHHHGGGEEEEEHHHHHHHHHHHHHHSTTHHHHHHHHHSSSS-EEEEE--GGGTT-BHHHHTTS-TTEEEEEEEEGGGTSEEEES--TTPBP-TT-EEEEEESSTTS----SPPP------S----PPPPP-EEEEES--TTHHHHHHHHHHHSPTTEEEEEEESS-GGGHHHHHHHTT--GGG-SSEEEEEEE--TT-HHHHHTS-GGG-SEEEEPPPTTTTTSHHHHHHHHHHHHHHHHHHHHHT---EEEEEES-HHHHHHTTTSGGGGGEEETHHHHHHHHHHHH-TTHHHHHHHHHSSSSEEEEEEEGGGT--TT-EEEHHHHHHHHHTTTEEEEEEE-TT-SS-EES-S--SSEEE--TT-EEEEEEE-

Nearest PDB structures (foldseek):
  6o7c-assembly1_A  TM=1.001E+00  e=3.262E-100  Lotus japonicus
  6o7a-assembly1_B  TM=9.487E-01  e=3.552E-91  Lotus japonicus
  6o7a-assembly1_D  TM=9.537E-01  e=2.880E-89  Lotus japonicus
  7vm8-assembly1_A  TM=9.884E-01  e=7.973E-82  Medicago truncatula
  5u70-assembly1_A  TM=7.320E-01  e=1.370E-18  Gallus gallus

Foldseek 3Di:
DQEEEEEEDELLVLLLLQLLLLQCLVVQEEEYEYEYQDPQVVVVVVVVPRDDDSNNYYYHYDYDALLDVVRCVVVPQQEHAEYEYDFYFFDQVVRLVSQQSNLLSLVPPVSHHNHAYEYAHADPVSPVSSCVNNPPRYDYDHLNLLLLLVLVVCQVPPQVLQVLVCALGLAFKYKDKFADVVQAFPFVLQVQQFKLFKGWFWKQAVVVVRATDGLDARRDGHHPPMITIIIGNHHPPIDGDPGDDADADAFPAQDDDQFDAFEEEEEAAAVLCLSSVVQVLLPGAAPHEYEYEEADDPVCVCVVNVVSPDDQVPRGHYDYHYHHDHLLDLVRVLVDPLVRGSAYEYHQHPVCSSPQVVSQVSQVSSVVSSVVSVVVPDCHQAEYEHERVVVLVVCVPPPCNSRYDYSSSVSSNSSVCRVPVSCSVVSVQQSHSADKHKDKAFCSRQDDAFDKGFQVNSQNNVVVQSKGWFWKAAQPHPHIRGSDSGGHGIDGHHSSIITMIIHGD